Protein AF-A0A9W9YUU9-F1 (afdb_monomer)

Foldseek 3Di:
DDQDFWQLSVVVVVCVVVPPPDDPPQAKFKWWQDPPPGTAFTDARHHGPVNDPDDPPTDMDIDGDHHDDPQKAKEWEFEDDPPDDGDIDIDIDGQFDFQQRVLVVVCVVVVPDDDAKFKFFADPVRHTDDTPQPRGGGNVVVVNHHYGYMYTYGGHDAPVQKAKEWEWEFPPPPPDVCVVVVVVVVVVCVVDDDDDDDDDDDPDDPDDQRDTHTLGMDMDGQQAFLQVVLVRVCPRPSNPVPDDPGSQQKWKFWQDPSAGFAIDADRGQGNNNSVDHNPTYIYIYGHPDGDHDDPQKAWEWEWEDDFPALDTDDTDIDIQHDPVAAALVSVLVVVCVVVVAPSVQKWKWWADPVQLDTGTRDHQPQDPDDDPDDDDDDGDHCCDPPRVGHYRIYMYIYGCVRHVPCSPDNHHPVSVVVNVVVVVVVVVVVVVVVVVVVPDPDDDDDDDPDPPD

Sequence (453 aa):
MFVFQNIGELKAKALAHADCHIIPEIVCRLRVEDDYQGLSPPLYEHEIVSESWLKQGQRLVLEQGAPLLQGEIVIRYYIISTTHTRQETEQIVEKKCTVQECLKFLMENSKLEGMTWHLRKTNWIGEPTDALDNEDETLENENIKNGDTLIVEEGRLPPKGFIRLSLWQTEANKQSSEGVLTWITSGIQGLLGSSSAETSEKTDNPEDSDSLEPVGDVEISQEASLYDLKLQISLLPQLADHVIPTPGFLRLQEVVNNQLTRVLRGMKRTVRQLKLISSTQLSVCVLRQEEELSPSAILLKLKRRIPGERSYYAEQEVIFEPSEGASPVSLRQFVAKVCEIPHDQLNVAKYFRAKCDWLVIKDAPKSQGKHKGGKKKIKINLRQSPFHLQDGDIIGVKDCQFDAEDKDDFSTPADDEGKDKLQREEEEKKRRRKEKQARRPEVPLSIHVDDFR

Radius of gyration: 30.82 Å; Cα contacts (8 Å, |Δi|>4): 680; chains: 1; bounding box: 79×74×70 Å

Nearest PDB structures (foldseek):
  1v6e-assembly1_A  TM=7.449E-01  e=1.323E-03  Mus musculus
  4a3p-assembly1_A  TM=6.720E-01  e=8.753E-04  Homo sapiens
  4a3o-assembly1_A  TM=6.973E-01  e=3.404E-03  Homo sapiens
  4b6w-assembly1_A  TM=7.902E-01  e=1.109E-02  Trypanosoma brucei brucei TREU927
  4mem-assembly2_B  TM=4.883E-01  e=9.850E-04  Rattus norvegicus

Solvent-accessible surface area (backbone atoms only — not comparable to full-atom values): 27039 Å² total; per-residue (Å²): 135,88,86,56,72,25,38,45,60,48,50,54,52,51,47,69,71,66,72,66,83,76,63,103,74,73,48,54,25,43,26,43,52,39,98,85,76,43,71,48,54,72,50,49,42,84,42,36,43,87,78,42,92,71,56,93,89,66,48,73,43,84,40,86,35,73,61,55,52,97,58,44,30,41,32,33,34,30,49,50,48,101,86,50,75,87,51,80,46,80,45,81,45,54,36,74,39,27,44,47,56,51,48,53,53,54,30,63,75,67,69,60,80,84,93,40,65,44,45,27,38,43,47,100,85,68,46,85,61,60,64,61,79,60,44,83,40,28,33,48,81,71,67,56,52,71,52,38,50,38,35,43,34,67,41,74,79,64,60,94,66,38,35,44,32,41,34,25,31,42,72,60,69,87,74,46,93,49,64,75,51,53,62,57,48,58,66,51,55,78,74,54,90,73,92,80,89,80,92,74,96,68,87,85,66,96,80,84,70,79,64,68,45,81,65,48,72,49,77,44,47,36,79,38,27,44,42,54,51,38,44,58,54,67,68,35,78,83,43,64,90,53,90,66,93,49,49,42,22,52,48,44,24,36,45,56,96,86,34,67,32,54,66,72,67,53,53,80,41,24,35,51,79,70,69,63,49,52,87,40,34,33,33,43,30,72,48,97,55,74,61,85,66,56,96,70,45,31,44,34,30,38,30,42,52,40,71,86,51,61,49,61,50,78,77,42,80,45,79,50,67,48,91,89,50,54,22,51,63,56,50,47,54,49,51,21,65,75,70,71,40,59,69,92,38,52,42,45,25,41,53,38,77,96,61,43,42,70,46,68,61,64,70,80,75,80,80,89,69,96,65,98,71,76,93,72,79,81,81,64,47,36,61,36,85,94,63,53,57,52,37,53,38,40,35,40,38,39,52,40,85,65,30,68,74,63,76,78,68,77,65,31,71,68,28,53,54,46,36,53,51,52,49,52,52,50,52,49,53,51,49,56,50,49,57,63,51,72,70,53,81,89,72,82,86,78,82,79,90,75,86,86,125

Structure (mmCIF, N/CA/C/O backbone):
data_AF-A0A9W9YUU9-F1
#
_entry.id   AF-A0A9W9YUU9-F1
#
loop_
_atom_site.group_PDB
_atom_site.id
_atom_site.type_symbol
_atom_site.label_atom_id
_atom_site.label_alt_id
_atom_site.label_comp_id
_atom_site.label_asym_id
_atom_site.label_entity_id
_atom_site.label_seq_id
_atom_site.pdbx_PDB_ins_code
_atom_site.Cartn_x
_atom_site.Cartn_y
_atom_site.Cartn_z
_atom_site.occupancy
_atom_site.B_iso_or_equiv
_atom_site.auth_seq_id
_atom_site.auth_comp_id
_atom_site.auth_asym_id
_atom_site.auth_atom_id
_atom_site.pdbx_PDB_model_num
ATOM 1 N N . MET A 1 1 ? -53.130 10.104 8.153 1.00 40.12 1 MET A N 1
ATOM 2 C CA . MET A 1 1 ? -51.668 10.131 7.950 1.00 40.12 1 MET A CA 1
ATOM 3 C C . MET A 1 1 ? -51.059 10.376 9.320 1.00 40.12 1 MET A C 1
ATOM 5 O O . MET A 1 1 ? -51.341 11.412 9.903 1.00 40.12 1 MET A O 1
ATOM 9 N N . PHE A 1 2 ? -50.404 9.379 9.911 1.00 47.00 2 PHE A N 1
ATOM 10 C CA . PHE A 1 2 ? -49.853 9.514 11.260 1.00 47.00 2 PHE A CA 1
ATOM 11 C C . PHE A 1 2 ? -48.497 10.210 11.161 1.00 47.00 2 PHE A C 1
ATOM 13 O O . PHE A 1 2 ? -47.590 9.679 10.529 1.00 47.00 2 PHE A O 1
ATOM 20 N N . VAL A 1 3 ? -48.381 11.397 11.750 1.00 56.62 3 VAL A N 1
ATOM 21 C CA . VAL A 1 3 ? -47.094 12.067 11.950 1.00 56.62 3 VAL A CA 1
ATOM 22 C C . VAL A 1 3 ? -46.574 11.575 13.297 1.00 56.62 3 VAL A C 1
ATOM 24 O O . VAL A 1 3 ? -47.228 11.783 14.315 1.00 56.62 3 VAL A O 1
ATOM 27 N N . PHE A 1 4 ? -45.478 10.826 13.285 1.00 61.56 4 PHE A N 1
ATOM 28 C CA . PHE A 1 4 ? -44.780 10.387 14.493 1.00 61.56 4 PHE A CA 1
ATOM 29 C C . PHE A 1 4 ? -43.662 11.378 14.778 1.00 61.56 4 PHE A C 1
ATOM 31 O O . PHE A 1 4 ? -42.940 11.745 13.848 1.00 61.56 4 PHE A O 1
ATOM 38 N N . GLN A 1 5 ? -43.519 11.809 16.030 1.00 75.56 5 GLN A N 1
ATOM 39 C CA . GLN A 1 5 ? -42.512 12.805 16.375 1.00 75.56 5 GLN A CA 1
ATOM 40 C C . GLN A 1 5 ? -41.152 12.149 16.641 1.00 75.56 5 GLN A C 1
ATOM 42 O O . GLN A 1 5 ? -40.131 12.680 16.217 1.00 75.56 5 GLN A O 1
ATOM 47 N N . ASN A 1 6 ? -41.128 10.962 17.257 1.00 86.94 6 ASN A N 1
ATOM 48 C CA . ASN A 1 6 ? -39.905 10.195 17.518 1.00 86.94 6 ASN A CA 1
ATOM 49 C C . ASN A 1 6 ? -40.116 8.669 17.420 1.00 86.94 6 ASN A C 1
ATOM 51 O O . ASN A 1 6 ? -41.243 8.177 17.297 1.00 86.94 6 ASN A O 1
ATOM 55 N N . ILE A 1 7 ? -39.017 7.913 17.444 1.00 87.56 7 ILE A N 1
ATOM 56 C CA . ILE A 1 7 ? -39.013 6.443 17.366 1.00 87.56 7 ILE A CA 1
ATOM 57 C C . ILE A 1 7 ? -39.733 5.797 18.560 1.00 87.56 7 ILE A C 1
ATOM 59 O O . ILE A 1 7 ? -40.393 4.770 18.390 1.00 87.56 7 ILE A O 1
ATOM 63 N N . GLY A 1 8 ? -39.660 6.390 19.754 1.00 86.69 8 GLY A N 1
ATOM 64 C CA . GLY A 1 8 ? -40.363 5.898 20.944 1.00 86.69 8 GLY A CA 1
ATOM 65 C C . GLY A 1 8 ? -41.885 5.856 20.761 1.00 86.69 8 GLY A C 1
ATOM 66 O O . GLY A 1 8 ? -42.526 4.846 21.057 1.00 86.69 8 GLY A O 1
ATOM 67 N N . GLU A 1 9 ? -42.471 6.908 20.185 1.00 87.06 9 GLU A N 1
ATOM 68 C CA . GLU A 1 9 ? -43.901 6.959 19.849 1.00 87.06 9 GLU A CA 1
ATOM 69 C C . GLU A 1 9 ? -44.287 5.923 18.789 1.00 87.06 9 GLU A C 1
ATOM 71 O O . GLU A 1 9 ? -45.346 5.291 18.878 1.00 87.06 9 GLU A O 1
ATOM 76 N N . LEU A 1 10 ? -43.422 5.733 17.788 1.00 86.94 10 LEU A N 1
ATOM 77 C CA . LEU A 1 10 ? -43.605 4.713 16.758 1.00 86.94 10 LEU A CA 1
ATOM 78 C C . LEU A 1 10 ? -43.621 3.310 17.378 1.00 86.94 10 LEU A C 1
ATOM 80 O O . LEU A 1 10 ? -44.523 2.520 17.086 1.00 86.94 10 LEU A O 1
ATOM 84 N N . LYS A 1 11 ? -42.684 3.029 18.291 1.00 87.12 11 LYS A N 1
ATOM 85 C CA . LYS A 1 11 ? -42.609 1.769 19.039 1.00 87.12 11 LYS A CA 1
ATOM 86 C C . LYS A 1 11 ? -43.858 1.536 19.892 1.00 87.12 11 LYS A C 1
ATOM 88 O O . LYS A 1 11 ? -44.429 0.449 19.844 1.00 87.12 11 LYS A O 1
ATOM 93 N N . ALA A 1 12 ? -44.315 2.549 20.634 1.00 85.00 12 ALA A N 1
ATOM 94 C CA . ALA A 1 12 ? -45.502 2.450 21.485 1.00 85.00 12 ALA A CA 1
ATOM 95 C C . ALA A 1 12 ? -46.764 2.097 20.680 1.00 85.00 12 ALA A C 1
ATOM 97 O O . ALA A 1 12 ? -47.545 1.238 21.094 1.00 85.00 12 ALA A O 1
ATOM 98 N N . LYS A 1 13 ? -46.945 2.694 19.492 1.00 83.75 13 LYS A N 1
ATOM 99 C CA . LYS A 1 13 ? -48.059 2.319 18.608 1.00 83.75 13 LYS A CA 1
ATOM 100 C C . LYS A 1 13 ? -47.892 0.928 18.006 1.00 83.75 13 LYS A C 1
ATOM 102 O O . LYS A 1 13 ? -48.882 0.211 17.905 1.00 83.75 13 LYS A O 1
ATOM 107 N N . ALA A 1 14 ? -46.676 0.543 17.616 1.00 83.19 14 ALA A N 1
ATOM 108 C CA . ALA A 1 14 ? -46.414 -0.799 17.097 1.00 83.19 14 ALA A CA 1
ATOM 109 C C . ALA A 1 14 ? -46.780 -1.877 18.132 1.00 83.19 14 ALA A C 1
ATOM 111 O O . ALA A 1 14 ? -47.477 -2.831 17.798 1.00 83.19 14 ALA A O 1
ATOM 112 N N . LEU A 1 15 ? -46.409 -1.670 19.400 1.00 81.44 15 LEU A N 1
ATOM 113 C CA . LEU A 1 15 ? -46.778 -2.551 20.513 1.00 81.44 15 LEU A CA 1
ATOM 114 C C . LEU A 1 15 ? -48.294 -2.607 20.744 1.00 81.44 15 LEU A C 1
ATOM 116 O O . LEU A 1 15 ? -48.836 -3.690 20.950 1.00 81.44 15 LEU A O 1
ATOM 120 N N . ALA A 1 16 ? -48.988 -1.467 20.661 1.00 80.31 16 ALA A N 1
ATOM 121 C CA . ALA A 1 16 ? -50.444 -1.412 20.807 1.00 80.31 16 ALA A CA 1
ATOM 122 C C . ALA A 1 16 ? -51.192 -2.162 19.687 1.00 80.31 16 ALA A C 1
ATOM 124 O O . ALA A 1 16 ? -52.269 -2.696 19.925 1.00 80.31 16 ALA A O 1
ATOM 125 N N . HIS A 1 17 ? -50.628 -2.208 18.476 1.00 77.56 17 HIS A N 1
ATOM 126 C CA . HIS A 1 17 ? -51.214 -2.908 17.329 1.00 77.56 17 HIS A CA 1
ATOM 127 C C . HIS A 1 17 ? -50.871 -4.401 17.260 1.00 77.56 17 HIS A C 1
ATOM 129 O O . HIS A 1 17 ? -51.589 -5.146 16.600 1.00 77.56 17 HIS A O 1
ATOM 135 N N . ALA A 1 18 ? -49.788 -4.839 17.903 1.00 70.00 18 ALA A N 1
ATOM 136 C CA . ALA A 1 18 ? -49.301 -6.215 17.820 1.00 70.00 18 ALA A CA 1
ATOM 137 C C . ALA A 1 18 ? -50.050 -7.212 18.731 1.00 70.00 18 ALA A C 1
ATOM 139 O O . ALA A 1 18 ? -49.626 -8.360 18.829 1.00 70.00 18 ALA A O 1
ATOM 140 N N . ASP A 1 19 ? -51.125 -6.796 19.420 1.00 61.81 19 ASP A N 1
ATOM 141 C CA . ASP A 1 19 ? -51.837 -7.597 20.439 1.00 61.81 19 ASP A CA 1
ATOM 142 C C . ASP A 1 19 ? -50.891 -8.216 21.496 1.00 61.81 19 ASP A C 1
ATOM 144 O O . ASP A 1 19 ? -51.184 -9.230 22.133 1.00 61.81 19 ASP A O 1
ATOM 148 N N . CYS A 1 20 ? -49.740 -7.576 21.745 1.00 57.22 20 CYS A N 1
ATOM 149 C CA . CYS A 1 20 ? -48.791 -7.954 22.790 1.00 57.22 20 CYS A CA 1
ATOM 150 C C . CYS A 1 20 ? -49.326 -7.537 24.174 1.00 57.22 20 CYS A C 1
ATOM 152 O O . CY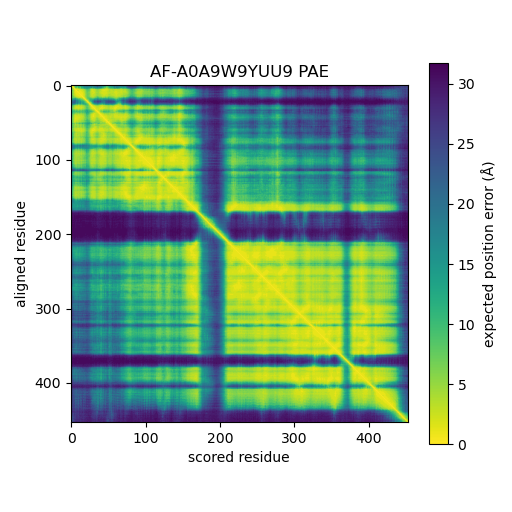S A 1 20 ? -48.739 -6.716 24.868 1.00 57.22 20 CYS A O 1
ATOM 154 N N . HIS A 1 21 ? -50.479 -8.073 24.582 1.00 50.50 21 HIS A N 1
ATOM 155 C CA . HIS A 1 21 ? -51.072 -7.895 25.918 1.00 50.50 21 HIS A CA 1
ATOM 156 C C . HIS A 1 21 ? -50.487 -8.854 26.967 1.00 50.50 21 HIS A C 1
ATOM 158 O O . HIS A 1 21 ? -51.004 -8.968 28.078 1.00 50.50 21 HIS A O 1
ATOM 164 N N . ILE A 1 22 ? -49.404 -9.556 26.633 1.00 47.62 22 ILE A N 1
ATOM 165 C CA . ILE A 1 22 ? -48.782 -10.542 27.507 1.00 47.62 22 ILE A CA 1
ATOM 166 C C . ILE A 1 22 ? -47.445 -9.970 27.986 1.00 47.62 22 ILE A C 1
ATOM 168 O O . ILE A 1 22 ? -46.456 -9.981 27.263 1.00 47.62 22 ILE A O 1
ATOM 172 N N . ILE A 1 23 ? -47.475 -9.520 29.245 1.00 46.28 23 ILE A N 1
ATOM 173 C CA . ILE A 1 23 ? -46.372 -9.108 30.130 1.00 46.28 23 ILE A CA 1
ATOM 174 C C . ILE A 1 23 ? -46.040 -7.594 30.076 1.00 46.28 23 ILE A C 1
ATOM 176 O O . ILE A 1 23 ? -45.331 -7.142 29.179 1.00 46.28 23 ILE A O 1
ATOM 180 N N . PRO A 1 24 ? -46.473 -6.809 31.090 1.00 49.47 24 PRO A N 1
ATOM 181 C CA . PRO A 1 24 ? -46.194 -5.368 31.246 1.00 49.47 24 PRO A CA 1
ATOM 182 C C . PRO A 1 24 ? -44.706 -4.984 31.381 1.00 49.47 24 PRO A C 1
ATOM 184 O O . PRO A 1 24 ? -44.390 -3.811 31.549 1.00 49.47 24 PRO A O 1
ATOM 187 N N . GLU A 1 25 ? -43.802 -5.963 31.338 1.00 51.94 25 GLU A N 1
ATOM 188 C CA . GLU A 1 25 ? -42.379 -5.838 31.667 1.00 51.94 25 GLU A CA 1
ATOM 189 C C . GLU A 1 25 ? -41.444 -6.206 30.501 1.00 51.94 25 GLU A C 1
ATOM 191 O O . GLU A 1 25 ? -40.225 -6.198 30.677 1.00 51.94 25 GLU A O 1
ATOM 196 N N . ILE A 1 26 ? -41.959 -6.526 29.302 1.00 57.47 26 ILE A N 1
ATOM 197 C CA . ILE A 1 26 ? -41.076 -6.812 28.160 1.00 57.47 26 ILE A CA 1
ATOM 198 C C . ILE A 1 26 ? -40.508 -5.499 27.643 1.00 57.47 26 ILE A C 1
ATOM 200 O O . ILE A 1 26 ? -41.093 -4.791 26.820 1.00 57.47 26 ILE A O 1
ATOM 204 N N . VAL A 1 27 ? -39.312 -5.194 28.125 1.00 75.19 27 VAL A N 1
ATOM 205 C CA . VAL A 1 27 ? -38.483 -4.165 27.536 1.00 75.19 27 VAL A CA 1
ATOM 206 C C . VAL A 1 27 ? -38.170 -4.596 26.098 1.00 75.19 27 VAL A C 1
ATOM 208 O O . VAL A 1 27 ? -37.597 -5.663 25.886 1.00 75.19 27 VAL A O 1
ATOM 211 N N . CYS A 1 28 ? -38.641 -3.820 25.118 1.00 83.00 28 CYS A N 1
ATOM 212 C CA . CYS A 1 28 ? -38.463 -4.087 23.687 1.00 83.00 28 CYS A CA 1
ATOM 213 C C . CYS A 1 28 ? -37.685 -2.958 23.013 1.00 83.00 28 CYS A C 1
ATOM 215 O O . CYS A 1 28 ? -37.889 -1.779 23.334 1.00 83.00 28 CYS A O 1
ATOM 217 N N . ARG A 1 29 ? -36.905 -3.318 21.994 1.00 87.94 29 ARG A N 1
ATOM 218 C CA . ARG A 1 29 ? -36.170 -2.415 21.106 1.00 87.94 29 ARG A CA 1
ATOM 219 C C . ARG A 1 29 ? -36.632 -2.585 19.659 1.00 87.94 29 ARG A C 1
ATOM 221 O O . ARG A 1 29 ? -37.136 -3.638 19.275 1.00 87.94 29 ARG A O 1
ATOM 228 N N . LEU A 1 30 ? -36.494 -1.523 18.870 1.00 89.25 30 LEU A N 1
ATOM 229 C CA . LEU A 1 30 ? -36.952 -1.481 17.483 1.00 89.25 30 LEU A CA 1
ATOM 230 C C . LEU A 1 30 ? -35.754 -1.576 16.537 1.00 89.25 30 LEU A C 1
ATOM 232 O O . LEU A 1 30 ? -34.771 -0.858 16.719 1.00 89.25 30 LEU A O 1
ATOM 236 N N . ARG A 1 31 ? -35.845 -2.433 15.521 1.00 90.75 31 ARG A N 1
ATOM 237 C CA . ARG A 1 31 ? -34.851 -2.564 14.445 1.00 90.75 31 ARG A CA 1
ATOM 238 C C . ARG A 1 31 ? -35.512 -2.444 13.086 1.00 90.75 31 ARG A C 1
ATOM 240 O O . ARG A 1 31 ? -36.712 -2.670 12.950 1.00 90.75 31 ARG A O 1
ATOM 247 N N . VAL A 1 32 ? -34.713 -2.132 12.079 1.00 89.00 32 VAL A N 1
ATOM 248 C CA . VAL A 1 32 ? -35.105 -2.222 10.675 1.00 89.00 32 VAL A CA 1
ATOM 249 C C . VAL A 1 32 ? -34.647 -3.568 10.138 1.00 89.00 32 VAL A C 1
ATOM 251 O O . VAL A 1 32 ? -33.509 -3.974 10.354 1.00 89.00 32 VAL A O 1
ATOM 254 N N . GLU A 1 33 ? -35.527 -4.260 9.433 1.00 86.94 33 GLU A N 1
ATOM 255 C CA . GLU A 1 33 ? -35.169 -5.435 8.646 1.00 86.94 33 GLU A CA 1
ATOM 256 C C . GLU A 1 33 ? -34.863 -4.973 7.219 1.00 86.94 33 GLU A C 1
ATOM 258 O O . GLU A 1 33 ? -35.744 -4.475 6.512 1.00 86.94 33 GLU A O 1
ATOM 263 N N . ASP A 1 34 ? -33.595 -5.073 6.825 1.00 81.75 34 ASP A N 1
ATOM 264 C CA . ASP A 1 34 ? -33.125 -4.781 5.475 1.00 81.75 34 ASP A CA 1
ATOM 265 C C . ASP A 1 34 ? -33.035 -6.075 4.657 1.00 81.75 34 ASP A C 1
ATOM 267 O O . ASP A 1 34 ? -32.445 -7.065 5.094 1.00 81.75 34 ASP A O 1
ATOM 271 N N . ASP A 1 35 ? -33.583 -6.048 3.441 1.00 71.94 35 ASP A N 1
ATOM 272 C CA . ASP A 1 35 ? -33.658 -7.216 2.554 1.00 71.94 35 ASP A CA 1
ATOM 273 C C . ASP A 1 35 ? -32.278 -7.794 2.173 1.00 71.94 35 ASP A C 1
ATOM 275 O O . ASP A 1 35 ? -32.192 -8.934 1.716 1.00 71.94 35 ASP A O 1
ATOM 279 N N . TYR A 1 36 ? -31.199 -7.016 2.319 1.00 69.38 36 TYR A N 1
ATOM 280 C CA . TYR A 1 36 ? -29.842 -7.399 1.924 1.00 69.38 36 TYR A CA 1
ATOM 281 C C . TYR A 1 36 ? -28.873 -7.507 3.101 1.00 69.38 36 TYR A C 1
ATOM 283 O O . TYR A 1 36 ? -27.943 -8.309 3.041 1.00 69.38 36 TYR A O 1
ATOM 291 N N . GLN A 1 37 ? -29.049 -6.683 4.135 1.00 67.12 37 GLN A N 1
ATOM 292 C CA . GLN A 1 37 ? -28.141 -6.601 5.287 1.00 67.12 37 GLN A CA 1
ATOM 293 C C . GLN A 1 37 ? -28.690 -7.283 6.546 1.00 67.12 37 GLN A C 1
ATOM 295 O O . GLN A 1 37 ? -27.979 -7.377 7.544 1.00 67.12 37 GLN A O 1
ATOM 300 N N . GLY A 1 38 ? -29.927 -7.783 6.503 1.00 81.38 38 GLY A N 1
ATOM 301 C CA . GLY A 1 38 ? -30.584 -8.382 7.657 1.00 81.38 38 GLY A CA 1
ATOM 302 C C . GLY A 1 38 ? -31.035 -7.329 8.668 1.00 81.38 38 GLY A C 1
ATOM 303 O O . GLY A 1 38 ? -31.461 -6.233 8.308 1.00 81.38 38 GLY A O 1
ATOM 304 N N . LEU A 1 39 ? -30.984 -7.672 9.954 1.00 85.44 39 LEU A N 1
ATOM 305 C CA . LEU A 1 39 ? -31.425 -6.788 11.032 1.00 85.44 39 LEU A CA 1
ATOM 306 C C . LEU A 1 39 ? -30.409 -5.665 11.285 1.00 85.44 39 LEU A C 1
ATOM 308 O O . LEU A 1 39 ? -29.237 -5.909 11.569 1.00 85.44 39 LEU A O 1
ATOM 312 N N . SER A 1 40 ? -30.883 -4.421 11.237 1.00 87.06 40 SER A N 1
ATOM 313 C CA . SER A 1 40 ? -30.106 -3.233 11.589 1.00 87.06 40 SER A CA 1
ATOM 314 C C . SER A 1 40 ? -29.735 -3.227 13.079 1.00 87.06 40 SER A C 1
ATOM 316 O O . SER A 1 40 ? -30.353 -3.943 13.876 1.00 87.06 40 SER A O 1
ATOM 318 N N . PRO A 1 41 ? -28.777 -2.384 13.511 1.00 88.06 41 PRO A N 1
ATOM 319 C CA . PRO A 1 41 ? -28.656 -2.068 14.930 1.00 88.06 41 PRO A CA 1
ATOM 320 C C . PRO A 1 41 ? -29.971 -1.469 15.474 1.00 88.06 41 PRO A C 1
ATOM 322 O O . PRO A 1 41 ? -30.767 -0.928 14.690 1.00 88.06 41 PRO A O 1
ATOM 325 N N . PRO A 1 42 ? -30.220 -1.561 16.794 1.00 90.81 42 PRO A N 1
ATOM 326 C CA . PRO A 1 42 ? -31.392 -0.962 17.417 1.00 90.81 42 PRO A CA 1
ATOM 327 C C . PRO A 1 42 ? -31.448 0.550 17.201 1.00 90.81 42 PRO A C 1
ATOM 329 O O . PRO A 1 42 ? -30.425 1.237 17.242 1.00 90.81 42 PRO A O 1
ATOM 332 N N . LEU A 1 43 ? -32.660 1.054 16.990 1.00 89.94 43 LEU A N 1
ATOM 333 C CA . LEU A 1 43 ? -32.948 2.474 16.831 1.00 89.94 43 LEU A CA 1
ATOM 334 C C . LEU A 1 43 ? -33.041 3.160 18.197 1.00 89.94 43 LEU A C 1
ATOM 336 O O . LEU A 1 43 ? -33.564 2.589 19.159 1.00 89.94 43 LEU A O 1
ATOM 340 N N . TYR A 1 44 ? -32.583 4.407 18.265 1.00 90.25 44 TYR A N 1
ATOM 341 C CA . TYR A 1 44 ? -32.706 5.226 19.464 1.00 90.25 44 TYR A CA 1
ATOM 342 C C . TYR A 1 44 ? -34.108 5.814 19.578 1.00 90.25 44 TYR A C 1
ATOM 344 O O . TYR A 1 44 ? -34.606 6.436 18.646 1.00 90.25 44 TYR A O 1
ATOM 352 N N . GLU A 1 45 ? -34.740 5.704 20.744 1.00 88.38 45 GLU A N 1
ATOM 353 C CA . GLU A 1 45 ? -36.125 6.173 20.913 1.00 88.38 45 GLU A CA 1
ATOM 354 C C . GLU A 1 45 ? -36.300 7.684 20.774 1.00 88.38 45 GLU A C 1
ATOM 356 O O . GLU A 1 45 ? -37.370 8.150 20.386 1.00 88.38 45 GLU A O 1
ATOM 361 N N . HIS A 1 46 ? -35.248 8.439 21.085 1.00 87.12 46 HIS A N 1
ATOM 362 C CA . HIS A 1 46 ? -35.242 9.894 21.013 1.00 87.12 46 HIS A CA 1
ATOM 363 C C . HIS A 1 46 ? -34.996 10.427 19.594 1.00 87.12 46 HIS A C 1
ATOM 365 O O . HIS A 1 46 ? -35.123 11.631 19.383 1.00 87.12 46 HIS A O 1
ATOM 371 N N . GLU A 1 47 ? -34.646 9.570 18.626 1.00 85.75 47 GLU A N 1
ATOM 372 C CA . GLU A 1 47 ? -34.481 9.999 17.237 1.00 85.75 47 GLU A CA 1
ATOM 373 C C . GLU A 1 47 ? -35.818 10.441 16.644 1.00 85.75 47 GLU A C 1
ATOM 375 O O . GLU A 1 47 ? -36.856 9.795 16.816 1.00 85.75 47 GLU A O 1
ATOM 380 N N . ILE A 1 48 ? -35.781 11.553 15.916 1.00 86.38 48 ILE A N 1
ATOM 381 C CA . ILE A 1 48 ? -36.941 12.091 15.218 1.00 86.38 48 ILE A CA 1
ATOM 382 C C . ILE A 1 48 ? -37.157 11.277 13.945 1.00 86.38 48 ILE A C 1
ATOM 384 O O . ILE A 1 48 ? -36.254 11.144 13.120 1.00 86.38 48 ILE A O 1
ATOM 388 N N . VAL A 1 49 ? -38.372 10.765 13.739 1.00 83.00 49 VAL A N 1
ATOM 389 C CA . VAL A 1 49 ? -38.677 9.881 12.597 1.00 83.00 49 VAL A CA 1
ATOM 390 C C . VAL A 1 49 ? -38.382 10.567 11.260 1.00 83.00 49 VAL A C 1
ATOM 392 O O . VAL A 1 49 ? -37.825 9.935 10.367 1.00 83.00 49 VAL A O 1
ATOM 395 N N . SER A 1 50 ? -38.697 11.858 11.122 1.00 77.88 50 SER A N 1
ATOM 396 C CA . SER A 1 50 ? -38.441 12.622 9.892 1.00 77.88 50 SER A CA 1
ATOM 397 C C . SER A 1 50 ? -36.965 12.920 9.626 1.00 77.88 50 SER A C 1
ATOM 399 O O . SER A 1 50 ? -36.605 13.186 8.482 1.00 77.88 50 SER A O 1
ATOM 401 N N . GLU A 1 51 ? -36.126 12.913 10.663 1.00 78.00 51 GLU A N 1
ATOM 402 C CA . GLU A 1 51 ? -34.677 13.146 10.560 1.00 78.00 51 GLU A CA 1
ATOM 403 C C . GLU A 1 51 ? -33.888 11.834 10.501 1.00 78.00 51 GLU A C 1
ATOM 405 O O . GLU A 1 51 ? -32.729 11.810 10.088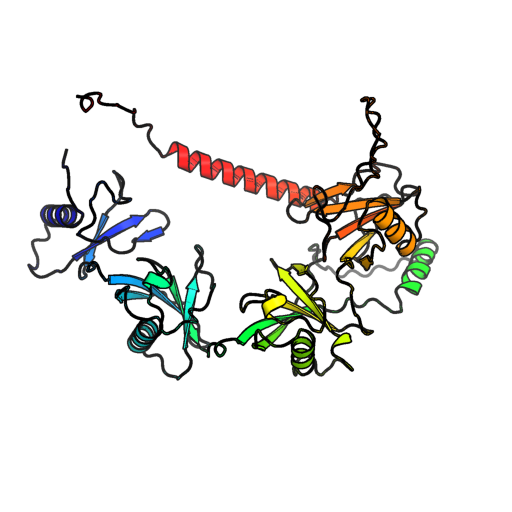 1.00 78.00 51 GLU A O 1
ATOM 410 N N . SER A 1 52 ? -34.528 10.731 10.885 1.00 74.94 52 SER A N 1
ATOM 411 C CA . SER A 1 52 ? -33.974 9.396 10.750 1.00 74.94 52 SER A CA 1
ATOM 412 C C . SER A 1 52 ? -33.845 8.994 9.278 1.00 74.94 52 SER A C 1
ATOM 414 O O . SER A 1 52 ? -34.519 9.500 8.380 1.00 74.94 52 SER A O 1
ATOM 416 N N . TRP A 1 53 ? -32.994 8.009 9.019 1.00 75.50 53 TRP A N 1
ATOM 417 C CA . TRP A 1 53 ? -32.843 7.397 7.698 1.00 75.50 53 TRP A CA 1
ATOM 418 C C . TRP A 1 53 ? -33.995 6.439 7.344 1.00 75.50 53 TRP A C 1
ATOM 420 O O . TRP A 1 53 ? -33.943 5.795 6.287 1.00 75.50 53 TRP A O 1
ATOM 430 N N . LEU A 1 54 ? -35.023 6.342 8.202 1.00 81.88 54 LEU A N 1
ATOM 431 C CA . LEU A 1 54 ? -36.195 5.510 7.970 1.00 81.88 54 LEU A CA 1
ATOM 432 C C . LEU A 1 54 ? -36.989 5.996 6.760 1.00 81.88 54 LEU A C 1
ATOM 434 O O . LEU A 1 54 ? -37.207 7.188 6.544 1.00 81.88 54 LEU A O 1
ATOM 438 N N . LYS A 1 55 ? -37.464 5.042 5.967 1.00 80.62 55 LYS A N 1
ATOM 439 C CA . LYS A 1 55 ? -38.253 5.290 4.761 1.00 80.62 55 LYS A CA 1
ATOM 440 C C . LYS A 1 55 ? -39.596 4.599 4.858 1.00 80.62 55 LYS A C 1
ATOM 442 O O . LYS A 1 55 ? -39.732 3.518 5.429 1.00 80.62 55 LYS A O 1
ATOM 447 N N . GLN A 1 56 ? -40.590 5.205 4.219 1.00 80.62 56 GLN A N 1
ATOM 448 C CA . GLN A 1 56 ? -41.892 4.578 4.056 1.00 80.62 56 GLN A CA 1
ATOM 449 C C . GLN A 1 56 ? -41.748 3.217 3.357 1.00 80.62 56 GLN A C 1
ATOM 451 O O . GLN A 1 56 ? -41.058 3.102 2.346 1.00 80.62 56 GLN A O 1
ATOM 456 N N . GLY A 1 57 ? -42.417 2.198 3.899 1.00 81.94 57 GLY A N 1
ATOM 457 C CA . GLY A 1 57 ? -42.398 0.833 3.369 1.00 81.94 57 GLY A CA 1
ATOM 458 C C . GLY A 1 57 ? -41.298 -0.069 3.937 1.00 81.94 57 GLY A C 1
ATOM 459 O O . GLY A 1 57 ? -41.279 -1.248 3.599 1.00 81.94 57 GLY A O 1
ATOM 460 N N . GLN A 1 58 ? -40.413 0.437 4.805 1.00 84.56 58 GLN A N 1
ATOM 461 C CA . G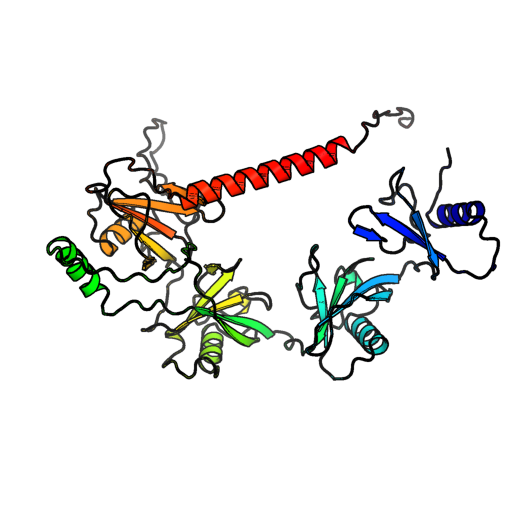LN A 1 58 ? -39.463 -0.418 5.520 1.00 84.56 58 GLN A CA 1
ATOM 462 C C . GLN A 1 58 ? -40.159 -1.300 6.559 1.00 84.56 58 GLN A C 1
ATOM 464 O O . GLN A 1 58 ? -41.130 -0.892 7.202 1.00 84.56 58 GLN A O 1
ATOM 469 N N . ARG A 1 59 ? -39.630 -2.513 6.729 1.00 87.00 59 ARG A N 1
ATOM 470 C CA . ARG A 1 59 ? -40.074 -3.462 7.748 1.00 87.00 59 ARG A CA 1
ATOM 471 C C . ARG A 1 59 ? -39.364 -3.160 9.059 1.00 87.00 59 ARG A C 1
ATOM 473 O O . ARG A 1 59 ? -38.142 -3.040 9.096 1.00 87.00 59 ARG A O 1
ATOM 480 N N . LEU A 1 60 ? -40.145 -3.026 10.123 1.00 88.12 60 LEU A N 1
ATOM 481 C CA . LEU A 1 60 ? -39.640 -2.820 11.473 1.00 88.12 60 LEU A CA 1
ATOM 482 C C . LEU A 1 60 ? -39.886 -4.078 12.293 1.00 88.12 60 LEU A C 1
ATOM 484 O O . LEU A 1 60 ? -40.962 -4.672 12.216 1.00 88.12 60 LEU A O 1
ATOM 488 N N . VAL A 1 61 ? -38.895 -4.458 13.086 1.00 88.94 61 VAL A N 1
ATOM 489 C CA . VAL A 1 61 ? -38.934 -5.635 13.948 1.00 88.94 61 VAL A CA 1
ATOM 490 C C . VAL A 1 61 ? -38.883 -5.175 15.395 1.00 88.94 61 VAL A C 1
ATOM 492 O O . VAL A 1 61 ? -37.998 -4.411 15.787 1.00 88.94 61 VAL A O 1
ATOM 495 N N . LEU A 1 62 ? -39.856 -5.638 16.177 1.00 87.88 62 LEU A N 1
ATOM 496 C CA . LEU A 1 62 ? -39.838 -5.536 17.630 1.00 87.88 62 LEU A CA 1
ATOM 497 C C . LEU A 1 62 ? -39.051 -6.724 18.173 1.00 87.88 62 LEU A C 1
ATOM 499 O O . LEU A 1 62 ? -39.444 -7.875 17.996 1.00 87.88 62 LEU A O 1
ATOM 503 N N . GLU A 1 63 ? -37.934 -6.430 18.822 1.00 87.12 63 GLU A N 1
ATOM 504 C CA . GLU A 1 63 ? -37.072 -7.420 19.454 1.00 87.12 63 GLU A CA 1
ATOM 505 C C . GLU A 1 63 ? -37.103 -7.221 20.971 1.00 87.12 63 GLU A C 1
ATOM 507 O O . GLU A 1 63 ? -37.152 -6.090 21.461 1.00 87.12 63 GLU A O 1
ATOM 512 N N . GLN A 1 64 ? -37.042 -8.313 21.729 1.00 84.44 64 GLN A N 1
ATOM 513 C CA . GLN A 1 64 ? -36.878 -8.240 23.174 1.00 84.44 64 GLN A CA 1
ATOM 514 C C . GLN A 1 64 ? -35.495 -7.663 23.523 1.00 84.44 64 GLN A C 1
ATOM 516 O O . GLN A 1 64 ? -34.472 -8.106 23.006 1.00 84.44 64 GLN A O 1
ATOM 521 N N . GLY A 1 65 ? -35.462 -6.664 24.402 1.00 83.81 65 GLY A N 1
ATOM 522 C CA . GLY A 1 65 ? -34.242 -5.997 24.848 1.00 83.81 65 GLY A CA 1
ATOM 523 C C . GLY A 1 65 ? -34.487 -4.567 25.331 1.00 83.81 65 GLY A C 1
ATOM 524 O O . GLY A 1 65 ? -35.443 -3.908 24.921 1.00 83.81 65 GLY A O 1
ATOM 525 N N . ALA A 1 66 ? -33.593 -4.075 26.191 1.00 84.44 66 ALA A N 1
ATOM 526 C CA . ALA A 1 66 ? -33.606 -2.681 26.617 1.00 84.44 66 ALA A CA 1
ATOM 527 C C . ALA A 1 66 ? -33.456 -1.719 25.425 1.00 84.44 66 ALA A C 1
ATOM 529 O O . ALA A 1 66 ? -32.710 -2.040 24.491 1.00 84.44 66 ALA A O 1
ATOM 530 N N . PRO A 1 67 ? -34.148 -0.560 25.413 1.00 84.31 67 PRO A N 1
ATOM 531 C CA . PRO A 1 67 ? -33.875 0.471 24.430 1.00 84.31 67 PRO A CA 1
ATOM 532 C C . PRO A 1 67 ? -32.478 1.022 24.683 1.00 84.31 67 PRO A C 1
ATOM 534 O O . PRO A 1 67 ? -32.040 1.097 25.830 1.00 84.31 67 PRO A O 1
ATOM 537 N N . LEU A 1 68 ? -31.808 1.445 23.616 1.00 89.31 68 LEU A N 1
ATOM 538 C CA . LEU A 1 68 ? -30.515 2.097 23.753 1.00 89.31 68 LEU A CA 1
ATOM 539 C C . LEU A 1 68 ? -30.674 3.458 24.423 1.00 89.31 68 LEU A C 1
ATOM 541 O O . LEU A 1 68 ? -31.466 4.300 23.979 1.00 89.31 68 LEU A O 1
ATOM 545 N N . LEU A 1 69 ? -29.871 3.692 25.456 1.00 90.12 69 LEU A N 1
ATOM 546 C CA . LEU A 1 69 ? -29.698 5.018 26.026 1.00 90.12 69 LEU A CA 1
ATOM 547 C C . LEU A 1 69 ? -28.938 5.918 25.040 1.00 90.12 69 LEU A C 1
ATOM 549 O O . LEU A 1 69 ? -28.188 5.455 24.186 1.00 90.12 69 LEU A O 1
ATOM 553 N N . GLN A 1 70 ? -29.082 7.238 25.176 1.00 86.81 70 GLN A N 1
ATOM 554 C CA . GLN A 1 70 ? -28.424 8.213 24.287 1.00 86.81 70 GLN A CA 1
ATOM 555 C C . GLN A 1 70 ? -26.883 8.116 24.292 1.00 86.81 70 GLN A C 1
ATOM 557 O O . GLN A 1 70 ? -26.221 8.544 23.345 1.00 86.81 70 GLN A O 1
ATOM 562 N N . GLY A 1 71 ? -26.304 7.580 25.369 1.00 91.12 71 GLY A N 1
ATOM 563 C CA . GLY A 1 71 ? -24.869 7.337 25.500 1.00 91.12 71 GLY A CA 1
ATOM 564 C C . GLY A 1 71 ? -24.413 5.953 25.040 1.00 91.12 71 GLY A C 1
ATOM 565 O O . GLY A 1 71 ? -23.215 5.704 25.057 1.00 91.12 71 GLY A O 1
ATOM 566 N N . GLU A 1 72 ? -25.316 5.060 24.647 1.00 94.50 72 GLU A N 1
ATOM 567 C CA . GLU A 1 72 ? -24.992 3.671 24.319 1.00 94.50 72 GLU A CA 1
ATOM 568 C C . GLU A 1 72 ? -24.949 3.442 22.812 1.00 94.50 72 GLU A C 1
ATOM 570 O O . GLU A 1 72 ? -25.652 4.095 22.046 1.00 94.50 72 GLU A O 1
ATOM 575 N N . ILE A 1 73 ? -24.143 2.482 22.381 1.00 95.06 73 ILE A N 1
ATOM 576 C CA . ILE A 1 73 ? -24.101 1.968 21.012 1.00 95.06 73 ILE A CA 1
ATOM 577 C C . ILE A 1 73 ? -24.126 0.439 21.065 1.00 95.06 73 ILE A C 1
ATOM 579 O O . ILE A 1 73 ? -23.637 -0.166 22.020 1.00 95.06 73 ILE A O 1
ATOM 583 N N . VAL A 1 74 ? -24.678 -0.201 20.033 1.00 94.00 74 VAL A N 1
ATOM 584 C CA . VAL A 1 74 ? -24.449 -1.631 19.797 1.00 94.00 74 VAL A CA 1
ATOM 585 C C . VAL A 1 74 ? -23.238 -1.780 18.900 1.00 94.00 74 VAL A C 1
ATOM 587 O O . VAL A 1 74 ? -23.199 -1.200 17.820 1.00 94.00 74 VAL A O 1
ATOM 590 N N . ILE A 1 75 ? -22.284 -2.600 19.314 1.00 94.88 75 ILE A N 1
ATOM 591 C CA . ILE A 1 75 ? -21.197 -3.073 18.462 1.00 94.88 75 ILE A CA 1
ATOM 592 C C . ILE A 1 75 ? -21.388 -4.560 18.182 1.00 94.88 75 ILE A C 1
ATOM 594 O O . ILE A 1 75 ? -21.880 -5.311 19.026 1.00 94.88 75 ILE A O 1
ATOM 598 N N . ARG A 1 76 ? -20.991 -4.996 16.991 1.00 93.19 76 ARG A N 1
ATOM 599 C CA . ARG A 1 76 ? -20.746 -6.410 16.703 1.00 93.19 76 ARG A CA 1
ATOM 600 C C . ARG A 1 76 ? -19.273 -6.693 16.914 1.00 93.19 76 ARG A C 1
ATOM 602 O O . ARG A 1 76 ? -18.438 -5.848 16.602 1.00 93.19 76 ARG A O 1
ATOM 609 N N . TYR A 1 77 ? -18.936 -7.874 17.401 1.00 93.75 77 TYR A N 1
ATOM 610 C CA . TYR A 1 77 ? -17.548 -8.299 17.446 1.00 93.75 77 TYR A CA 1
ATOM 611 C C . TYR A 1 77 ? -17.399 -9.790 17.199 1.00 93.75 77 TYR A C 1
ATOM 613 O O . TYR A 1 77 ? -18.311 -10.573 17.459 1.00 93.75 77 TYR A O 1
ATOM 621 N N . TYR A 1 78 ? -16.232 -10.176 16.699 1.00 91.81 78 TYR A N 1
ATOM 622 C CA . TYR A 1 78 ? -15.806 -11.566 16.643 1.00 91.81 78 TYR A CA 1
ATOM 623 C C . TYR A 1 78 ? -14.355 -11.684 17.097 1.00 91.81 78 TYR A C 1
ATOM 625 O O . TYR A 1 78 ? -13.591 -10.716 17.077 1.00 91.81 78 TYR A O 1
ATOM 633 N N . ILE A 1 79 ? -13.994 -12.886 17.529 1.00 90.69 79 ILE A N 1
ATOM 634 C CA . ILE A 1 79 ? -12.683 -13.179 18.100 1.00 90.69 79 ILE A CA 1
ATOM 635 C C . ILE A 1 79 ? -11.809 -13.806 17.017 1.00 90.69 79 ILE A C 1
ATOM 637 O O . ILE A 1 79 ? -12.235 -14.748 16.343 1.00 90.69 79 ILE A O 1
ATOM 641 N N . ILE A 1 80 ? -10.588 -13.295 16.864 1.00 84.75 80 ILE A N 1
ATOM 642 C CA . ILE A 1 80 ? -9.528 -13.941 16.089 1.00 84.75 80 ILE A CA 1
ATOM 643 C C . ILE A 1 80 ? -8.493 -14.472 17.076 1.00 84.75 80 ILE A C 1
ATOM 645 O O . ILE A 1 80 ? -7.750 -13.717 17.700 1.00 84.75 80 ILE A O 1
ATOM 649 N N . SER A 1 81 ? -8.462 -15.794 17.200 1.00 79.06 81 SER A N 1
ATOM 650 C CA . SER A 1 81 ? -7.479 -16.553 17.966 1.00 79.06 81 SER A CA 1
ATOM 651 C C . SER A 1 81 ? -7.331 -17.931 17.324 1.00 79.06 81 SER A C 1
ATOM 653 O O . SER A 1 81 ? -8.216 -18.387 16.597 1.00 79.06 81 SER A O 1
ATOM 655 N N . THR A 1 82 ? -6.224 -18.613 17.606 1.00 71.31 82 THR A N 1
ATOM 656 C CA . THR A 1 82 ? -5.927 -19.960 17.085 1.00 71.31 82 THR A CA 1
ATOM 657 C C . THR A 1 82 ? -7.004 -21.004 17.408 1.00 71.31 82 THR A C 1
ATOM 659 O O . THR A 1 82 ? -7.112 -22.013 16.714 1.00 71.31 82 THR A O 1
ATOM 662 N N . THR A 1 83 ? -7.813 -20.766 18.442 1.00 68.00 83 THR A N 1
ATOM 663 C CA . THR A 1 83 ? -8.801 -21.714 18.978 1.00 68.00 83 THR A CA 1
ATOM 664 C C . THR A 1 83 ? -10.257 -21.345 18.684 1.00 68.00 83 THR A C 1
ATOM 666 O O . THR A 1 83 ? -11.147 -22.148 18.966 1.00 68.00 83 THR A O 1
ATOM 669 N N . HIS A 1 84 ? -10.526 -20.164 18.118 1.00 72.25 84 HIS A N 1
ATOM 670 C CA . HIS A 1 84 ? -11.884 -19.629 17.989 1.00 72.25 84 HIS A CA 1
ATOM 671 C C . HIS A 1 84 ? -12.368 -19.641 16.536 1.00 72.25 84 HIS A C 1
ATOM 673 O O . HIS A 1 84 ? -11.699 -19.157 15.625 1.00 72.25 84 HIS A O 1
ATOM 679 N N . THR A 1 85 ? -13.572 -20.166 16.313 1.00 71.12 85 THR A N 1
ATOM 680 C CA . THR A 1 85 ? -14.275 -20.033 15.032 1.00 71.12 85 THR A CA 1
ATOM 681 C C . THR A 1 85 ? -14.924 -18.659 14.935 1.00 71.12 85 THR A C 1
ATOM 683 O O . THR A 1 85 ? -15.459 -18.167 15.927 1.00 71.12 85 THR A O 1
ATOM 686 N N . ARG A 1 86 ? -14.937 -18.056 13.739 1.00 80.31 86 ARG A N 1
ATOM 687 C CA . ARG A 1 86 ? -15.559 -16.743 13.513 1.00 80.31 86 ARG A CA 1
ATOM 688 C C . ARG A 1 86 ? -17.056 -16.792 13.845 1.00 80.31 86 ARG A C 1
ATOM 690 O O . ARG A 1 86 ? -17.857 -17.263 13.042 1.00 80.31 86 ARG A O 1
ATOM 697 N N . GLN A 1 87 ? -17.409 -16.271 15.016 1.00 84.25 87 GLN A N 1
ATOM 698 C CA . GLN A 1 87 ? -18.778 -16.084 15.474 1.00 84.25 87 GLN A CA 1
ATOM 699 C C . GLN A 1 87 ? -18.959 -14.624 15.881 1.00 84.25 87 GLN A C 1
ATOM 701 O O . GLN A 1 87 ? -18.275 -14.134 16.778 1.00 84.25 87 GLN A O 1
ATOM 706 N N . GLU A 1 88 ? -19.867 -13.931 15.198 1.00 88.69 88 GLU A N 1
ATOM 707 C CA . GLU A 1 88 ? -20.194 -12.541 15.507 1.00 88.69 88 GLU A CA 1
ATOM 708 C C . GLU A 1 88 ? -21.212 -12.480 16.647 1.00 88.69 88 GLU A C 1
ATOM 710 O O . GLU A 1 88 ? -22.229 -13.176 16.635 1.00 88.69 88 GLU A O 1
ATOM 715 N N . THR A 1 89 ? -20.919 -11.646 17.639 1.00 90.81 89 THR A N 1
ATOM 716 C CA . THR A 1 89 ? -21.745 -11.422 18.825 1.00 90.81 89 THR A CA 1
ATOM 717 C C . THR A 1 89 ? -22.030 -9.930 18.950 1.00 90.81 89 THR A C 1
ATOM 719 O O . THR A 1 89 ? -21.160 -9.103 18.683 1.00 90.81 89 THR A O 1
ATOM 722 N N . GLU A 1 90 ? -23.252 -9.568 19.330 1.00 92.88 90 GLU A N 1
ATOM 723 C CA . GLU A 1 90 ? -23.616 -8.176 19.593 1.00 92.88 90 GLU A CA 1
ATOM 724 C C . GLU A 1 90 ? -23.416 -7.822 21.063 1.00 92.88 90 GLU A C 1
ATOM 726 O O . GLU A 1 90 ? -23.740 -8.607 21.955 1.00 92.88 90 GLU A O 1
ATOM 731 N N . GLN A 1 91 ? -22.944 -6.603 21.307 1.00 93.44 91 GLN A N 1
ATOM 732 C CA . GLN A 1 91 ? -22.745 -6.076 22.642 1.00 93.44 91 GLN A CA 1
ATOM 733 C C . GLN A 1 91 ? -23.165 -4.608 22.721 1.00 93.44 91 GLN A C 1
ATOM 735 O O . GLN A 1 91 ? -22.805 -3.803 21.866 1.00 93.44 91 GLN A O 1
ATOM 740 N N . ILE A 1 92 ? -23.911 -4.258 23.772 1.00 94.06 92 ILE A N 1
ATOM 741 C CA . ILE A 1 92 ? -24.206 -2.862 24.120 1.00 94.06 92 ILE A CA 1
ATOM 742 C C . ILE A 1 92 ? -23.044 -2.326 24.958 1.00 94.06 92 ILE A C 1
ATOM 744 O O . ILE A 1 92 ? -22.656 -2.976 25.931 1.00 94.06 92 ILE A O 1
ATOM 748 N N . VAL A 1 93 ? -22.507 -1.169 24.571 1.00 95.75 93 VAL A N 1
ATOM 749 C CA . VAL A 1 93 ? -21.414 -0.463 25.259 1.00 95.75 93 VAL A CA 1
ATOM 750 C C . VAL A 1 93 ? -21.697 1.038 25.313 1.00 95.75 93 VAL A C 1
ATOM 752 O O . VAL A 1 93 ? -22.431 1.571 24.480 1.00 95.75 93 VAL A O 1
ATOM 755 N N . GLU A 1 94 ? -21.102 1.746 26.271 1.00 96.50 94 GLU A N 1
ATOM 756 C CA . GLU A 1 94 ? -21.161 3.208 26.311 1.00 96.50 94 GLU A CA 1
ATOM 757 C C . GLU A 1 94 ? -20.204 3.815 25.279 1.00 96.50 94 GLU A C 1
ATOM 759 O O . GLU A 1 94 ? -19.018 3.508 25.258 1.00 96.50 94 GLU A O 1
ATOM 764 N N . LYS A 1 95 ? -20.670 4.758 24.457 1.00 94.75 95 LYS A N 1
ATOM 765 C CA . LYS A 1 95 ? -19.838 5.409 23.428 1.00 94.75 95 LYS A CA 1
ATOM 766 C C . LYS A 1 95 ? -18.665 6.220 23.997 1.00 94.75 95 LYS A C 1
ATOM 768 O O . LYS A 1 95 ? -17.721 6.528 23.277 1.00 94.75 95 LYS A O 1
ATOM 773 N N . LYS A 1 96 ? -18.753 6.595 25.278 1.00 96.06 96 LYS A N 1
ATOM 774 C CA . LYS A 1 96 ? -17.732 7.357 26.008 1.00 96.06 96 LYS A CA 1
ATOM 775 C C . LYS A 1 96 ? -16.749 6.479 26.781 1.00 96.06 96 LYS A C 1
ATOM 777 O O . LYS A 1 96 ? -15.810 7.041 27.337 1.00 96.06 96 LYS A O 1
ATOM 782 N N . CYS A 1 97 ? -16.952 5.159 26.838 1.00 96.38 97 CYS A N 1
ATOM 783 C CA . CYS A 1 97 ? -15.952 4.288 27.443 1.00 96.38 97 CYS A CA 1
ATOM 784 C C . CYS A 1 97 ? -14.680 4.298 26.593 1.00 96.38 97 CYS A C 1
ATOM 786 O O . CYS A 1 97 ? -14.727 4.538 25.377 1.00 96.38 97 CYS A O 1
ATOM 788 N N . THR A 1 98 ? -13.544 4.042 27.230 1.00 96.94 98 THR A N 1
ATOM 789 C CA . THR A 1 98 ? -12.275 3.949 26.511 1.00 96.94 98 THR A CA 1
ATOM 790 C C . THR A 1 98 ? -12.191 2.656 25.701 1.00 96.94 98 THR A C 1
ATOM 792 O O . THR A 1 98 ? -12.930 1.691 25.938 1.00 96.94 98 THR A O 1
ATOM 795 N N . VAL A 1 99 ? -11.269 2.614 24.738 1.00 94.94 99 VAL A N 1
ATOM 796 C CA . VAL A 1 99 ? -10.913 1.388 24.008 1.00 94.94 99 VAL A CA 1
ATOM 797 C C . VAL A 1 99 ? -10.525 0.276 24.989 1.00 94.94 99 VAL A C 1
ATOM 799 O O . VAL A 1 99 ? -10.974 -0.861 24.828 1.00 94.94 99 VAL A O 1
ATOM 802 N N . GLN A 1 100 ? -9.757 0.599 26.035 1.00 93.00 100 GLN A N 1
ATOM 803 C CA . GLN A 1 100 ? -9.350 -0.358 27.065 1.00 93.00 100 GLN A CA 1
ATOM 804 C C . GLN A 1 100 ? -10.538 -0.917 27.861 1.00 93.00 100 GLN A C 1
ATOM 806 O O . GLN A 1 100 ? -10.627 -2.127 28.082 1.00 93.00 100 GLN A O 1
ATOM 811 N N . GLU A 1 101 ? -11.457 -0.050 28.289 1.00 95.88 101 GLU A N 1
ATOM 812 C CA . GLU A 1 101 ? -12.664 -0.445 29.023 1.00 95.88 101 GLU A CA 1
ATOM 813 C C . GLU A 1 101 ? -13.562 -1.341 28.165 1.00 95.88 101 GLU A C 1
ATOM 815 O O . GLU A 1 101 ? -14.026 -2.384 28.633 1.00 95.88 101 GLU A O 1
ATOM 820 N N . CYS A 1 102 ? -13.745 -0.978 26.890 1.00 96.00 102 CYS A N 1
ATOM 821 C CA . CYS A 1 102 ? -14.495 -1.779 25.929 1.00 96.00 102 CYS A CA 1
ATOM 822 C C . CYS A 1 102 ? -13.861 -3.161 25.741 1.00 96.00 102 CYS A C 1
ATOM 824 O O . CYS A 1 102 ? -14.547 -4.173 25.871 1.00 96.00 102 CYS A O 1
ATOM 826 N N . LEU A 1 103 ? -12.548 -3.222 25.494 1.00 94.56 103 LEU A N 1
ATOM 827 C CA . LEU A 1 103 ? -11.826 -4.483 25.326 1.00 94.56 103 LEU A CA 1
ATOM 828 C C . LEU A 1 103 ? -11.999 -5.389 26.546 1.00 94.56 103 LEU A C 1
ATOM 830 O O . LEU A 1 103 ? -12.352 -6.558 26.398 1.00 94.56 103 LEU A O 1
ATOM 834 N N . LYS A 1 104 ? -11.789 -4.842 27.747 1.00 93.44 104 LYS A N 1
ATOM 835 C CA . LYS A 1 104 ? -11.922 -5.591 28.998 1.00 93.44 104 LYS A CA 1
ATOM 836 C C . LYS A 1 104 ? -13.326 -6.177 29.148 1.00 93.44 104 LYS A C 1
ATOM 838 O O . LYS A 1 104 ? -13.465 -7.352 29.474 1.00 93.44 104 LYS A O 1
ATOM 843 N N . PHE A 1 105 ? -14.351 -5.391 28.834 1.00 94.62 105 PHE A N 1
ATOM 844 C CA . PHE A 1 105 ? -15.737 -5.846 28.865 1.00 94.62 105 PHE A CA 1
ATOM 845 C C . PHE A 1 105 ? -16.021 -6.971 27.855 1.00 94.62 105 PHE A C 1
ATOM 847 O O . PHE A 1 105 ? -16.658 -7.968 28.197 1.00 94.62 105 PHE A O 1
ATOM 854 N N . LEU A 1 106 ? -15.508 -6.862 26.623 1.00 94.25 106 LEU A N 1
ATOM 855 C CA . LEU A 1 106 ? -15.656 -7.917 25.613 1.00 94.25 106 LEU A CA 1
ATOM 856 C C . LEU A 1 106 ? -14.926 -9.205 26.009 1.00 94.25 106 LEU A C 1
ATOM 858 O O . LEU A 1 106 ? -15.457 -10.299 25.803 1.00 94.25 106 LEU A O 1
ATOM 862 N N . MET A 1 107 ? -13.741 -9.083 26.612 1.00 92.06 107 MET A N 1
ATOM 863 C CA . MET A 1 107 ? -12.983 -10.218 27.138 1.00 92.06 107 MET A CA 1
ATOM 864 C C . MET A 1 107 ? -13.725 -10.924 28.274 1.00 92.06 107 MET A C 1
ATOM 866 O O . MET A 1 107 ? -13.836 -12.150 28.249 1.00 92.06 107 MET A O 1
ATOM 870 N N . GLU A 1 108 ? -14.271 -10.170 29.234 1.00 92.19 108 GLU A N 1
ATOM 871 C CA . GLU A 1 108 ? -15.056 -10.711 30.351 1.00 92.19 108 GLU A CA 1
ATOM 872 C C . GLU A 1 108 ? -16.292 -11.474 29.848 1.00 92.19 108 GLU A C 1
ATOM 874 O O . GLU A 1 108 ? -16.529 -12.612 30.262 1.00 92.19 108 GLU A O 1
ATOM 879 N N . ASN A 1 109 ? -17.026 -10.909 28.883 1.00 90.94 109 ASN A N 1
ATOM 880 C CA . ASN A 1 109 ? -18.213 -11.552 28.305 1.00 90.94 109 ASN A CA 1
ATOM 881 C C . ASN A 1 109 ? -17.873 -12.800 27.481 1.00 90.94 109 ASN A C 1
ATOM 883 O O . ASN A 1 109 ? -18.638 -13.766 27.465 1.00 90.94 109 ASN A O 1
ATOM 887 N N . SER A 1 110 ? -16.711 -12.795 26.829 1.00 89.19 110 SER A N 1
ATOM 888 C CA . SER A 1 110 ? -16.226 -13.906 26.004 1.00 89.19 110 SER A CA 1
ATOM 889 C C . SER A 1 110 ? -15.440 -14.956 26.787 1.00 89.19 110 SER A C 1
ATOM 891 O O . SER A 1 110 ? -15.037 -15.962 26.207 1.00 89.19 110 SER A O 1
ATOM 893 N N . LYS A 1 111 ? -15.220 -14.744 28.094 1.00 89.12 111 LYS A N 1
ATOM 894 C CA . LYS A 1 111 ? -14.368 -15.587 28.951 1.00 89.12 111 LYS A CA 1
ATOM 895 C C . LYS A 1 111 ? -12.960 -15.772 28.373 1.00 89.12 111 LYS A C 1
ATOM 897 O O . LYS A 1 111 ? -12.392 -16.861 28.443 1.00 89.12 111 LYS A O 1
ATOM 902 N N . LEU A 1 112 ? -12.417 -14.713 27.775 1.00 86.88 112 LEU A N 1
ATOM 903 C CA . LEU A 1 112 ? -11.061 -14.727 27.243 1.00 86.88 112 LEU A CA 1
ATOM 904 C C . LEU A 1 112 ? -10.056 -14.587 28.383 1.00 86.88 112 LEU A C 1
ATOM 906 O O . LEU A 1 112 ? -10.150 -13.681 29.211 1.00 86.88 112 LEU A O 1
ATOM 910 N N . GLU A 1 113 ? -9.078 -15.485 28.399 1.00 80.75 113 GLU A N 1
ATOM 911 C CA . GLU A 1 113 ? -7.959 -15.472 29.337 1.00 80.75 113 GLU A CA 1
ATOM 912 C C . GLU A 1 113 ? -6.683 -14.977 28.632 1.00 80.75 113 GLU A C 1
ATOM 914 O O . GLU A 1 113 ? -6.569 -15.010 27.405 1.00 80.75 113 GLU A O 1
ATOM 919 N N . GLY A 1 114 ? -5.706 -14.495 29.402 1.00 74.75 114 GLY A N 1
ATOM 920 C CA . GLY A 1 114 ? -4.430 -13.994 28.881 1.00 74.75 114 GLY A CA 1
ATOM 921 C C . GLY A 1 114 ? -4.274 -12.474 28.959 1.00 74.75 114 GLY A C 1
ATOM 922 O O . GLY A 1 114 ? -5.207 -11.743 29.274 1.00 74.75 114 GLY A O 1
ATOM 923 N N . MET A 1 115 ? -3.046 -12.005 28.715 1.00 64.19 115 MET A N 1
ATOM 924 C CA . MET A 1 115 ? -2.627 -10.618 28.986 1.00 64.19 115 MET A CA 1
ATOM 925 C C . MET A 1 115 ? -2.437 -9.765 27.726 1.00 64.19 115 MET A C 1
ATOM 927 O O . MET A 1 115 ? -2.015 -8.617 27.828 1.00 64.19 115 MET A O 1
ATOM 931 N N . THR A 1 116 ? -2.688 -10.313 26.536 1.00 84.69 116 THR A N 1
ATOM 932 C CA . THR A 1 116 ? -2.385 -9.630 25.273 1.00 84.69 116 THR A CA 1
ATOM 933 C C . THR A 1 116 ? -3.528 -9.812 24.289 1.00 84.69 116 THR A C 1
ATOM 935 O O . THR A 1 116 ? -3.548 -10.775 23.526 1.00 84.69 116 THR A O 1
ATOM 938 N N . TRP A 1 117 ? -4.476 -8.886 24.336 1.00 90.75 117 TRP A N 1
ATOM 939 C CA . TRP A 1 117 ? -5.581 -8.765 23.395 1.00 90.75 117 TRP A CA 1
ATOM 940 C C . TRP A 1 117 ? -5.666 -7.310 22.959 1.00 90.75 117 TRP A C 1
ATOM 942 O O . TRP A 1 117 ? -5.250 -6.420 23.701 1.00 90.75 117 TRP A O 1
ATOM 952 N N . HIS A 1 118 ? -6.199 -7.059 21.771 1.00 91.69 118 HIS A N 1
ATOM 953 C CA . HIS A 1 118 ? -6.459 -5.703 21.307 1.00 91.69 118 HIS A CA 1
ATOM 954 C C . HIS A 1 118 ? -7.691 -5.653 20.407 1.00 91.69 118 HIS A C 1
ATOM 956 O O . HIS A 1 118 ? -8.165 -6.679 19.912 1.00 91.69 118 HIS A O 1
ATOM 962 N N . LEU A 1 119 ? -8.220 -4.445 20.215 1.00 93.25 119 LEU A N 1
ATOM 963 C CA . LEU A 1 119 ? -9.343 -4.202 19.319 1.00 93.25 119 LEU A CA 1
ATOM 964 C C . LEU A 1 119 ? -8.854 -3.737 17.951 1.00 93.25 119 LEU A C 1
ATOM 966 O O . LEU A 1 119 ? -7.881 -2.991 17.843 1.00 93.25 119 LEU A O 1
ATOM 970 N N . ARG A 1 120 ? -9.568 -4.131 16.898 1.00 91.62 120 ARG A N 1
ATOM 971 C CA . ARG A 1 120 ? -9.324 -3.669 15.527 1.00 91.62 120 ARG A CA 1
ATOM 972 C C . ARG A 1 120 ? -10.633 -3.338 14.818 1.00 91.62 120 ARG A C 1
ATOM 974 O O . ARG A 1 120 ? -11.644 -4.010 15.020 1.00 91.62 120 ARG A O 1
ATOM 981 N N . LYS A 1 121 ? -10.614 -2.303 13.975 1.00 92.06 121 LYS A N 1
ATOM 982 C CA . LYS A 1 121 ? -11.750 -1.915 13.124 1.00 92.06 121 LYS A CA 1
ATOM 983 C C . LYS A 1 121 ? -11.893 -2.863 11.937 1.00 92.06 121 LYS A C 1
ATOM 985 O O . LYS A 1 121 ? -10.914 -3.452 11.470 1.00 92.06 121 LYS A O 1
ATOM 990 N N . THR A 1 122 ? -13.095 -2.927 11.377 1.00 86.81 122 THR A N 1
ATOM 991 C CA . THR A 1 122 ? -13.346 -3.578 10.087 1.00 86.81 122 THR A CA 1
ATOM 992 C C . THR A 1 122 ? -13.692 -2.566 8.998 1.00 86.81 122 THR A C 1
ATOM 994 O O . THR A 1 122 ? -14.192 -1.475 9.276 1.00 86.81 122 THR A O 1
ATOM 997 N N . ASN A 1 123 ? -13.432 -2.919 7.739 1.00 82.25 123 ASN A N 1
ATOM 998 C CA . ASN A 1 123 ? -13.987 -2.191 6.600 1.00 82.25 123 ASN A CA 1
ATOM 999 C C . ASN A 1 123 ? -15.453 -2.608 6.341 1.00 82.25 123 ASN A C 1
ATOM 1001 O O . ASN A 1 123 ? -16.012 -3.481 6.999 1.00 82.25 123 ASN A O 1
ATOM 1005 N N . TRP A 1 124 ? -16.084 -2.009 5.329 1.00 74.19 124 TRP A N 1
ATOM 1006 C CA . TRP A 1 124 ? -17.485 -2.266 4.968 1.00 74.19 124 TRP A CA 1
ATOM 1007 C C . TRP A 1 124 ? -17.798 -3.706 4.510 1.00 74.19 124 TRP A C 1
ATOM 1009 O O . TRP A 1 124 ? -18.975 -4.052 4.416 1.00 74.19 124 TRP A O 1
ATOM 1019 N N . ILE A 1 125 ? -16.785 -4.529 4.208 1.00 71.31 125 ILE A N 1
ATOM 1020 C CA . ILE A 1 125 ? -16.933 -5.965 3.901 1.00 71.31 125 ILE A CA 1
ATOM 1021 C C . ILE A 1 125 ? -16.522 -6.866 5.075 1.00 71.31 125 ILE A C 1
ATOM 1023 O O . ILE A 1 125 ? -16.504 -8.087 4.933 1.00 71.31 125 ILE A O 1
ATOM 1027 N N . GLY A 1 126 ? -16.225 -6.286 6.241 1.00 72.12 126 GLY A N 1
ATOM 1028 C CA . GLY A 1 126 ? -15.871 -7.030 7.446 1.00 72.12 126 GLY A CA 1
ATOM 1029 C C . GLY A 1 126 ? -14.426 -7.531 7.471 1.00 72.12 126 GLY A C 1
ATOM 1030 O O . GLY A 1 126 ? -14.134 -8.457 8.224 1.00 72.12 126 GLY A O 1
ATOM 1031 N N . GLU A 1 127 ? -13.530 -6.975 6.649 1.00 79.00 127 GLU A N 1
ATOM 1032 C CA . GLU A 1 127 ? -12.102 -7.301 6.710 1.00 79.00 127 GLU A CA 1
ATOM 1033 C C . GLU A 1 127 ? -11.381 -6.445 7.763 1.00 79.00 127 GLU A C 1
ATOM 1035 O O . GLU A 1 127 ? -11.723 -5.266 7.920 1.00 79.00 127 GLU A O 1
ATOM 1040 N N . PRO A 1 128 ? -10.361 -6.999 8.445 1.00 82.62 128 PRO A N 1
ATOM 1041 C CA . PRO A 1 128 ? -9.536 -6.272 9.404 1.00 82.62 128 PRO A CA 1
ATOM 1042 C C . PRO A 1 128 ? -8.887 -5.018 8.800 1.00 82.62 128 PRO A C 1
ATOM 1044 O O . PRO A 1 128 ? -8.343 -5.057 7.698 1.00 82.62 128 PRO A O 1
ATOM 1047 N N . THR A 1 129 ? -8.894 -3.913 9.545 1.00 82.88 129 THR A N 1
ATOM 1048 C CA . THR A 1 129 ? -8.226 -2.655 9.166 1.00 82.88 129 THR A CA 1
ATOM 1049 C C . THR A 1 129 ? -7.273 -2.190 10.272 1.00 82.88 129 THR A C 1
ATOM 1051 O O . THR A 1 129 ? -6.351 -2.929 10.633 1.00 82.88 129 THR A O 1
ATOM 1054 N N . ASP A 1 130 ? -7.480 -0.989 10.811 1.00 82.00 130 ASP A N 1
ATOM 1055 C CA . ASP A 1 130 ? -6.608 -0.358 11.794 1.00 82.00 130 ASP A CA 1
ATOM 1056 C C . ASP A 1 130 ? -6.871 -0.911 13.197 1.00 82.00 130 ASP A C 1
ATOM 1058 O O . ASP A 1 130 ? -8.022 -1.056 13.626 1.00 82.00 130 ASP A O 1
ATOM 1062 N N . ALA A 1 131 ? -5.789 -1.234 13.907 1.00 87.38 131 ALA A N 1
ATOM 1063 C CA . ALA A 1 131 ? -5.852 -1.560 15.324 1.00 87.38 131 ALA A CA 1
ATOM 1064 C C . ALA A 1 131 ? -6.169 -0.289 16.124 1.00 87.38 131 ALA A C 1
ATOM 1066 O O . ALA A 1 131 ? -5.674 0.787 15.793 1.00 87.38 131 ALA A O 1
ATOM 1067 N N . LEU A 1 132 ? -6.988 -0.416 17.167 1.00 88.81 132 LEU A N 1
ATOM 1068 C CA . LEU A 1 132 ? -7.254 0.651 18.128 1.00 88.81 132 LEU A CA 1
ATOM 1069 C C . LEU A 1 132 ? -6.074 0.722 19.100 1.00 88.81 132 LEU A C 1
ATOM 1071 O O . LEU A 1 132 ? -6.078 0.067 20.139 1.00 88.81 132 LEU A O 1
ATOM 1075 N N . ASP A 1 133 ? -5.027 1.449 18.713 1.00 83.94 133 ASP A N 1
ATOM 1076 C CA . ASP A 1 133 ? -3.757 1.509 19.441 1.00 83.94 133 ASP A CA 1
ATOM 1077 C C . ASP A 1 133 ? -3.728 2.555 20.565 1.00 83.94 133 ASP A C 1
ATOM 1079 O O . ASP A 1 133 ? -2.891 2.476 21.467 1.00 83.94 133 ASP A O 1
ATOM 1083 N N . ASN A 1 134 ? -4.654 3.516 20.546 1.00 86.44 134 ASN A N 1
ATOM 1084 C CA . ASN A 1 134 ? -4.852 4.472 21.627 1.00 86.44 134 ASN A CA 1
ATOM 1085 C C . ASN A 1 134 ? -5.864 3.942 22.655 1.00 86.44 134 ASN A C 1
ATOM 1087 O O . ASN A 1 134 ? -7.051 4.259 22.605 1.00 86.44 134 ASN A O 1
ATOM 1091 N N . GLU A 1 135 ? -5.379 3.133 23.597 1.00 88.56 135 GLU A N 1
ATOM 1092 C CA . GLU A 1 135 ? -6.198 2.481 24.631 1.00 88.56 135 GLU A CA 1
ATOM 1093 C C . GLU A 1 135 ? -6.995 3.463 25.518 1.00 88.56 135 GLU A C 1
ATOM 1095 O O . GLU A 1 135 ? -8.066 3.104 26.013 1.00 88.56 135 GLU A O 1
ATOM 1100 N N . ASP A 1 136 ? -6.508 4.700 25.670 1.00 91.25 136 ASP A N 1
ATOM 1101 C CA . ASP A 1 136 ? -7.118 5.759 26.488 1.00 91.25 136 ASP A CA 1
ATOM 1102 C C . ASP A 1 136 ? -8.199 6.569 25.741 1.00 91.25 136 ASP A C 1
ATOM 1104 O O . ASP A 1 136 ? -8.899 7.379 26.353 1.00 91.25 136 ASP A O 1
ATOM 1108 N N . GLU A 1 137 ? -8.328 6.400 24.420 1.00 94.88 137 GLU A N 1
ATOM 1109 C CA . GLU A 1 137 ? -9.305 7.139 23.617 1.00 94.88 137 GLU A CA 1
ATOM 1110 C C . GLU A 1 137 ? -10.707 6.543 23.746 1.00 94.88 137 GLU A C 1
ATOM 1112 O O . GLU A 1 137 ? -10.879 5.343 23.960 1.00 94.88 137 GLU A O 1
ATOM 1117 N N . THR A 1 138 ? -11.732 7.382 23.609 1.00 96.69 138 THR A N 1
ATOM 1118 C CA . THR A 1 138 ? -13.128 6.924 23.654 1.00 96.69 138 THR A CA 1
ATOM 1119 C C . THR A 1 138 ? -13.570 6.299 22.332 1.00 96.69 138 THR A C 1
ATOM 1121 O O . THR A 1 138 ? -13.105 6.698 21.261 1.00 96.69 138 THR A O 1
ATOM 1124 N N . LEU A 1 139 ? -14.529 5.367 22.377 1.00 96.00 139 LEU A N 1
ATOM 1125 C CA . LEU A 1 139 ? -15.092 4.757 21.161 1.00 96.00 139 LEU A CA 1
ATOM 1126 C C . LEU A 1 139 ? -15.658 5.804 20.181 1.00 96.00 139 LEU A C 1
ATOM 1128 O O . LEU A 1 139 ? -15.468 5.688 18.971 1.00 96.00 139 LEU A O 1
ATOM 1132 N N . GLU A 1 140 ? -16.314 6.850 20.694 1.00 94.50 140 GLU A N 1
ATOM 1133 C CA . GLU A 1 140 ? -16.844 7.964 19.893 1.00 94.50 140 GLU A CA 1
ATOM 1134 C C . GLU A 1 140 ? -15.731 8.746 19.173 1.00 94.50 140 GLU A C 1
ATOM 1136 O O . GLU A 1 140 ? -15.865 9.050 17.984 1.00 94.50 140 GLU A O 1
ATOM 1141 N N . ASN A 1 141 ? -14.613 9.024 19.850 1.00 94.44 141 ASN A N 1
ATOM 1142 C CA . ASN A 1 141 ? -13.467 9.722 19.255 1.00 94.44 141 ASN A CA 1
ATOM 1143 C C . ASN A 1 141 ? -12.697 8.840 18.259 1.00 94.44 141 ASN A C 1
ATOM 1145 O O . ASN A 1 141 ? -12.202 9.342 17.250 1.00 94.44 141 ASN A O 1
ATOM 1149 N N . GLU A 1 142 ? -12.695 7.522 18.470 1.00 92.31 142 GLU A N 1
ATOM 1150 C CA . GLU A 1 142 ? -12.263 6.531 17.479 1.00 92.31 142 GLU A CA 1
ATOM 1151 C C . GLU A 1 142 ? -13.266 6.349 16.323 1.00 92.31 142 GLU A C 1
ATOM 1153 O O . GLU A 1 142 ? -13.049 5.530 15.424 1.00 92.31 142 GLU A O 1
ATOM 1158 N N . ASN A 1 143 ? -14.341 7.146 16.284 1.00 93.19 143 ASN A N 1
ATOM 1159 C CA . ASN A 1 143 ? -15.371 7.129 15.246 1.00 93.19 143 ASN A CA 1
ATOM 1160 C C . ASN A 1 143 ? -16.048 5.751 15.105 1.00 93.19 143 ASN A C 1
ATOM 1162 O O . ASN A 1 143 ? -16.438 5.366 14.002 1.00 93.19 143 ASN A O 1
ATOM 1166 N N . ILE A 1 144 ? -16.189 5.028 16.222 1.00 94.62 144 ILE A N 1
ATOM 1167 C CA . ILE A 1 144 ? -16.992 3.807 16.317 1.00 94.62 144 ILE A CA 1
ATOM 1168 C C . ILE A 1 144 ? -18.459 4.197 16.504 1.00 94.62 144 ILE A C 1
ATOM 1170 O O . ILE A 1 144 ? -18.815 4.983 17.385 1.00 94.62 144 ILE A O 1
ATOM 1174 N N . LYS A 1 145 ? -19.324 3.651 15.653 1.00 92.25 145 LYS A N 1
ATOM 1175 C CA . LYS A 1 145 ? -20.747 3.990 15.564 1.00 92.25 145 LYS A CA 1
ATOM 1176 C C . LYS A 1 145 ? -21.639 2.812 15.931 1.00 92.25 145 LYS A C 1
ATOM 1178 O O . LYS A 1 145 ? -21.222 1.658 15.965 1.00 92.25 145 LYS A O 1
ATOM 1183 N N . ASN A 1 146 ? -22.912 3.122 16.172 1.00 92.19 146 ASN A N 1
ATOM 1184 C CA . ASN A 1 146 ? -23.945 2.115 16.383 1.00 92.19 146 ASN A CA 1
ATOM 1185 C C . ASN A 1 146 ? -24.050 1.185 15.159 1.00 92.19 146 ASN A C 1
ATOM 1187 O O . ASN A 1 146 ? -24.351 1.633 14.052 1.00 92.19 146 ASN A O 1
ATOM 1191 N N . GLY A 1 147 ? -23.819 -0.106 15.377 1.00 90.19 147 GLY A N 1
ATOM 1192 C CA . GLY A 1 147 ? -23.782 -1.155 14.364 1.00 90.19 147 GLY A CA 1
ATOM 1193 C C . GLY A 1 147 ? -22.397 -1.463 13.793 1.00 90.19 147 GLY A C 1
ATOM 1194 O O . GLY A 1 147 ? -22.298 -2.357 12.951 1.00 90.19 147 GLY A O 1
ATOM 1195 N N . ASP A 1 148 ? -21.333 -0.780 14.215 1.00 92.00 148 ASP A N 1
ATOM 1196 C CA . ASP A 1 148 ? -19.988 -1.086 13.721 1.00 92.00 148 ASP A CA 1
ATOM 1197 C C . ASP A 1 148 ? -19.514 -2.466 14.189 1.00 92.00 148 ASP A C 1
ATOM 1199 O O . ASP A 1 148 ? -19.958 -2.999 15.208 1.00 92.00 148 ASP A O 1
ATOM 1203 N N . THR A 1 149 ? -18.622 -3.069 13.399 1.00 92.25 149 THR A N 1
ATOM 1204 C CA . THR A 1 149 ? -18.046 -4.386 13.692 1.00 92.25 149 THR A CA 1
ATOM 1205 C C . THR A 1 149 ? -16.577 -4.248 14.074 1.00 92.25 149 THR A C 1
ATOM 1207 O O . THR A 1 149 ? -15.776 -3.699 13.312 1.00 92.25 149 THR A O 1
ATOM 1210 N N . LEU A 1 150 ? -16.235 -4.748 15.257 1.00 94.81 150 LEU A N 1
ATOM 1211 C CA . LEU A 1 150 ? -14.886 -4.787 15.805 1.00 94.81 150 LEU A CA 1
ATOM 1212 C C . LEU A 1 150 ? -14.341 -6.216 15.815 1.00 94.81 150 LEU A C 1
ATOM 1214 O O . LEU A 1 150 ? -15.077 -7.199 15.765 1.00 94.81 150 LEU A O 1
ATOM 1218 N N . ILE A 1 151 ? -13.027 -6.327 15.903 1.00 93.19 151 ILE A N 1
ATOM 1219 C CA . ILE A 1 151 ? -12.322 -7.595 16.045 1.00 93.19 151 ILE A CA 1
ATOM 1220 C C . ILE A 1 151 ? -11.613 -7.579 17.390 1.00 93.19 151 ILE A C 1
ATOM 1222 O O . ILE A 1 151 ? -10.900 -6.621 17.684 1.00 93.19 151 ILE A O 1
ATOM 1226 N N . VAL A 1 152 ? -11.792 -8.640 18.174 1.00 93.00 152 VAL A N 1
ATOM 1227 C CA . VAL A 1 152 ? -10.973 -8.918 19.359 1.00 93.00 152 VAL A CA 1
ATOM 1228 C C . VAL A 1 152 ? -9.865 -9.868 18.919 1.00 93.00 152 VAL A C 1
ATOM 1230 O O . VAL A 1 152 ? -10.126 -11.031 18.610 1.00 93.00 152 VAL A O 1
ATOM 1233 N N . GLU A 1 153 ? -8.643 -9.358 18.814 1.00 90.31 153 GLU A N 1
ATOM 1234 C CA . GLU A 1 153 ? -7.509 -10.080 18.235 1.00 90.31 153 GLU A CA 1
ATOM 1235 C C . GLU A 1 153 ? -6.466 -10.411 19.306 1.00 90.31 153 GLU A C 1
ATOM 1237 O O . GLU A 1 153 ? -6.067 -9.557 20.105 1.00 90.31 153 GLU A O 1
ATOM 1242 N N . GLU A 1 154 ? -6.033 -11.672 19.325 1.00 88.00 154 GLU A N 1
ATOM 1243 C CA . GLU A 1 154 ? -4.985 -12.151 20.224 1.00 88.00 154 GLU A CA 1
ATOM 1244 C C . GLU A 1 154 ? -3.620 -11.559 19.833 1.00 88.00 154 GLU A C 1
ATOM 1246 O O . GLU A 1 154 ? -3.196 -11.615 18.679 1.00 88.00 154 GLU A O 1
ATOM 1251 N N . GLY A 1 155 ? -2.904 -11.003 20.809 1.00 85.50 155 GLY A N 1
ATOM 1252 C CA . GLY A 1 155 ? -1.555 -10.468 20.643 1.00 85.50 155 GLY A CA 1
ATOM 1253 C C . GLY A 1 155 ? -1.371 -9.075 21.239 1.00 85.50 155 GLY A C 1
ATOM 1254 O O . GLY A 1 155 ? -2.324 -8.387 21.603 1.00 85.50 155 GLY A O 1
ATOM 1255 N N . ARG A 1 156 ? -0.104 -8.659 21.364 1.00 85.25 156 ARG A N 1
ATOM 1256 C CA . ARG A 1 156 ? 0.258 -7.331 21.880 1.00 85.25 156 ARG A CA 1
ATOM 1257 C C . ARG A 1 156 ? 0.315 -6.295 20.764 1.00 85.25 156 ARG A C 1
ATOM 1259 O O . ARG A 1 156 ? 0.890 -6.566 19.698 1.00 85.25 156 ARG A O 1
ATOM 1266 N N . LEU A 1 157 ? -0.168 -5.095 21.067 1.00 83.50 157 LEU A N 1
ATOM 1267 C CA . LEU A 1 157 ? 0.109 -3.909 20.269 1.00 83.50 157 LEU A CA 1
ATOM 1268 C C . LEU A 1 157 ? 1.607 -3.555 20.333 1.00 83.50 157 LEU A C 1
ATOM 1270 O O . LEU A 1 157 ? 2.272 -3.812 21.348 1.00 83.50 157 LEU A O 1
ATOM 1274 N N . PRO A 1 158 ? 2.176 -2.991 19.255 1.00 85.25 158 PRO A N 1
ATOM 1275 C CA . PRO A 1 158 ? 3.492 -2.374 19.317 1.00 85.25 158 PRO A CA 1
ATOM 1276 C C . PRO A 1 158 ? 3.516 -1.258 20.377 1.00 85.25 158 PRO A C 1
ATOM 1278 O O . PRO A 1 158 ? 2.520 -0.552 20.538 1.00 85.25 158 PRO A O 1
ATOM 1281 N N . PRO A 1 159 ? 4.637 -1.050 21.091 1.00 87.00 159 PRO A N 1
ATOM 1282 C CA . PRO A 1 159 ? 4.774 0.078 22.006 1.00 87.00 159 PRO A CA 1
ATOM 1283 C C . PRO A 1 159 ? 4.549 1.416 21.292 1.00 87.00 159 PRO A C 1
ATOM 1285 O O . PRO A 1 159 ? 4.796 1.544 20.092 1.00 87.00 159 PRO A O 1
ATOM 1288 N N . LYS A 1 160 ? 4.158 2.456 22.034 1.00 85.12 160 LYS A N 1
ATOM 1289 C CA . LYS A 1 160 ? 3.968 3.800 21.469 1.00 85.12 160 LYS A CA 1
ATOM 1290 C C . LYS A 1 160 ? 5.204 4.250 20.678 1.00 85.12 160 LYS A C 1
ATOM 1292 O O . LYS A 1 160 ? 6.317 4.275 21.201 1.00 85.12 160 LYS A O 1
ATOM 1297 N N . GLY A 1 161 ? 4.996 4.634 19.419 1.00 88.50 161 GLY A N 1
ATOM 1298 C CA . GLY A 1 161 ? 6.072 5.026 18.502 1.00 88.50 161 GLY A CA 1
ATOM 1299 C C . GLY A 1 161 ? 6.757 3.861 17.780 1.00 88.50 161 GLY A C 1
ATOM 1300 O O . GLY A 1 161 ? 7.743 4.097 17.084 1.00 88.50 161 GLY A O 1
ATOM 1301 N N . PHE A 1 162 ? 6.253 2.634 17.909 1.00 93.12 162 PHE A N 1
ATOM 1302 C CA . PHE A 1 162 ? 6.647 1.469 17.117 1.00 93.12 162 PHE A CA 1
ATOM 1303 C C . PHE A 1 162 ? 5.520 1.066 16.167 1.00 93.12 162 PHE A C 1
ATOM 1305 O O . PHE A 1 162 ? 4.352 1.367 16.394 1.00 93.12 162 PHE A O 1
ATOM 1312 N N . ILE A 1 163 ? 5.886 0.384 15.088 1.00 91.69 163 ILE A N 1
ATOM 1313 C CA . ILE A 1 163 ? 4.957 -0.230 14.138 1.00 91.69 163 ILE A CA 1
ATOM 1314 C C . ILE A 1 163 ? 5.360 -1.684 13.906 1.00 91.69 163 ILE A C 1
ATOM 1316 O O . ILE A 1 163 ? 6.525 -2.038 14.102 1.00 91.69 163 ILE A O 1
ATOM 1320 N N . ARG A 1 164 ? 4.413 -2.515 13.464 1.00 91.50 164 ARG A N 1
ATOM 1321 C CA . ARG A 1 164 ? 4.670 -3.896 13.036 1.00 91.50 164 ARG A CA 1
ATOM 1322 C C . ARG A 1 164 ? 4.418 -4.008 11.539 1.00 91.50 164 ARG A C 1
ATOM 1324 O O . ARG A 1 164 ? 3.316 -3.715 11.104 1.00 91.50 164 ARG A O 1
ATOM 1331 N N . LEU A 1 165 ? 5.434 -4.381 10.771 1.00 93.44 165 LEU A N 1
ATOM 1332 C CA . LEU A 1 165 ? 5.376 -4.489 9.314 1.00 93.44 165 LEU A CA 1
ATOM 1333 C C . LEU A 1 165 ? 5.343 -5.957 8.905 1.00 93.44 165 LEU A C 1
ATOM 1335 O O . LEU A 1 165 ? 6.206 -6.716 9.348 1.00 93.44 165 LEU A O 1
ATOM 1339 N N . SER A 1 166 ? 4.412 -6.321 8.026 1.00 92.12 166 SER A N 1
ATOM 1340 C CA . SER A 1 166 ? 4.367 -7.662 7.441 1.00 92.12 166 SER A CA 1
ATOM 1341 C C . SER A 1 166 ? 5.317 -7.776 6.261 1.00 92.12 166 SER A C 1
ATOM 1343 O O . SER A 1 166 ? 5.334 -6.923 5.366 1.00 92.12 166 SER A O 1
ATOM 1345 N N . LEU A 1 167 ? 6.118 -8.834 6.284 1.00 95.12 167 LEU A N 1
ATOM 1346 C CA . LEU A 1 167 ? 7.199 -9.090 5.351 1.00 95.12 167 LEU A CA 1
ATOM 1347 C C . LEU A 1 167 ? 6.880 -10.294 4.472 1.00 95.12 167 LEU A C 1
ATOM 1349 O O . LEU A 1 167 ? 6.514 -11.373 4.942 1.00 95.12 167 LEU A O 1
ATOM 1353 N N . TRP A 1 168 ? 7.116 -10.098 3.187 1.00 93.75 168 TRP A N 1
ATOM 1354 C CA . TRP A 1 168 ? 7.023 -11.098 2.142 1.00 93.75 168 TRP A CA 1
ATOM 1355 C C . TRP A 1 168 ? 8.385 -11.239 1.485 1.00 93.75 168 TRP A C 1
ATOM 1357 O O . TRP A 1 168 ? 9.131 -10.270 1.398 1.00 93.75 168 TRP A O 1
ATOM 1367 N N . GLN A 1 169 ? 8.711 -12.417 0.992 1.00 89.50 169 GLN A N 1
ATOM 1368 C CA . GLN A 1 169 ? 9.890 -12.659 0.193 1.00 89.50 169 GLN A CA 1
ATOM 1369 C C . GLN A 1 169 ? 9.457 -12.808 -1.248 1.00 89.50 169 GLN A C 1
ATOM 1371 O O . GLN A 1 169 ? 8.561 -13.584 -1.574 1.00 89.50 169 GLN A O 1
ATOM 1376 N N . THR A 1 170 ? 10.105 -12.048 -2.116 1.00 83.62 170 THR A N 1
ATOM 1377 C CA . THR A 1 170 ? 10.098 -12.344 -3.543 1.00 83.62 170 THR A CA 1
ATOM 1378 C C . THR A 1 170 ? 11.264 -13.264 -3.817 1.00 83.62 170 THR A C 1
ATOM 1380 O O . THR A 1 170 ? 12.389 -12.941 -3.414 1.00 83.62 170 THR A O 1
ATOM 1383 N N . GLU A 1 171 ? 11.038 -14.357 -4.546 1.00 66.75 171 GLU A N 1
ATOM 1384 C CA . GLU A 1 171 ? 12.161 -15.023 -5.192 1.00 66.75 171 GLU A CA 1
ATOM 1385 C C . GLU A 1 171 ? 12.862 -13.967 -6.047 1.00 66.75 171 GLU A C 1
ATOM 1387 O O . GLU A 1 171 ? 12.278 -13.410 -6.980 1.00 66.75 171 GLU A O 1
ATOM 1392 N N . ALA A 1 172 ? 14.110 -13.642 -5.700 1.00 54.06 172 ALA A N 1
ATOM 1393 C CA . ALA A 1 172 ? 14.975 -12.945 -6.627 1.00 54.06 172 ALA A CA 1
ATOM 1394 C C . ALA A 1 172 ? 15.032 -13.868 -7.837 1.00 54.06 172 ALA A C 1
ATOM 1396 O O . ALA A 1 172 ? 15.645 -14.936 -7.753 1.00 54.06 172 ALA A O 1
ATOM 1397 N N . ASN A 1 173 ? 14.287 -13.493 -8.884 1.00 45.00 173 ASN A N 1
ATOM 1398 C CA . ASN A 1 173 ? 14.121 -14.244 -10.116 1.00 45.00 173 ASN A CA 1
ATOM 1399 C C . ASN A 1 173 ? 15.448 -14.941 -10.406 1.00 45.00 173 ASN A C 1
ATOM 1401 O O . ASN A 1 173 ? 16.493 -14.278 -10.335 1.00 45.00 173 ASN A O 1
ATOM 1405 N N . LYS A 1 174 ? 15.419 -16.263 -10.621 1.00 36.53 174 LYS A N 1
ATOM 1406 C CA . LYS A 1 174 ? 16.567 -17.108 -10.978 1.00 36.53 174 LYS A CA 1
ATOM 1407 C C . LYS A 1 174 ? 17.139 -16.625 -12.315 1.00 36.53 174 LYS A C 1
ATOM 1409 O O . LYS A 1 174 ? 17.167 -17.344 -13.300 1.00 36.53 174 LYS A O 1
ATOM 1414 N N . GLN A 1 175 ? 17.629 -15.392 -12.366 1.00 38.69 175 GLN A N 1
ATOM 1415 C CA . GLN A 1 175 ? 18.321 -14.767 -13.469 1.00 38.69 175 GLN A CA 1
ATOM 1416 C C . GLN A 1 175 ? 19.734 -15.315 -13.423 1.00 38.69 175 GLN A C 1
ATOM 1418 O O . GLN A 1 175 ? 20.682 -14.677 -12.973 1.00 38.69 175 GLN A O 1
ATOM 1423 N N . SER A 1 176 ? 19.828 -16.604 -13.717 1.00 33.31 176 SER A N 1
ATOM 1424 C CA . SER A 1 176 ? 20.834 -17.185 -14.579 1.00 33.31 176 SER A CA 1
ATOM 1425 C C . SER A 1 176 ? 22.009 -16.245 -14.881 1.00 33.31 176 SER A C 1
ATOM 1427 O O . SER A 1 176 ? 21.909 -15.344 -15.715 1.00 33.31 176 SER A O 1
ATOM 1429 N N . SER A 1 177 ? 23.173 -16.547 -14.309 1.00 32.00 177 SER A N 1
ATOM 1430 C CA . SER A 1 177 ? 24.453 -16.317 -14.999 1.00 32.00 177 SER A CA 1
ATOM 1431 C C . SER A 1 177 ? 24.475 -16.960 -16.404 1.00 32.00 177 SER A C 1
ATOM 1433 O O . SER A 1 177 ? 25.315 -16.636 -17.232 1.00 32.00 177 SER A O 1
ATOM 1435 N N . GLU A 1 178 ? 23.497 -17.817 -16.698 1.00 35.16 178 GLU A N 1
ATOM 1436 C CA . GLU A 1 178 ? 23.140 -18.392 -17.993 1.00 35.16 178 GLU A CA 1
ATOM 1437 C C . GLU A 1 178 ? 22.332 -17.472 -18.923 1.00 35.16 178 GLU A C 1
ATOM 1439 O O . GLU A 1 178 ? 22.125 -17.840 -20.074 1.00 35.16 178 GLU A O 1
ATOM 1444 N N . GLY A 1 179 ? 21.894 -16.285 -18.487 1.00 37.41 179 GLY A N 1
ATOM 1445 C CA . GLY A 1 179 ? 21.030 -15.395 -19.279 1.00 37.41 179 GLY A CA 1
ATOM 1446 C C . GLY A 1 179 ? 21.720 -14.799 -20.504 1.00 37.41 179 GLY A C 1
ATOM 1447 O O . GLY A 1 179 ? 21.048 -14.363 -21.427 1.00 37.41 179 GLY A O 1
ATOM 1448 N N . VAL A 1 180 ? 23.059 -14.830 -20.539 1.00 40.72 180 VAL A N 1
ATOM 1449 C CA . VAL A 1 180 ? 23.870 -14.480 -21.718 1.00 40.72 180 VAL A CA 1
ATOM 1450 C C . VAL A 1 180 ? 24.126 -15.705 -22.617 1.00 40.72 180 VAL A C 1
ATOM 1452 O O . VAL A 1 180 ? 24.472 -15.570 -23.781 1.00 40.72 180 VAL A O 1
ATOM 1455 N N . LEU A 1 181 ? 23.951 -16.926 -22.114 1.00 38.19 181 LEU A N 1
ATOM 1456 C CA . LEU A 1 181 ? 24.192 -18.144 -22.895 1.00 38.19 181 LEU A CA 1
ATOM 1457 C C . LEU A 1 181 ? 22.896 -18.736 -23.458 1.00 38.19 181 LEU A C 1
ATOM 1459 O O . LEU A 1 181 ? 22.924 -19.299 -24.547 1.00 38.19 181 LEU A O 1
ATOM 1463 N N . THR A 1 182 ? 21.755 -18.523 -22.798 1.00 40.06 182 THR A N 1
ATOM 1464 C CA . THR A 1 182 ? 20.438 -18.971 -23.279 1.00 40.06 182 THR A CA 1
ATOM 1465 C C . THR A 1 182 ? 19.959 -18.208 -24.515 1.00 40.06 182 THR A C 1
ATOM 1467 O O . THR A 1 182 ? 19.312 -18.812 -25.370 1.00 40.06 182 THR A O 1
ATOM 1470 N N . TRP A 1 183 ? 20.312 -16.925 -24.689 1.00 43.81 183 TRP A N 1
ATOM 1471 C CA . TRP A 1 183 ? 19.987 -16.202 -25.933 1.00 43.81 183 TRP A CA 1
ATOM 1472 C C . TRP A 1 183 ? 20.826 -16.677 -27.125 1.00 43.81 183 TRP A C 1
ATOM 1474 O O . TRP A 1 183 ? 20.326 -16.710 -28.248 1.00 43.81 183 TRP A O 1
ATOM 1484 N N . ILE A 1 184 ? 22.073 -17.098 -26.883 1.00 45.69 184 ILE A N 1
ATOM 1485 C CA . ILE A 1 184 ? 22.952 -17.649 -27.921 1.00 45.69 184 ILE A CA 1
ATOM 1486 C C . ILE A 1 184 ? 22.471 -19.047 -28.326 1.00 45.69 184 ILE A C 1
ATOM 1488 O O . ILE A 1 184 ? 22.376 -19.340 -29.517 1.00 45.69 184 ILE A O 1
ATOM 1492 N N . THR A 1 185 ? 22.127 -19.915 -27.369 1.00 37.00 185 THR A N 1
ATOM 1493 C CA . THR A 1 185 ? 21.712 -21.294 -27.677 1.00 37.00 185 THR A CA 1
ATOM 1494 C C . THR A 1 185 ? 20.317 -21.375 -28.292 1.00 37.00 185 THR A C 1
ATOM 1496 O O . THR A 1 185 ? 20.121 -22.157 -29.223 1.00 37.00 185 THR A O 1
ATOM 1499 N N . SER A 1 186 ? 19.380 -20.511 -27.887 1.00 46.31 186 SER A N 1
ATOM 1500 C CA . SER A 1 186 ? 18.023 -20.484 -28.460 1.00 46.31 186 SER A CA 1
ATOM 1501 C C . SER A 1 186 ? 18.012 -20.087 -29.943 1.00 46.31 186 SER A C 1
ATOM 1503 O O . SER A 1 186 ? 17.198 -20.594 -30.711 1.00 46.31 186 SER A O 1
ATOM 1505 N N . GLY A 1 187 ? 18.960 -19.248 -30.383 1.00 41.56 187 GLY A N 1
ATOM 1506 C CA . GLY A 1 187 ? 19.137 -18.910 -31.802 1.00 41.56 187 GLY A CA 1
ATOM 1507 C C . GLY A 1 187 ? 19.724 -20.047 -32.651 1.00 41.56 187 GLY A C 1
ATOM 1508 O O . GLY A 1 187 ? 19.508 -20.090 -33.859 1.00 41.56 187 GLY A O 1
ATOM 1509 N N . ILE A 1 188 ? 20.438 -20.993 -32.033 1.00 40.31 188 ILE A N 1
ATOM 1510 C CA . ILE A 1 188 ? 21.085 -22.121 -32.727 1.00 40.31 188 ILE A CA 1
ATOM 1511 C C . ILE A 1 188 ? 20.150 -23.336 -32.784 1.00 40.31 188 ILE A C 1
ATOM 1513 O O . ILE A 1 188 ? 20.159 -24.087 -33.760 1.00 40.31 188 ILE A O 1
ATOM 1517 N N . GLN A 1 189 ? 19.286 -23.511 -31.783 1.00 36.75 189 GLN A N 1
ATOM 1518 C CA . GLN A 1 189 ? 18.351 -24.637 -31.723 1.00 36.75 189 GLN A CA 1
ATOM 1519 C C . GLN A 1 189 ? 17.212 -24.526 -32.754 1.00 36.75 189 GLN A C 1
ATOM 1521 O O . GLN A 1 189 ? 16.686 -25.542 -33.196 1.00 36.75 189 GLN A O 1
ATOM 1526 N N . GLY A 1 190 ? 16.917 -23.313 -33.239 1.00 40.91 190 GLY A N 1
ATOM 1527 C CA . GLY A 1 190 ? 16.042 -23.087 -34.398 1.00 40.91 190 GLY A CA 1
ATOM 1528 C C . GLY A 1 190 ? 16.653 -23.478 -35.755 1.00 40.91 190 GLY A C 1
ATOM 1529 O O . GLY A 1 190 ? 15.927 -23.578 -36.741 1.00 40.91 190 GLY A O 1
ATOM 1530 N N . LEU A 1 191 ? 17.968 -23.725 -35.824 1.00 40.34 191 LEU A N 1
ATOM 1531 C CA . LEU A 1 191 ? 18.677 -24.135 -37.048 1.00 40.34 191 LEU A CA 1
ATOM 1532 C C . LEU A 1 191 ? 18.907 -25.651 -37.145 1.00 40.34 191 LEU A C 1
ATOM 1534 O O . LEU A 1 191 ? 19.177 -26.158 -38.233 1.00 40.34 191 LEU A O 1
ATOM 1538 N N . LEU A 1 192 ? 18.790 -26.387 -36.039 1.00 35.66 192 LEU A N 1
ATOM 1539 C CA . LEU A 1 192 ? 19.008 -27.831 -35.990 1.00 35.66 192 LEU A CA 1
ATOM 1540 C C . LEU A 1 192 ? 17.728 -28.514 -35.518 1.00 35.66 192 LEU A C 1
ATOM 1542 O O . LEU A 1 192 ? 17.509 -28.724 -34.329 1.00 35.66 192 LEU A O 1
ATOM 1546 N N . GLY A 1 193 ? 16.869 -28.849 -36.480 1.00 38.53 193 GLY A N 1
ATOM 1547 C CA . GLY A 1 193 ? 15.657 -29.615 -36.231 1.00 38.53 193 GLY A CA 1
ATOM 1548 C C . GLY A 1 193 ? 15.981 -30.969 -35.603 1.00 38.53 193 GLY A C 1
ATOM 1549 O O . GLY A 1 193 ? 16.439 -31.883 -36.284 1.00 38.53 193 GLY A O 1
ATOM 1550 N N . SER A 1 194 ? 15.705 -31.114 -34.310 1.00 29.27 194 SER A N 1
ATOM 1551 C CA . SER A 1 194 ? 15.659 -32.413 -33.644 1.00 29.27 194 SER A CA 1
ATOM 1552 C C . SER A 1 194 ? 14.394 -32.508 -32.802 1.00 29.27 194 SER A C 1
ATOM 1554 O O . SER A 1 194 ? 14.300 -31.956 -31.708 1.00 29.27 194 SER A O 1
ATOM 1556 N N . SER A 1 195 ? 13.412 -33.217 -33.349 1.00 34.69 195 SER A N 1
ATOM 1557 C CA . SER A 1 195 ? 12.212 -33.667 -32.659 1.00 34.69 195 SER A CA 1
ATOM 1558 C C . SER A 1 195 ? 12.559 -34.701 -31.589 1.00 34.69 195 SER A C 1
ATOM 1560 O O . SER A 1 195 ? 13.160 -35.729 -31.897 1.00 34.69 195 SER A O 1
ATOM 1562 N N . SER A 1 196 ? 12.097 -34.496 -30.363 1.00 28.42 196 SER A N 1
ATOM 1563 C CA . SER A 1 196 ? 11.673 -35.599 -29.495 1.00 28.42 196 SER A CA 1
ATOM 1564 C C . SER A 1 196 ? 10.597 -35.073 -28.554 1.00 28.42 196 SER A C 1
ATOM 1566 O O . SER A 1 196 ? 10.811 -34.141 -27.787 1.00 28.42 196 SER A O 1
ATOM 1568 N N . ALA A 1 197 ? 9.403 -35.624 -28.732 1.00 29.98 197 ALA A N 1
ATOM 1569 C CA . ALA A 1 197 ? 8.228 -35.356 -27.933 1.00 29.98 197 ALA A CA 1
ATOM 1570 C C . ALA A 1 197 ? 8.259 -36.245 -26.694 1.00 29.98 197 ALA A C 1
ATOM 1572 O O . ALA A 1 197 ? 8.390 -37.452 -26.861 1.00 29.98 197 ALA A O 1
ATOM 1573 N N . GLU A 1 198 ? 8.036 -35.676 -25.511 1.00 26.34 198 GLU A N 1
ATOM 1574 C CA . GLU A 1 198 ? 7.344 -36.369 -24.425 1.00 26.34 198 GLU A CA 1
ATOM 1575 C C . GLU A 1 198 ? 6.405 -35.390 -23.711 1.00 26.34 198 GLU A C 1
ATOM 1577 O O . GLU A 1 198 ? 6.783 -34.323 -23.231 1.00 26.34 198 GLU A O 1
ATOM 1582 N N . THR A 1 199 ? 5.137 -35.777 -23.738 1.00 29.64 199 THR A N 1
ATOM 1583 C CA . THR A 1 199 ? 3.961 -35.186 -23.109 1.00 29.64 199 THR A CA 1
ATOM 1584 C C . THR A 1 199 ? 4.075 -35.167 -21.588 1.00 29.64 199 THR A C 1
ATOM 1586 O O . THR A 1 199 ? 4.194 -36.217 -20.964 1.00 29.64 199 THR A O 1
ATOM 1589 N N . SER A 1 200 ? 3.892 -33.991 -20.990 1.00 26.81 200 SER A N 1
ATOM 1590 C CA . SER A 1 200 ? 3.317 -33.870 -19.652 1.00 26.81 200 SER A CA 1
ATOM 1591 C C . SER A 1 200 ? 2.306 -32.736 -19.682 1.00 26.81 200 SER A C 1
ATOM 1593 O O . SER A 1 200 ? 2.665 -31.576 -19.865 1.00 26.81 200 SER A O 1
ATOM 1595 N N . GLU A 1 201 ? 1.039 -33.098 -19.515 1.00 28.53 201 GLU A N 1
ATOM 1596 C CA . GLU A 1 201 ? -0.070 -32.177 -19.309 1.00 28.53 201 GLU A CA 1
ATOM 1597 C C . GLU A 1 201 ? 0.219 -31.321 -18.068 1.00 28.53 201 GLU A C 1
ATOM 1599 O O . GLU A 1 201 ? 0.222 -31.808 -16.936 1.00 28.53 201 GLU A O 1
ATOM 1604 N N . LYS A 1 202 ? 0.498 -30.036 -18.283 1.00 26.27 202 LYS A N 1
ATOM 1605 C CA . LYS A 1 202 ? 0.325 -28.992 -17.279 1.00 26.27 202 LYS A CA 1
ATOM 1606 C C . LYS A 1 202 ? -0.762 -28.072 -17.802 1.00 26.27 202 LYS A C 1
ATOM 1608 O O . LYS A 1 202 ? -0.670 -27.549 -18.902 1.00 26.27 202 LYS A O 1
ATOM 1613 N N . THR A 1 203 ? -1.817 -27.946 -17.013 1.00 25.05 203 THR A N 1
ATOM 1614 C CA . THR A 1 203 ? -2.844 -26.917 -17.133 1.00 25.05 203 THR A CA 1
ATOM 1615 C C . THR A 1 203 ? -2.184 -25.544 -17.198 1.00 25.05 203 THR A C 1
ATOM 1617 O O . THR A 1 203 ? -1.669 -25.060 -16.191 1.00 25.05 203 THR A O 1
ATOM 1620 N N . ASP A 1 204 ? -2.209 -24.945 -18.385 1.00 27.73 204 ASP A N 1
ATOM 1621 C CA . ASP A 1 204 ? -1.805 -23.568 -18.640 1.00 27.73 204 ASP A CA 1
ATOM 1622 C C . ASP A 1 204 ? -2.827 -22.611 -18.009 1.00 27.73 204 ASP A C 1
ATOM 1624 O O . ASP A 1 204 ? -3.843 -22.261 -18.609 1.00 27.73 204 ASP A O 1
ATOM 1628 N N . ASN A 1 205 ? -2.562 -22.189 -16.774 1.00 27.75 205 ASN A N 1
ATOM 1629 C CA . ASN A 1 205 ? -3.004 -20.879 -16.308 1.00 27.75 205 ASN A CA 1
ATOM 1630 C C . ASN A 1 205 ? -1.890 -19.879 -16.654 1.00 27.75 205 ASN A C 1
ATOM 1632 O O . ASN A 1 205 ? -0.722 -20.196 -16.427 1.00 27.75 205 ASN A O 1
ATOM 1636 N N . PRO A 1 206 ? -2.196 -18.676 -17.167 1.00 34.88 206 PRO A N 1
ATOM 1637 C CA . PRO A 1 206 ? -1.173 -17.668 -17.396 1.00 34.88 206 PRO A CA 1
ATOM 1638 C C . PRO A 1 206 ? -0.729 -17.095 -16.040 1.00 34.88 206 PRO A C 1
ATOM 1640 O O . PRO A 1 206 ? -1.355 -16.189 -15.490 1.00 34.88 206 PRO A O 1
ATOM 1643 N N . GLU A 1 207 ? 0.331 -17.672 -15.477 1.00 40.06 207 GLU A N 1
ATOM 1644 C CA . GLU A 1 207 ? 1.045 -17.171 -14.304 1.00 40.06 207 GLU A CA 1
ATOM 1645 C C . GLU A 1 207 ? 2.018 -16.054 -14.704 1.00 40.06 207 GLU A C 1
ATOM 1647 O O . GLU A 1 207 ? 2.846 -16.232 -15.593 1.00 40.06 207 GLU A O 1
ATOM 1652 N N . ASP A 1 208 ? 1.937 -14.915 -14.013 1.00 42.69 208 ASP A N 1
ATOM 1653 C CA . ASP A 1 208 ? 3.068 -13.992 -13.814 1.00 42.69 208 ASP A CA 1
ATOM 1654 C C . ASP A 1 208 ? 2.800 -13.132 -12.558 1.00 42.69 208 ASP A C 1
ATOM 1656 O O . ASP A 1 208 ? 2.926 -11.905 -12.545 1.00 42.69 208 ASP A O 1
ATOM 1660 N N . SER A 1 209 ? 2.298 -13.765 -11.491 1.00 46.56 209 SER A N 1
ATOM 1661 C CA . SER A 1 209 ? 2.287 -13.145 -10.166 1.00 46.56 209 SER A CA 1
ATOM 1662 C C . SER A 1 209 ? 3.636 -13.418 -9.523 1.00 46.56 209 SER A C 1
ATOM 1664 O O . SER A 1 209 ? 3.963 -14.587 -9.329 1.00 46.56 209 SER A O 1
ATOM 1666 N N . ASP A 1 210 ? 4.386 -12.366 -9.177 1.00 56.72 210 ASP A N 1
ATOM 1667 C CA . ASP A 1 210 ? 5.539 -12.471 -8.277 1.00 56.72 210 ASP A CA 1
ATOM 1668 C C . ASP A 1 210 ? 5.091 -13.335 -7.075 1.00 56.72 210 ASP A C 1
ATOM 1670 O O . ASP A 1 210 ? 4.206 -12.925 -6.319 1.00 56.72 210 ASP A O 1
ATOM 1674 N N . SER A 1 211 ? 5.591 -14.570 -6.952 1.00 68.75 211 SER A N 1
ATOM 1675 C CA . SER A 1 211 ? 5.179 -15.481 -5.882 1.00 68.75 211 SER A CA 1
ATOM 1676 C C . SER A 1 211 ? 5.721 -14.931 -4.567 1.00 68.75 211 SER A C 1
ATOM 1678 O O . SER A 1 211 ? 6.928 -14.953 -4.327 1.00 68.75 211 SER A O 1
ATOM 1680 N N . LEU A 1 212 ? 4.830 -14.353 -3.761 1.00 81.69 212 LEU A N 1
ATOM 1681 C CA . LEU A 1 212 ? 5.162 -13.756 -2.473 1.00 81.69 212 LEU A CA 1
ATOM 1682 C C . LEU A 1 212 ? 5.025 -14.809 -1.380 1.00 81.69 212 LEU A C 1
ATOM 1684 O O . LEU A 1 212 ? 3.915 -15.222 -1.045 1.00 81.69 212 LEU A O 1
ATOM 1688 N N . GLU A 1 213 ? 6.152 -15.217 -0.807 1.00 85.56 213 GLU A N 1
ATOM 1689 C CA . GLU A 1 213 ? 6.169 -16.128 0.335 1.00 85.56 213 GLU A CA 1
ATOM 1690 C C . GLU A 1 213 ? 6.206 -15.332 1.645 1.00 85.56 213 GLU A C 1
ATOM 1692 O O . GLU A 1 213 ? 6.958 -14.363 1.751 1.00 85.56 213 GLU A O 1
ATOM 1697 N N . PRO A 1 214 ? 5.398 -15.671 2.660 1.00 87.75 214 PRO A N 1
ATOM 1698 C CA . PRO A 1 214 ? 5.416 -14.944 3.924 1.00 87.75 214 PRO A CA 1
ATOM 1699 C C . PRO A 1 214 ? 6.727 -15.201 4.684 1.00 87.75 214 PRO A C 1
ATOM 1701 O O . PRO A 1 214 ? 7.076 -16.343 4.969 1.00 87.75 214 PRO A O 1
ATOM 1704 N N . VAL A 1 215 ? 7.427 -14.129 5.067 1.00 88.50 215 VAL A N 1
ATOM 1705 C CA . VAL A 1 215 ? 8.653 -14.188 5.895 1.00 88.50 215 VAL A CA 1
ATOM 1706 C C . VAL A 1 215 ? 8.305 -14.069 7.376 1.00 88.50 215 VAL A C 1
ATOM 1708 O O . VAL A 1 215 ? 8.941 -14.686 8.228 1.00 88.50 215 VAL A O 1
ATOM 1711 N N . GLY A 1 216 ? 7.283 -13.272 7.688 1.00 87.75 216 GLY A N 1
ATOM 1712 C CA . GLY A 1 216 ? 6.849 -12.971 9.047 1.00 87.75 216 GLY A CA 1
ATOM 1713 C C . GLY A 1 216 ? 6.671 -11.473 9.251 1.00 87.75 216 GLY A C 1
ATOM 1714 O O . GLY A 1 216 ? 6.507 -10.725 8.292 1.00 87.75 216 GLY A O 1
ATOM 1715 N N . ASP A 1 217 ? 6.734 -11.030 10.501 1.00 90.88 217 ASP A N 1
ATOM 1716 C CA . ASP A 1 217 ? 6.570 -9.624 10.858 1.00 90.88 217 ASP A CA 1
ATOM 1717 C C . ASP A 1 217 ? 7.835 -9.060 11.512 1.00 90.88 217 ASP A C 1
ATOM 1719 O O . ASP A 1 217 ? 8.567 -9.763 12.213 1.00 90.88 217 ASP A O 1
ATOM 1723 N N . VAL A 1 218 ? 8.054 -7.755 11.350 1.00 94.25 218 VAL A N 1
ATOM 1724 C CA . VAL A 1 218 ? 9.096 -7.012 12.068 1.00 94.25 218 VAL A CA 1
ATOM 1725 C C . VAL A 1 218 ? 8.488 -5.847 12.839 1.00 94.25 218 VAL A C 1
ATOM 1727 O O . VAL A 1 218 ? 7.762 -5.024 12.286 1.00 94.25 218 VAL A O 1
ATOM 1730 N N . GLU A 1 219 ? 8.780 -5.772 14.136 1.00 94.88 219 GLU A N 1
ATOM 1731 C CA . GLU A 1 219 ? 8.413 -4.632 14.977 1.00 94.88 219 GLU A CA 1
ATOM 1732 C C . GLU A 1 219 ? 9.585 -3.655 15.060 1.00 94.88 219 GLU A C 1
ATOM 1734 O O . GLU A 1 219 ? 10.688 -4.042 15.450 1.00 94.88 219 GLU A O 1
ATOM 1739 N N . ILE A 1 220 ? 9.356 -2.394 14.695 1.00 96.81 220 ILE A N 1
ATOM 1740 C CA . ILE A 1 220 ? 10.408 -1.380 14.615 1.00 96.81 220 ILE A CA 1
ATOM 1741 C C . ILE A 1 220 ? 9.914 -0.002 15.055 1.00 96.81 220 ILE A C 1
ATOM 1743 O O . ILE A 1 220 ? 8.750 0.352 14.863 1.00 96.81 220 ILE A O 1
ATOM 1747 N N . SER A 1 221 ? 10.809 0.803 15.632 1.00 96.88 221 SER A N 1
ATOM 1748 C CA . SER A 1 221 ? 10.508 2.193 15.974 1.00 96.88 221 SER A CA 1
ATOM 1749 C C . SER A 1 221 ? 10.281 3.039 14.719 1.00 96.88 221 SER A C 1
ATOM 1751 O O . SER A 1 221 ? 11.026 2.948 13.744 1.00 96.88 221 SER A O 1
ATOM 1753 N N . GLN A 1 222 ? 9.311 3.948 14.775 1.00 95.62 222 GLN A N 1
ATOM 1754 C CA . GLN A 1 222 ? 9.077 4.961 13.747 1.00 95.62 222 GLN A CA 1
ATOM 1755 C C . GLN A 1 222 ? 10.276 5.908 13.554 1.00 95.62 222 GLN A C 1
ATOM 1757 O O . GLN A 1 222 ? 10.425 6.488 12.477 1.00 95.62 222 GLN A O 1
ATOM 1762 N N . GLU A 1 223 ? 11.139 6.051 14.565 1.00 97.81 223 GLU A N 1
ATOM 1763 C CA . GLU A 1 223 ? 12.358 6.867 14.490 1.00 97.81 223 GLU A CA 1
ATOM 1764 C C . GLU A 1 223 ? 13.589 6.090 14.011 1.00 97.81 223 GLU A C 1
ATOM 1766 O O . GLU A 1 223 ? 14.618 6.701 13.721 1.00 97.81 223 GLU A O 1
ATOM 1771 N N . ALA A 1 224 ? 13.496 4.763 13.883 1.00 98.31 224 ALA A N 1
ATOM 1772 C CA . ALA A 1 224 ? 14.582 3.958 13.336 1.00 98.31 224 ALA A CA 1
ATOM 1773 C C . ALA A 1 224 ? 14.792 4.280 11.852 1.00 98.31 224 ALA A C 1
ATOM 1775 O O . ALA A 1 224 ? 13.850 4.629 11.133 1.00 98.31 224 ALA A O 1
ATOM 1776 N N . SER A 1 225 ? 16.032 4.170 11.386 1.00 98.38 225 SER A N 1
ATOM 1777 C CA . SER A 1 225 ? 16.380 4.416 9.989 1.00 98.38 225 SER A CA 1
ATOM 1778 C C . SER A 1 225 ? 16.043 3.219 9.091 1.00 98.38 225 SER A C 1
ATOM 1780 O O . SER A 1 225 ? 15.853 2.096 9.555 1.00 98.38 225 SER A O 1
ATOM 1782 N N . LEU A 1 226 ? 15.998 3.435 7.773 1.00 97.81 226 LEU A N 1
ATOM 1783 C CA . LEU A 1 226 ? 15.875 2.347 6.799 1.00 97.81 226 LEU A CA 1
ATOM 1784 C C . LEU A 1 226 ? 17.033 1.345 6.908 1.00 97.81 226 LEU A C 1
ATOM 1786 O O . LEU A 1 226 ? 16.836 0.159 6.656 1.00 97.81 226 LEU A O 1
ATOM 1790 N N . TYR A 1 227 ? 18.224 1.814 7.283 1.00 97.69 227 TYR A N 1
ATOM 1791 C CA . TYR A 1 227 ? 19.356 0.946 7.583 1.00 97.69 227 TYR A CA 1
ATOM 1792 C C . TYR A 1 227 ? 19.040 0.008 8.751 1.00 97.69 227 TYR A C 1
ATOM 1794 O O . TYR A 1 227 ? 19.221 -1.198 8.613 1.00 97.69 227 TYR A O 1
ATOM 1802 N N . ASP A 1 228 ? 18.510 0.542 9.856 1.00 98.25 228 ASP A N 1
ATOM 1803 C CA . ASP A 1 228 ? 18.147 -0.249 11.040 1.00 98.25 228 ASP A CA 1
ATOM 1804 C C . ASP A 1 228 ? 17.048 -1.266 10.713 1.00 98.25 228 ASP A C 1
ATOM 1806 O O . ASP A 1 228 ? 17.136 -2.420 11.125 1.00 98.25 228 ASP A O 1
ATOM 1810 N N . LEU A 1 229 ? 16.058 -0.870 9.901 1.00 98.25 229 LEU A N 1
ATOM 1811 C CA . LEU A 1 229 ? 15.016 -1.775 9.408 1.00 98.25 229 LEU A CA 1
ATOM 1812 C C . LEU A 1 229 ? 15.605 -2.942 8.620 1.00 98.25 229 LEU A C 1
ATOM 1814 O O . LEU A 1 229 ? 15.324 -4.099 8.920 1.00 98.25 229 LEU A O 1
ATOM 1818 N N . LYS A 1 230 ? 16.437 -2.650 7.618 1.00 97.62 230 LYS A N 1
ATOM 1819 C CA . LYS A 1 230 ? 17.078 -3.688 6.807 1.00 97.62 230 LYS A CA 1
ATOM 1820 C C . LYS A 1 230 ? 18.013 -4.562 7.644 1.00 97.62 230 LYS A C 1
ATOM 1822 O O . LYS A 1 230 ? 18.046 -5.768 7.436 1.00 97.62 230 LYS A O 1
ATOM 1827 N N . LEU A 1 231 ? 18.730 -3.980 8.604 1.00 97.06 231 LEU A N 1
ATOM 1828 C CA . LEU A 1 231 ? 19.566 -4.729 9.536 1.00 97.06 231 LEU A CA 1
ATOM 1829 C C . LEU A 1 231 ? 18.720 -5.703 10.364 1.00 97.06 231 LEU A C 1
ATOM 1831 O O . LEU A 1 231 ? 19.033 -6.886 10.405 1.00 97.06 231 LEU A O 1
ATOM 1835 N N . GLN A 1 232 ? 17.618 -5.248 10.958 1.00 96.81 232 GLN A N 1
ATOM 1836 C CA . GLN A 1 232 ? 16.734 -6.117 11.734 1.00 96.81 232 GLN A CA 1
ATOM 1837 C C . GLN A 1 232 ? 16.122 -7.234 10.875 1.00 96.81 232 GLN A C 1
ATOM 1839 O O . GLN A 1 232 ? 16.078 -8.378 11.317 1.00 96.81 232 GLN A O 1
ATOM 1844 N N . ILE A 1 233 ? 15.722 -6.929 9.635 1.00 96.44 233 ILE A N 1
ATOM 1845 C CA . ILE A 1 233 ? 15.222 -7.926 8.676 1.00 96.44 233 ILE A CA 1
ATOM 1846 C C . IL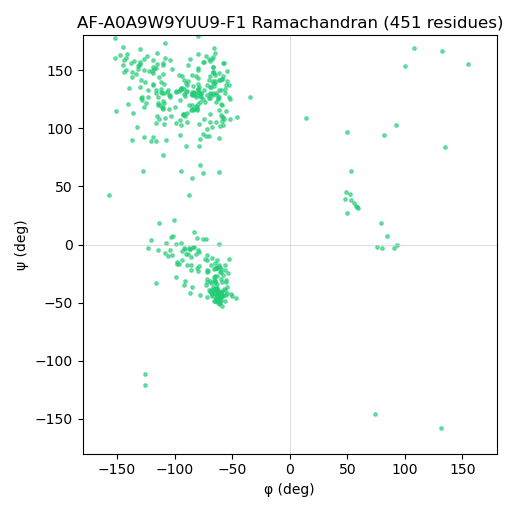E A 1 233 ? 16.307 -8.953 8.339 1.00 96.44 233 ILE A C 1
ATOM 1848 O O . ILE A 1 233 ? 16.031 -10.145 8.360 1.00 96.44 233 ILE A O 1
ATOM 1852 N N . SER A 1 234 ? 17.549 -8.524 8.090 1.00 94.44 234 SER A N 1
ATOM 1853 C CA . SER A 1 234 ? 18.660 -9.435 7.761 1.00 94.44 234 SER A CA 1
ATOM 1854 C C . SER A 1 234 ? 18.996 -10.447 8.861 1.00 94.44 234 SER A C 1
ATOM 1856 O O . SER A 1 234 ? 19.649 -11.447 8.587 1.00 94.44 234 SER A O 1
ATOM 1858 N N . LEU A 1 235 ? 18.545 -10.198 10.092 1.00 93.06 235 LEU A N 1
ATOM 1859 C CA . LEU A 1 235 ? 18.746 -11.073 11.246 1.00 93.06 235 LEU A CA 1
ATOM 1860 C C . LEU A 1 235 ? 17.569 -12.035 11.483 1.00 93.06 235 LEU A C 1
ATOM 1862 O O . LEU A 1 235 ? 17.589 -12.790 12.457 1.00 93.06 235 LEU A O 1
ATOM 1866 N N . LEU A 1 236 ? 16.535 -12.005 10.636 1.00 92.69 236 LEU A N 1
ATOM 1867 C CA . LEU A 1 236 ? 15.396 -12.911 10.753 1.00 92.69 236 LEU A CA 1
ATOM 1868 C C . LEU A 1 236 ? 15.814 -14.357 10.437 1.00 92.69 236 LEU A C 1
ATOM 1870 O O . LEU A 1 236 ? 16.484 -14.583 9.427 1.00 92.69 236 LEU A O 1
ATOM 1874 N N . PRO A 1 237 ? 15.384 -15.353 11.237 1.00 90.44 237 PRO A N 1
ATOM 1875 C CA . PRO A 1 237 ? 15.720 -16.760 11.007 1.00 90.44 237 PRO A CA 1
ATOM 1876 C C . PRO A 1 237 ? 15.333 -17.272 9.617 1.00 90.44 237 PRO A C 1
ATOM 1878 O O . PRO A 1 237 ? 16.033 -18.104 9.053 1.00 90.44 237 PRO A O 1
ATOM 1881 N N . GLN A 1 238 ? 14.245 -16.750 9.049 1.00 89.00 238 GLN A N 1
ATOM 1882 C CA . GLN A 1 238 ? 13.753 -17.112 7.718 1.00 89.00 238 GLN A CA 1
ATOM 1883 C C . GLN A 1 238 ? 14.714 -16.699 6.598 1.00 89.00 238 GLN A C 1
ATOM 1885 O O . GLN A 1 238 ? 14.661 -17.263 5.513 1.00 89.00 238 GLN A O 1
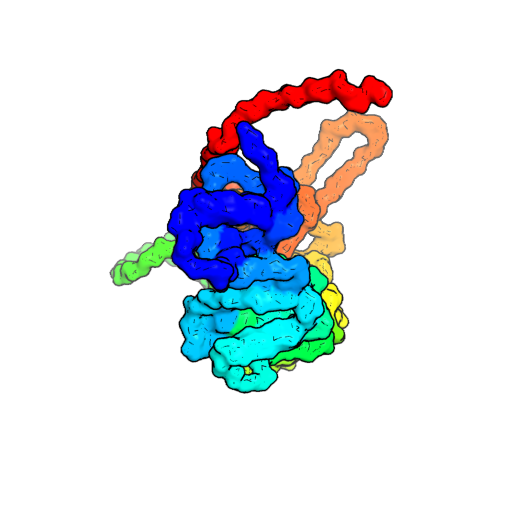ATOM 1890 N N . LEU A 1 239 ? 15.607 -15.739 6.858 1.00 88.44 239 LEU A N 1
ATOM 1891 C CA . LEU A 1 239 ? 16.623 -15.298 5.907 1.00 88.44 239 LEU A CA 1
ATOM 1892 C C . LEU A 1 239 ? 18.013 -15.878 6.204 1.00 88.44 239 LEU A C 1
ATOM 1894 O O . LEU A 1 239 ? 18.977 -15.491 5.549 1.00 88.44 239 LEU A O 1
ATOM 1898 N N . ALA A 1 240 ? 18.133 -16.811 7.156 1.00 85.38 240 ALA A N 1
ATOM 1899 C CA . ALA A 1 240 ? 19.420 -17.368 7.575 1.00 85.38 240 ALA A CA 1
ATOM 1900 C C . ALA A 1 240 ? 20.154 -18.139 6.461 1.00 85.38 240 ALA A C 1
ATOM 1902 O O . ALA A 1 240 ? 21.384 -18.187 6.467 1.00 85.38 240 ALA A O 1
ATOM 1903 N N . ASP A 1 241 ? 19.421 -18.695 5.492 1.00 86.06 241 ASP A N 1
ATOM 1904 C CA . ASP A 1 241 ? 19.997 -19.390 4.331 1.00 86.06 241 ASP A CA 1
ATOM 1905 C C . ASP A 1 241 ? 20.620 -18.422 3.308 1.00 86.06 241 ASP A C 1
ATOM 1907 O O . ASP A 1 241 ? 21.361 -18.832 2.408 1.00 86.06 241 ASP A O 1
ATOM 1911 N N . HIS A 1 242 ? 20.356 -17.120 3.443 1.00 85.88 242 HIS A N 1
ATOM 1912 C CA . HIS A 1 242 ? 20.920 -16.094 2.583 1.00 85.88 242 HIS A CA 1
ATOM 1913 C C . HIS A 1 242 ? 22.190 -15.492 3.181 1.00 85.88 242 HIS A C 1
ATOM 1915 O O . HIS A 1 242 ? 22.242 -15.059 4.330 1.00 85.88 242 HIS A O 1
ATOM 1921 N N . VAL A 1 243 ? 23.221 -15.359 2.347 1.00 86.19 243 VAL A N 1
ATOM 1922 C CA . VAL A 1 243 ? 24.407 -14.578 2.701 1.00 86.19 243 VAL A CA 1
ATOM 1923 C C . VAL A 1 243 ? 24.077 -13.098 2.507 1.00 86.19 243 VAL A C 1
ATOM 1925 O O . VAL A 1 243 ? 24.041 -12.618 1.375 1.00 86.19 243 VAL A O 1
ATOM 1928 N N . ILE A 1 244 ? 23.841 -12.380 3.609 1.00 92.62 244 ILE A N 1
ATOM 1929 C CA . ILE A 1 244 ? 23.558 -10.934 3.626 1.00 92.62 244 ILE A CA 1
ATOM 1930 C C . ILE A 1 244 ? 24.698 -10.223 4.379 1.00 92.62 244 ILE A C 1
ATOM 1932 O O . ILE A 1 244 ? 24.625 -10.063 5.597 1.00 92.62 244 ILE A O 1
ATOM 1936 N N . PRO A 1 245 ? 25.783 -9.811 3.692 1.00 91.94 245 PRO A N 1
ATOM 1937 C CA . PRO A 1 245 ? 26.942 -9.204 4.351 1.00 91.94 245 PRO A CA 1
ATOM 1938 C C . PRO A 1 245 ? 26.632 -7.855 5.001 1.00 91.94 245 PRO A C 1
ATOM 1940 O O . PRO A 1 245 ? 27.156 -7.534 6.066 1.00 91.94 245 PRO A O 1
ATOM 1943 N N . THR A 1 246 ? 25.796 -7.052 4.342 1.00 94.50 246 THR A N 1
ATOM 1944 C CA . THR A 1 246 ? 25.382 -5.732 4.815 1.00 94.50 246 THR A CA 1
ATOM 1945 C C . THR A 1 246 ? 23.907 -5.494 4.485 1.00 94.50 246 THR A C 1
ATOM 1947 O O . THR A 1 246 ? 23.372 -6.103 3.550 1.00 94.50 246 THR A O 1
ATOM 1950 N N . PRO A 1 247 ? 23.241 -4.544 5.166 1.00 95.19 247 PRO A N 1
ATOM 1951 C CA . PRO A 1 247 ? 21.891 -4.116 4.798 1.00 95.19 247 PRO A CA 1
ATOM 1952 C C . PRO A 1 247 ? 21.759 -3.613 3.347 1.00 95.19 247 PRO A C 1
ATOM 1954 O O . PRO A 1 247 ? 20.650 -3.554 2.819 1.00 95.19 247 PRO A O 1
ATOM 1957 N N . GLY A 1 248 ? 22.864 -3.267 2.672 1.00 94.69 248 GLY A N 1
ATOM 1958 C CA . GLY A 1 248 ? 22.873 -2.868 1.261 1.00 94.69 248 GLY A CA 1
ATOM 1959 C C . GLY A 1 248 ? 22.448 -3.979 0.296 1.00 94.69 248 GLY A C 1
ATOM 1960 O O . GLY A 1 248 ? 22.009 -3.678 -0.810 1.00 94.69 248 GLY A O 1
ATOM 1961 N N . PHE A 1 249 ? 22.511 -5.246 0.717 1.00 95.31 249 PHE A N 1
ATOM 1962 C CA . PHE A 1 249 ? 22.077 -6.404 -0.074 1.00 95.31 249 PHE A CA 1
ATOM 1963 C C . PHE A 1 249 ? 20.570 -6.669 -0.002 1.00 95.31 249 PHE A C 1
ATOM 1965 O O . PHE A 1 249 ? 20.085 -7.589 -0.648 1.00 95.31 249 PHE A O 1
ATOM 1972 N N . LEU A 1 250 ? 19.805 -5.896 0.769 1.00 95.62 250 LEU A N 1
ATOM 1973 C CA . LEU A 1 250 ? 18.352 -6.035 0.819 1.00 95.62 250 LEU A CA 1
ATOM 1974 C C . LEU A 1 250 ? 17.686 -4.916 0.032 1.00 95.62 250 LEU A C 1
ATOM 1976 O O . LEU A 1 250 ? 17.905 -3.741 0.329 1.00 95.62 250 LEU A O 1
ATOM 1980 N N . ARG A 1 251 ? 16.796 -5.246 -0.904 1.00 95.56 251 ARG A N 1
ATOM 1981 C CA . ARG A 1 251 ? 15.828 -4.287 -1.450 1.00 95.56 251 ARG A CA 1
ATOM 1982 C C . ARG A 1 251 ? 14.485 -4.486 -0.763 1.00 95.56 251 ARG A C 1
ATOM 1984 O O . ARG A 1 251 ? 14.008 -5.609 -0.656 1.00 95.56 251 ARG A O 1
ATOM 1991 N N . LEU A 1 252 ? 13.888 -3.382 -0.313 1.00 97.00 252 LEU A N 1
ATOM 1992 C CA . LEU A 1 252 ? 12.545 -3.374 0.261 1.00 97.00 252 LEU A CA 1
ATOM 1993 C C . LEU A 1 252 ? 11.585 -2.640 -0.675 1.00 97.00 252 LEU A C 1
ATOM 1995 O O . LEU A 1 252 ? 11.882 -1.516 -1.097 1.00 97.00 252 LEU A O 1
ATOM 1999 N N . GLN A 1 253 ? 10.440 -3.251 -0.971 1.00 96.12 253 GLN A N 1
ATOM 2000 C CA . GLN A 1 253 ? 9.385 -2.682 -1.817 1.00 96.12 253 GLN A CA 1
ATOM 2001 C C . GLN A 1 253 ? 8.029 -2.752 -1.129 1.00 96.12 253 GLN A C 1
ATOM 2003 O O . GLN A 1 253 ? 7.721 -3.748 -0.491 1.00 96.12 253 GLN A O 1
ATOM 2008 N N . GLU A 1 254 ? 7.193 -1.728 -1.282 1.00 95.94 254 GLU A N 1
ATOM 2009 C CA . GLU A 1 254 ? 5.799 -1.817 -0.840 1.00 95.94 254 GLU A CA 1
ATOM 2010 C C . GLU A 1 254 ? 5.006 -2.781 -1.722 1.00 95.94 254 GLU A C 1
ATOM 2012 O O . GLU A 1 254 ? 5.071 -2.708 -2.956 1.00 95.94 254 GLU A O 1
ATOM 2017 N N . VAL A 1 255 ? 4.212 -3.632 -1.077 1.00 93.31 255 VAL A N 1
ATOM 2018 C CA . VAL A 1 255 ? 3.250 -4.519 -1.729 1.00 93.31 255 VAL A CA 1
ATOM 2019 C C . VAL A 1 255 ? 1.866 -3.886 -1.631 1.00 93.31 255 VAL A C 1
ATOM 2021 O O . VAL A 1 255 ? 1.344 -3.671 -0.538 1.00 93.31 255 VAL A O 1
ATOM 2024 N N . VAL A 1 256 ? 1.257 -3.582 -2.777 1.00 89.44 256 VAL A N 1
ATOM 2025 C CA . VAL A 1 256 ? -0.106 -3.034 -2.858 1.00 89.44 256 VAL A CA 1
ATOM 2026 C C . VAL A 1 256 ? -0.907 -3.888 -3.828 1.00 89.44 256 VAL A C 1
ATOM 2028 O O . VAL A 1 256 ? -0.500 -4.050 -4.973 1.00 89.44 256 VAL A O 1
ATOM 2031 N N . ASN A 1 257 ? -2.046 -4.433 -3.389 1.00 83.88 257 ASN A N 1
ATOM 2032 C CA . ASN A 1 257 ? -2.877 -5.352 -4.184 1.00 83.88 257 ASN A CA 1
ATOM 2033 C C . ASN A 1 257 ? -2.076 -6.535 -4.765 1.00 83.88 257 ASN A C 1
ATOM 2035 O O . ASN A 1 257 ? -2.232 -6.867 -5.938 1.00 83.88 257 ASN A O 1
ATOM 2039 N N . ASN A 1 258 ? -1.195 -7.136 -3.956 1.00 84.25 258 ASN A N 1
ATOM 2040 C CA . ASN A 1 258 ? -0.305 -8.227 -4.371 1.00 84.25 258 ASN A CA 1
ATOM 2041 C C . ASN A 1 258 ? 0.647 -7.849 -5.525 1.00 84.25 258 ASN A C 1
ATOM 2043 O O . ASN A 1 258 ? 0.957 -8.667 -6.388 1.00 84.25 258 ASN A O 1
ATOM 2047 N N . GLN A 1 259 ? 1.055 -6.579 -5.597 1.00 86.31 259 GLN A N 1
ATOM 2048 C CA . GLN A 1 259 ? 1.972 -6.065 -6.612 1.00 86.31 259 GLN A CA 1
ATOM 2049 C C . GLN A 1 259 ? 3.098 -5.276 -5.954 1.00 86.31 259 GLN A C 1
ATOM 2051 O O . GLN A 1 259 ? 2.854 -4.432 -5.088 1.00 86.31 259 GLN A O 1
ATOM 2056 N N . LEU A 1 260 ? 4.324 -5.510 -6.416 1.00 91.56 260 LEU A N 1
ATOM 2057 C CA . LEU A 1 260 ? 5.492 -4.732 -6.021 1.00 91.56 260 LEU A CA 1
ATOM 2058 C C . LEU A 1 260 ? 5.407 -3.326 -6.616 1.00 91.56 260 LEU A C 1
ATOM 2060 O O . LEU A 1 260 ? 5.251 -3.160 -7.828 1.00 91.56 260 LEU A O 1
ATOM 2064 N N . THR A 1 261 ? 5.514 -2.316 -5.760 1.00 92.44 261 THR A N 1
ATOM 2065 C CA . THR A 1 261 ? 5.398 -0.908 -6.149 1.00 92.44 261 THR A CA 1
ATOM 2066 C C . THR A 1 261 ? 6.627 -0.121 -5.690 1.00 92.44 261 THR A C 1
ATOM 2068 O O . THR A 1 261 ? 7.728 -0.331 -6.199 1.00 92.44 261 THR A O 1
ATOM 2071 N N . ARG A 1 262 ? 6.469 0.789 -4.724 1.00 95.12 262 ARG A N 1
ATOM 2072 C CA . ARG A 1 262 ? 7.483 1.751 -4.288 1.00 95.12 262 ARG A CA 1
ATOM 2073 C C . ARG A 1 262 ? 8.699 1.059 -3.675 1.00 95.12 262 ARG A C 1
ATOM 2075 O O . ARG A 1 262 ? 8.571 0.408 -2.643 1.00 95.12 262 ARG A O 1
ATOM 2082 N N . VAL A 1 263 ? 9.890 1.306 -4.223 1.00 96.56 263 VAL A N 1
ATOM 2083 C CA . VAL A 1 263 ? 11.157 0.895 -3.592 1.00 96.56 263 VAL A CA 1
ATOM 2084 C C . VAL A 1 263 ? 11.517 1.869 -2.466 1.00 96.56 263 VAL A C 1
ATOM 2086 O O . VAL A 1 263 ? 11.518 3.094 -2.654 1.00 96.56 263 VAL A O 1
ATOM 2089 N N . LEU A 1 264 ? 11.860 1.348 -1.289 1.00 96.81 264 LEU A N 1
ATOM 2090 C CA . LEU A 1 264 ? 12.305 2.161 -0.159 1.00 96.81 264 LEU A CA 1
ATOM 2091 C C . LEU A 1 264 ? 13.760 2.609 -0.358 1.00 96.81 264 LEU A C 1
ATOM 2093 O O . LEU A 1 264 ? 14.653 1.795 -0.586 1.00 96.81 264 LEU A O 1
ATOM 2097 N N . ARG A 1 265 ? 14.002 3.922 -0.263 1.00 95.06 265 ARG A N 1
ATOM 2098 C CA . ARG A 1 265 ? 15.301 4.554 -0.556 1.00 95.06 265 ARG A CA 1
ATOM 2099 C C . ARG A 1 265 ? 15.764 5.482 0.554 1.00 95.06 265 ARG A C 1
ATOM 2101 O O . ARG A 1 265 ? 14.946 6.100 1.235 1.00 95.06 265 ARG A O 1
ATOM 2108 N N . GLY A 1 266 ? 17.082 5.670 0.619 1.00 94.88 266 GLY A N 1
ATOM 2109 C CA . GLY A 1 266 ? 17.760 6.557 1.561 1.00 94.88 266 GLY A CA 1
ATOM 2110 C C . GLY A 1 266 ? 17.948 5.891 2.919 1.00 94.88 266 GLY A C 1
ATOM 2111 O O . GLY A 1 266 ? 17.069 5.975 3.769 1.00 94.88 266 GLY A O 1
ATOM 2112 N N . MET A 1 267 ? 19.116 5.276 3.136 1.00 94.56 267 MET A N 1
ATOM 2113 C CA . MET A 1 267 ? 19.423 4.474 4.333 1.00 94.56 267 MET A CA 1
ATOM 2114 C C . MET A 1 267 ? 19.213 5.224 5.656 1.00 94.56 267 MET A C 1
ATOM 2116 O O . MET A 1 267 ? 18.843 4.622 6.654 1.00 94.56 267 MET A O 1
ATOM 2120 N N . LYS A 1 268 ? 19.396 6.549 5.653 1.00 96.19 268 LYS A N 1
ATOM 2121 C CA . LYS A 1 268 ? 19.262 7.409 6.840 1.00 96.19 268 LYS A CA 1
ATOM 2122 C C . LYS A 1 268 ? 17.844 7.927 7.087 1.00 96.19 268 LYS A C 1
ATOM 2124 O O . LYS A 1 268 ? 17.616 8.582 8.098 1.00 96.19 268 LYS A O 1
ATOM 2129 N N . ARG A 1 269 ? 16.904 7.711 6.159 1.00 97.00 269 ARG A N 1
ATOM 2130 C CA . ARG A 1 269 ? 15.518 8.158 6.349 1.00 97.00 269 ARG A CA 1
ATOM 2131 C C . ARG A 1 269 ? 14.853 7.294 7.400 1.00 97.00 269 ARG A C 1
ATOM 2133 O O . ARG A 1 269 ? 15.006 6.076 7.363 1.00 97.00 269 ARG A O 1
ATOM 2140 N N . THR A 1 270 ? 14.103 7.921 8.297 1.00 98.38 270 THR A N 1
ATOM 2141 C CA . THR A 1 270 ? 13.377 7.177 9.325 1.00 98.38 270 THR A CA 1
ATOM 2142 C C . THR A 1 270 ? 12.158 6.467 8.746 1.00 98.38 270 THR A C 1
ATOM 2144 O O . THR A 1 270 ? 11.607 6.883 7.719 1.00 98.38 270 THR A O 1
ATOM 2147 N N . VAL A 1 271 ? 11.699 5.420 9.425 1.00 97.88 271 VAL A N 1
ATOM 2148 C CA . VAL A 1 271 ? 10.449 4.707 9.126 1.00 97.88 271 VAL A CA 1
ATOM 2149 C C . VAL A 1 271 ? 9.271 5.691 9.002 1.00 97.88 271 VAL A C 1
ATOM 2151 O O . VAL A 1 271 ? 8.518 5.639 8.024 1.00 97.88 271 VAL A O 1
ATOM 2154 N N . ARG A 1 272 ? 9.182 6.687 9.898 1.00 96.25 272 ARG A N 1
ATOM 2155 C CA . ARG A 1 272 ? 8.201 7.788 9.833 1.00 96.25 272 ARG A CA 1
ATOM 2156 C C . ARG A 1 272 ? 8.336 8.616 8.554 1.00 96.25 272 ARG A C 1
ATOM 2158 O O . ARG A 1 272 ? 7.345 8.888 7.878 1.00 96.25 272 ARG A O 1
ATOM 2165 N N . GLN A 1 273 ? 9.555 9.019 8.187 1.00 97.25 273 GLN A N 1
ATOM 2166 C CA . GLN A 1 273 ? 9.802 9.789 6.960 1.00 97.25 273 GLN A CA 1
ATOM 2167 C C . GLN A 1 273 ? 9.482 8.991 5.693 1.00 97.25 273 GLN A C 1
ATOM 2169 O O . GLN A 1 273 ? 9.173 9.590 4.659 1.00 97.25 273 GLN A O 1
ATOM 2174 N N . LEU A 1 274 ? 9.580 7.662 5.754 1.00 96.62 274 LEU A N 1
ATOM 2175 C CA . LEU A 1 274 ? 9.183 6.744 4.689 1.00 96.62 274 LEU A CA 1
ATOM 2176 C C . LEU A 1 274 ? 7.674 6.491 4.639 1.00 96.62 274 LEU A C 1
ATOM 2178 O O . LEU A 1 274 ? 7.236 5.856 3.685 1.00 96.62 274 LEU A O 1
ATOM 2182 N N . LYS A 1 275 ? 6.896 7.035 5.587 1.00 95.81 275 LYS A N 1
ATOM 2183 C CA . LYS A 1 275 ? 5.435 6.890 5.692 1.00 95.81 275 LYS A CA 1
ATOM 2184 C C . LYS A 1 275 ? 4.976 5.433 5.806 1.00 95.81 275 LYS A C 1
ATOM 2186 O O . LYS A 1 275 ? 3.915 5.091 5.294 1.00 95.81 275 LYS A O 1
ATOM 2191 N N . LEU A 1 276 ? 5.786 4.589 6.442 1.00 94.94 276 LEU A N 1
ATOM 2192 C CA . LEU A 1 276 ? 5.388 3.216 6.738 1.00 94.94 276 LEU A CA 1
ATOM 2193 C C . LEU A 1 276 ? 4.484 3.217 7.975 1.00 94.94 276 LEU A C 1
ATOM 2195 O O . LEU A 1 276 ? 4.750 3.934 8.943 1.00 94.94 276 LEU A O 1
ATOM 2199 N N . ILE A 1 277 ? 3.429 2.415 7.926 1.00 90.00 277 ILE A N 1
ATOM 2200 C CA . ILE A 1 277 ? 2.463 2.199 9.009 1.00 90.00 277 ILE A CA 1
ATOM 2201 C C . ILE A 1 277 ? 2.285 0.693 9.220 1.00 90.00 277 ILE A C 1
ATOM 2203 O O . ILE A 1 277 ? 2.724 -0.090 8.385 1.00 90.00 277 ILE A O 1
ATOM 2207 N N . SER A 1 278 ? 1.641 0.263 10.307 1.00 86.81 278 SER A N 1
ATOM 2208 C CA . SER A 1 278 ? 1.517 -1.175 10.606 1.00 86.81 278 SER A CA 1
ATOM 2209 C C . SER A 1 278 ? 0.713 -1.973 9.564 1.00 86.81 278 SER A C 1
ATOM 2211 O O . SER A 1 278 ? 0.838 -3.187 9.483 1.00 86.81 278 SER A O 1
ATOM 2213 N N . SER A 1 279 ? -0.103 -1.311 8.738 1.00 83.38 279 SER A N 1
ATOM 2214 C CA . SER A 1 279 ? -0.798 -1.941 7.604 1.00 83.38 279 SER A CA 1
ATOM 2215 C C . SER A 1 279 ? 0.036 -1.985 6.316 1.00 83.38 279 SER A C 1
ATOM 2217 O O . SER A 1 279 ? -0.405 -2.544 5.311 1.00 83.38 279 SER A O 1
ATOM 2219 N N . THR A 1 280 ? 1.242 -1.405 6.310 1.00 91.00 280 THR A N 1
ATOM 2220 C CA . THR A 1 280 ? 2.153 -1.472 5.167 1.00 91.00 280 THR A CA 1
ATOM 2221 C C . THR A 1 280 ? 2.759 -2.866 5.055 1.00 91.00 280 THR A C 1
ATOM 2223 O O . THR A 1 280 ? 3.444 -3.335 5.961 1.00 91.00 280 THR A O 1
ATOM 2226 N N . GLN A 1 281 ? 2.559 -3.494 3.900 1.00 93.75 281 GLN A N 1
ATOM 2227 C CA . GLN A 1 281 ? 3.204 -4.752 3.544 1.00 93.75 281 GLN A CA 1
ATOM 2228 C C . GLN A 1 281 ? 4.474 -4.477 2.744 1.00 93.75 281 GLN A C 1
ATOM 2230 O O . GLN A 1 281 ? 4.465 -3.660 1.815 1.00 93.75 281 GLN A O 1
ATOM 2235 N N . LEU A 1 282 ? 5.561 -5.161 3.090 1.00 96.81 282 LEU A N 1
ATOM 2236 C CA . LEU A 1 282 ? 6.843 -5.034 2.408 1.00 96.81 282 LEU A CA 1
ATOM 2237 C C . LEU A 1 282 ? 7.272 -6.362 1.802 1.00 96.81 282 LEU A C 1
ATOM 2239 O O . LEU A 1 282 ? 7.204 -7.399 2.447 1.00 96.81 282 LEU A O 1
ATOM 2243 N N . SER A 1 283 ? 7.778 -6.303 0.580 1.00 95.94 283 SER A N 1
ATOM 2244 C CA . SER A 1 283 ? 8.571 -7.365 -0.012 1.00 95.94 283 SER A CA 1
ATOM 2245 C C . SER A 1 283 ? 10.049 -7.146 0.304 1.00 95.94 283 SER A C 1
ATOM 2247 O O . SER A 1 283 ? 10.547 -6.015 0.251 1.00 95.94 283 SER A O 1
ATOM 2249 N N . VAL A 1 284 ? 10.731 -8.243 0.615 1.00 95.25 284 VAL A N 1
ATOM 2250 C CA . VAL A 1 284 ? 12.159 -8.372 0.857 1.00 95.25 284 VAL A CA 1
ATOM 2251 C C . VAL A 1 284 ? 12.761 -9.145 -0.311 1.00 95.25 284 VAL A C 1
ATOM 2253 O O . VAL A 1 284 ? 12.445 -10.312 -0.541 1.00 95.25 284 VAL A O 1
ATOM 2256 N N . CYS A 1 285 ? 13.671 -8.496 -1.030 1.00 93.19 285 CYS A N 1
ATOM 2257 C CA . CYS A 1 285 ? 14.475 -9.125 -2.068 1.00 93.19 285 CYS A CA 1
ATOM 2258 C C . CYS A 1 285 ? 15.942 -9.121 -1.636 1.00 93.19 285 CYS A C 1
ATOM 2260 O O . CYS A 1 285 ? 16.533 -8.054 -1.436 1.00 93.19 285 CYS A O 1
ATOM 2262 N N . VAL A 1 286 ? 16.539 -10.308 -1.523 1.00 92.56 286 VAL A N 1
ATOM 2263 C CA . VAL A 1 286 ? 17.983 -10.457 -1.310 1.00 92.56 286 VAL A CA 1
ATOM 2264 C C . VAL A 1 286 ? 18.696 -10.302 -2.652 1.00 92.56 286 VAL A C 1
ATOM 2266 O O . VAL A 1 286 ? 18.486 -11.075 -3.585 1.00 92.56 286 VAL A O 1
ATOM 2269 N N . LEU A 1 287 ? 19.524 -9.272 -2.761 1.00 92.06 287 LEU A N 1
ATOM 2270 C CA . LEU A 1 287 ? 20.281 -8.920 -3.954 1.00 92.06 287 LEU A CA 1
ATOM 2271 C C . LEU A 1 287 ? 21.618 -9.665 -4.000 1.00 92.06 287 LEU A C 1
ATOM 2273 O O . LEU A 1 287 ? 22.159 -10.092 -2.985 1.00 92.06 287 LEU A O 1
ATOM 2277 N N . ARG A 1 288 ? 22.199 -9.764 -5.199 1.00 89.56 288 ARG A N 1
ATOM 2278 C CA . ARG A 1 288 ? 23.542 -10.346 -5.402 1.00 89.56 288 ARG A CA 1
ATOM 2279 C C . ARG A 1 288 ? 24.685 -9.384 -5.093 1.00 89.56 288 ARG A C 1
ATOM 2281 O O . ARG A 1 288 ? 25.819 -9.816 -4.917 1.00 89.56 288 ARG A O 1
ATOM 2288 N N . GLN A 1 289 ? 24.394 -8.091 -5.090 1.00 91.12 289 GLN A N 1
ATOM 2289 C CA . GLN A 1 289 ? 25.342 -7.013 -4.845 1.00 91.12 289 GLN A CA 1
ATOM 2290 C C . GLN A 1 289 ? 24.644 -5.906 -4.063 1.00 91.12 289 GLN A C 1
ATOM 2292 O O . GLN A 1 289 ? 23.415 -5.806 -4.105 1.00 91.12 289 GLN A O 1
ATOM 2297 N N . GLU A 1 290 ? 25.424 -5.071 -3.382 1.00 93.62 290 GLU A N 1
ATOM 2298 C CA . GLU A 1 290 ? 24.871 -3.904 -2.703 1.00 93.62 290 GLU A CA 1
ATOM 2299 C C . GLU A 1 290 ? 24.196 -2.957 -3.690 1.00 93.62 290 GLU A C 1
ATOM 2301 O O . GLU A 1 290 ? 24.685 -2.711 -4.797 1.00 93.62 290 GLU A O 1
ATOM 2306 N N . GLU A 1 291 ? 23.076 -2.395 -3.255 1.00 92.31 291 GLU A N 1
ATOM 2307 C CA . GLU A 1 291 ? 22.333 -1.407 -4.012 1.00 92.31 291 GLU A CA 1
ATOM 2308 C C . GLU A 1 291 ? 22.042 -0.172 -3.160 1.00 92.31 291 GLU A C 1
ATOM 2310 O O . GLU A 1 291 ? 21.404 -0.236 -2.105 1.00 92.31 291 GLU A O 1
ATOM 2315 N N . GLU A 1 292 ? 22.428 0.988 -3.688 1.00 90.88 292 GLU A N 1
ATOM 2316 C CA . GLU A 1 292 ? 22.020 2.287 -3.171 1.00 90.88 292 GLU A CA 1
ATOM 2317 C C . GLU A 1 292 ? 21.417 3.129 -4.300 1.00 90.88 292 GLU A C 1
ATOM 2319 O O . GLU A 1 292 ? 22.106 3.829 -5.038 1.00 90.88 292 GLU A O 1
ATOM 2324 N N . LEU A 1 293 ? 20.094 3.043 -4.450 1.00 92.06 293 LEU A N 1
ATOM 2325 C CA . LEU A 1 293 ? 19.369 3.806 -5.463 1.00 92.06 293 LEU A CA 1
ATOM 2326 C C . LEU A 1 293 ? 19.255 5.282 -5.075 1.00 92.06 293 LEU A C 1
ATOM 2328 O O . LEU A 1 293 ? 18.796 5.618 -3.975 1.00 92.06 293 LEU A O 1
ATOM 2332 N N . SER A 1 294 ? 19.551 6.173 -6.022 1.00 91.50 294 SER A N 1
ATOM 2333 C CA . SER A 1 294 ? 19.277 7.597 -5.842 1.00 91.50 294 SER A CA 1
ATOM 2334 C C . SER A 1 294 ? 17.767 7.885 -5.790 1.00 91.50 294 SER A C 1
ATOM 2336 O O . SER A 1 294 ? 16.948 7.098 -6.282 1.00 91.50 294 SER A O 1
ATOM 2338 N N . PRO A 1 295 ? 17.353 9.053 -5.264 1.00 88.94 295 PRO A N 1
ATOM 2339 C CA . PRO A 1 295 ? 15.950 9.467 -5.289 1.00 88.94 295 PRO A CA 1
ATOM 2340 C C . PRO A 1 295 ? 15.347 9.587 -6.700 1.00 88.94 295 PRO A C 1
ATOM 2342 O O . PRO A 1 295 ? 14.124 9.567 -6.837 1.00 88.94 295 PRO A O 1
ATOM 2345 N N . SER A 1 296 ? 16.173 9.745 -7.744 1.00 90.81 296 SER A N 1
ATOM 2346 C CA . SER A 1 296 ? 15.721 9.865 -9.135 1.00 90.81 296 SER A CA 1
ATOM 2347 C C . SER A 1 296 ? 15.692 8.541 -9.896 1.00 90.81 296 SER A C 1
ATOM 2349 O O . SER A 1 296 ? 15.058 8.508 -10.955 1.00 90.81 296 SER A O 1
ATOM 2351 N N . ALA A 1 297 ? 16.304 7.476 -9.375 1.00 94.19 297 ALA A N 1
ATOM 2352 C CA . ALA A 1 297 ? 16.251 6.141 -9.962 1.00 94.19 297 ALA A CA 1
ATOM 2353 C C . ALA A 1 297 ? 14.824 5.564 -9.942 1.00 94.19 297 ALA A C 1
ATOM 2355 O O . ALA A 1 297 ? 14.050 5.818 -9.014 1.00 94.19 297 ALA A O 1
ATOM 2356 N N . ILE A 1 298 ? 14.475 4.784 -10.963 1.00 96.06 298 ILE A N 1
ATOM 2357 C CA . ILE A 1 298 ? 13.190 4.089 -11.106 1.00 96.06 298 ILE A CA 1
ATOM 2358 C C . ILE A 1 298 ? 13.473 2.619 -11.395 1.00 96.06 298 ILE A C 1
ATOM 2360 O O . ILE A 1 298 ? 14.204 2.317 -12.337 1.00 96.06 298 ILE A O 1
ATOM 2364 N N . LEU A 1 299 ? 12.885 1.721 -10.608 1.00 96.06 299 LEU A N 1
ATOM 2365 C CA . LEU A 1 299 ? 12.942 0.286 -10.874 1.00 96.06 299 LEU A CA 1
ATOM 2366 C C . LEU A 1 299 ? 11.840 -0.085 -11.872 1.00 96.06 299 LEU A C 1
ATOM 2368 O O . LEU A 1 299 ? 10.660 0.079 -11.568 1.00 96.06 299 LEU A O 1
ATOM 2372 N N . LEU A 1 300 ? 12.212 -0.547 -13.063 1.00 96.75 300 LEU A N 1
ATOM 2373 C CA . LEU A 1 300 ? 11.285 -0.881 -14.146 1.00 96.75 300 LEU A CA 1
ATOM 2374 C C . LEU A 1 300 ? 11.354 -2.372 -14.476 1.00 96.75 300 LEU A C 1
ATOM 2376 O O . LEU A 1 300 ? 12.406 -2.996 -14.345 1.00 96.75 300 LEU A O 1
ATOM 2380 N N . LYS A 1 301 ? 10.243 -2.915 -14.972 1.00 95.31 301 LYS A N 1
ATOM 2381 C CA . LYS A 1 301 ? 10.167 -4.261 -15.551 1.00 95.31 301 LYS A CA 1
ATOM 2382 C C . LYS A 1 301 ? 10.080 -4.132 -17.074 1.00 95.31 301 LYS A C 1
ATOM 2384 O O . LYS A 1 301 ? 9.129 -3.546 -17.587 1.00 95.31 301 LYS A O 1
ATOM 2389 N N . LEU A 1 302 ? 11.067 -4.623 -17.815 1.00 96.81 302 LEU A N 1
ATOM 2390 C CA . LEU A 1 302 ? 11.037 -4.641 -19.278 1.00 96.81 302 LEU A CA 1
ATOM 2391 C C . LEU A 1 302 ? 10.402 -5.940 -19.775 1.00 96.81 302 LEU A C 1
ATOM 2393 O O . LEU A 1 302 ? 10.810 -7.025 -19.366 1.00 96.81 302 LEU A O 1
ATOM 2397 N N . LYS A 1 303 ? 9.447 -5.823 -20.701 1.00 95.69 303 LYS A N 1
ATOM 2398 C CA . LYS A 1 303 ? 8.902 -6.938 -21.485 1.00 95.69 303 LYS A CA 1
ATOM 2399 C C . LYS A 1 303 ? 9.257 -6.726 -22.951 1.00 95.69 303 LYS A C 1
ATOM 2401 O O . LYS A 1 303 ? 8.742 -5.809 -23.593 1.00 95.69 303 LYS A O 1
ATOM 2406 N N . ARG A 1 304 ? 10.143 -7.562 -23.497 1.00 93.81 304 ARG A N 1
ATOM 2407 C CA . ARG A 1 304 ? 10.509 -7.515 -24.921 1.00 93.81 304 ARG A CA 1
ATOM 2408 C C . ARG A 1 304 ? 9.511 -8.324 -25.739 1.00 93.81 304 ARG A C 1
ATOM 2410 O O . ARG A 1 304 ? 9.211 -9.462 -25.391 1.00 93.81 304 ARG A O 1
ATOM 2417 N N . ARG A 1 305 ? 8.983 -7.722 -26.801 1.00 92.25 305 ARG A N 1
ATOM 2418 C CA . ARG A 1 305 ? 8.025 -8.357 -27.706 1.00 92.25 305 ARG A CA 1
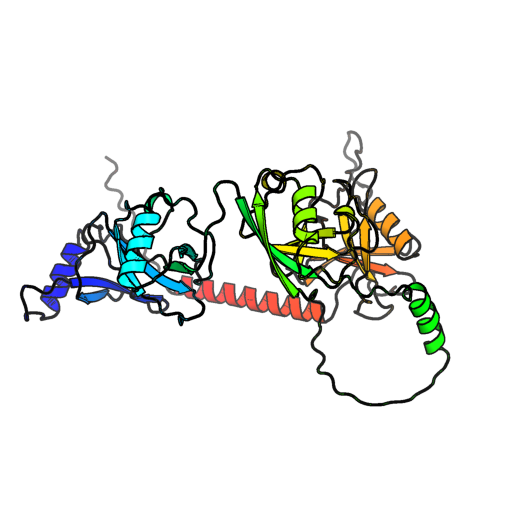ATOM 2419 C C . ARG A 1 305 ? 8.691 -9.499 -28.472 1.00 92.25 305 ARG A C 1
ATOM 2421 O O . ARG A 1 305 ? 9.826 -9.337 -28.930 1.00 92.25 305 ARG A O 1
ATOM 2428 N N . ILE A 1 306 ? 7.980 -10.613 -28.628 1.00 90.88 306 ILE A N 1
ATOM 2429 C CA . ILE A 1 306 ? 8.382 -11.687 -29.539 1.00 90.88 306 ILE A CA 1
ATOM 2430 C C . ILE A 1 306 ? 8.023 -11.245 -30.969 1.00 90.88 306 ILE A C 1
ATOM 2432 O O . ILE A 1 306 ? 6.863 -10.903 -31.215 1.00 90.88 306 ILE A O 1
ATOM 2436 N N . PRO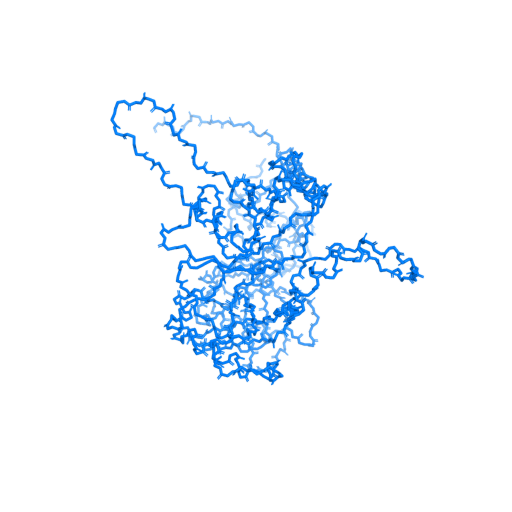 A 1 307 ? 8.985 -11.176 -31.909 1.00 87.44 307 PRO A N 1
ATOM 2437 C CA . PRO A 1 307 ? 8.712 -10.706 -33.266 1.00 87.44 307 PRO A CA 1
ATOM 2438 C C . PRO A 1 307 ? 7.598 -11.499 -33.957 1.00 87.44 307 PRO A C 1
ATOM 2440 O O . PRO A 1 307 ? 7.632 -12.726 -33.976 1.00 87.44 307 PRO A O 1
ATOM 2443 N N . GLY A 1 308 ? 6.627 -10.793 -34.542 1.00 83.81 308 GLY A N 1
ATOM 2444 C CA . GLY A 1 308 ? 5.494 -11.401 -35.247 1.00 83.81 308 GLY A CA 1
ATOM 2445 C C . GLY A 1 308 ? 4.401 -11.993 -34.348 1.00 83.81 308 GLY A C 1
ATOM 2446 O O . GLY A 1 308 ? 3.388 -12.458 -34.864 1.00 83.81 308 GLY A O 1
ATOM 2447 N N . GLU A 1 309 ? 4.555 -11.955 -33.023 1.00 89.19 309 GLU A N 1
ATOM 2448 C CA . GLU A 1 309 ? 3.571 -12.492 -32.081 1.00 89.19 309 GLU A CA 1
ATOM 2449 C C . GLU A 1 309 ? 2.945 -11.401 -31.207 1.00 89.19 309 GLU A C 1
ATOM 2451 O O . GLU A 1 309 ? 3.549 -10.361 -30.934 1.00 89.19 309 GLU A O 1
ATOM 2456 N N . ARG A 1 310 ? 1.728 -11.657 -30.698 1.00 90.38 310 ARG A N 1
ATOM 2457 C CA . ARG A 1 310 ? 1.075 -10.823 -29.674 1.00 90.38 310 ARG A CA 1
ATOM 2458 C C . ARG A 1 310 ? 1.442 -11.225 -28.240 1.00 90.38 310 ARG A C 1
ATOM 2460 O O . ARG A 1 310 ? 0.582 -11.276 -27.367 1.00 90.38 310 ARG A O 1
ATOM 2467 N N . SER A 1 311 ? 2.724 -11.508 -28.011 1.00 92.19 311 SER A N 1
ATOM 2468 C CA . SER A 1 311 ? 3.283 -12.083 -26.777 1.00 92.19 311 SER A CA 1
ATOM 2469 C C . SER A 1 311 ? 4.648 -11.460 -26.427 1.00 92.19 311 SER A C 1
ATOM 2471 O O . SER A 1 311 ? 5.279 -10.783 -27.243 1.00 92.19 311 SER A O 1
ATOM 2473 N N . TYR A 1 312 ? 5.107 -11.648 -25.189 1.00 94.12 312 TYR A N 1
ATOM 2474 C CA . TYR A 1 312 ? 6.361 -11.084 -24.682 1.00 94.12 312 TYR A CA 1
ATOM 2475 C C . TYR A 1 312 ? 7.249 -12.175 -24.085 1.00 94.12 312 TYR A C 1
ATOM 2477 O O . TYR A 1 312 ? 6.748 -13.147 -23.527 1.00 94.12 312 TYR A O 1
ATOM 2485 N N . TYR A 1 313 ? 8.566 -11.974 -24.150 1.00 92.69 313 TYR A N 1
ATOM 2486 C CA . TYR A 1 313 ? 9.523 -12.738 -23.349 1.00 92.69 313 TYR A CA 1
ATOM 2487 C C . TYR A 1 313 ? 9.357 -12.440 -21.848 1.00 92.69 313 TYR A C 1
ATOM 2489 O O . TYR A 1 313 ? 8.690 -11.475 -21.459 1.00 92.69 313 TYR A O 1
ATOM 2497 N N . ALA A 1 314 ? 10.017 -13.250 -21.016 1.00 90.12 314 ALA A N 1
ATOM 2498 C CA . ALA A 1 314 ? 10.042 -13.086 -19.565 1.00 90.12 314 ALA A CA 1
ATOM 2499 C C . ALA A 1 314 ? 10.505 -11.681 -19.127 1.00 90.12 314 ALA A C 1
ATOM 2501 O O . ALA A 1 314 ? 11.316 -11.032 -19.795 1.00 90.12 314 ALA A O 1
ATOM 2502 N N . GLU A 1 315 ? 9.987 -11.226 -17.984 1.00 91.00 315 GLU A N 1
ATOM 2503 C CA . GLU A 1 315 ? 10.293 -9.909 -17.420 1.00 91.00 315 GLU A CA 1
ATOM 2504 C C . GLU A 1 315 ? 11.772 -9.77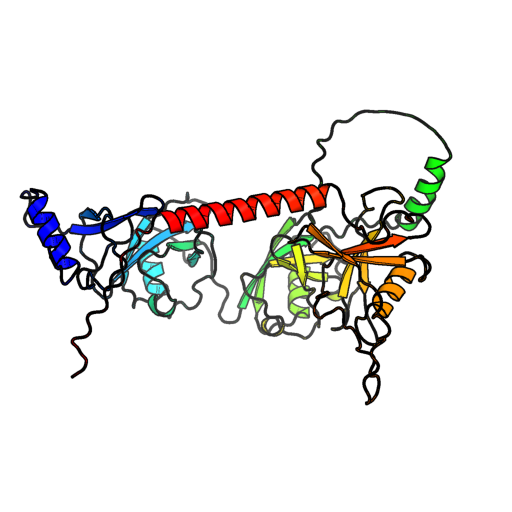0 -17.040 1.00 91.00 315 GLU A C 1
ATOM 2506 O O . GLU A 1 315 ? 12.328 -10.586 -16.300 1.00 91.00 315 GLU A O 1
ATOM 2511 N N . GLN A 1 316 ? 12.392 -8.675 -17.482 1.00 92.38 316 GLN A N 1
ATOM 2512 C CA . GLN A 1 316 ? 13.720 -8.266 -17.034 1.00 92.38 316 GLN A CA 1
ATOM 2513 C C . GLN A 1 316 ? 13.619 -7.026 -16.146 1.00 92.38 316 GLN A C 1
ATOM 2515 O O . GLN A 1 316 ? 13.144 -5.976 -16.574 1.00 92.38 316 GLN A O 1
ATOM 2520 N N . GLU A 1 317 ? 14.107 -7.122 -14.915 1.00 92.44 317 GLU A N 1
ATOM 2521 C CA . GLU A 1 317 ? 14.180 -5.978 -14.010 1.00 92.44 317 GLU A CA 1
ATOM 2522 C C . GLU A 1 317 ? 15.393 -5.095 -14.329 1.00 92.44 317 GLU A C 1
ATOM 2524 O O . GLU A 1 317 ? 16.504 -5.588 -14.532 1.00 92.44 317 GLU A O 1
ATOM 2529 N N . VAL A 1 318 ? 15.181 -3.778 -14.382 1.00 95.19 318 VAL A N 1
ATOM 2530 C CA . VAL A 1 318 ? 16.217 -2.800 -14.728 1.00 95.19 318 VAL A CA 1
ATOM 2531 C C . VAL A 1 318 ? 16.082 -1.524 -13.899 1.00 95.19 318 VAL A C 1
ATOM 2533 O O . VAL A 1 318 ? 14.982 -1.107 -13.534 1.00 95.19 318 VAL A O 1
ATOM 2536 N N . ILE A 1 319 ? 17.204 -0.849 -13.648 1.00 95.69 319 ILE A N 1
ATOM 2537 C CA . ILE A 1 319 ? 17.236 0.430 -12.927 1.00 95.69 319 ILE A CA 1
ATOM 2538 C C . ILE A 1 319 ? 17.428 1.562 -13.932 1.00 95.69 319 ILE A C 1
ATOM 2540 O O . ILE A 1 319 ? 18.501 1.724 -14.515 1.00 95.69 319 ILE A O 1
ATOM 2544 N N . PHE A 1 320 ? 16.387 2.368 -14.124 1.00 96.12 320 PHE A N 1
ATOM 2545 C CA . PHE A 1 320 ? 16.435 3.566 -14.950 1.00 96.12 320 PHE A CA 1
ATOM 2546 C C . PHE A 1 320 ? 16.786 4.791 -14.105 1.00 96.12 320 PHE A C 1
ATOM 2548 O O . PHE A 1 320 ? 15.985 5.257 -13.293 1.00 96.12 320 PHE A O 1
ATOM 2555 N N . GLU A 1 321 ? 17.970 5.354 -14.334 1.00 94.00 321 GLU A N 1
ATOM 2556 C CA . GLU A 1 321 ? 18.466 6.518 -13.602 1.00 94.00 321 GLU A CA 1
ATOM 2557 C C . GLU A 1 321 ? 18.720 7.714 -14.536 1.00 94.00 321 GLU A C 1
ATOM 2559 O O . GLU A 1 321 ? 19.788 7.844 -15.138 1.00 94.00 321 GLU A O 1
ATOM 2564 N N . PRO A 1 322 ? 17.731 8.609 -14.707 1.00 88.06 322 PRO A N 1
ATOM 2565 C CA . PRO A 1 322 ? 17.869 9.731 -15.622 1.00 88.06 322 PRO A CA 1
ATOM 2566 C C . PRO A 1 322 ? 18.655 10.893 -15.002 1.00 88.06 322 PRO A C 1
ATOM 2568 O O . PRO A 1 322 ? 18.182 11.536 -14.064 1.00 88.06 322 PRO A O 1
ATOM 2571 N N . SER A 1 323 ? 19.792 11.249 -15.604 1.00 82.69 323 SER A N 1
ATOM 2572 C CA . SER A 1 323 ? 20.656 12.356 -15.156 1.00 82.69 323 SER A CA 1
ATOM 2573 C C . SER A 1 323 ? 19.981 13.735 -15.258 1.00 82.69 323 SER A C 1
ATOM 2575 O O . SER A 1 323 ? 20.144 14.577 -14.383 1.00 82.69 323 SER A O 1
ATOM 2577 N N . GLU A 1 324 ? 19.184 13.968 -16.310 1.00 79.88 324 GLU A N 1
ATOM 2578 C CA . GLU A 1 324 ? 18.527 15.262 -16.596 1.00 79.88 324 GLU A CA 1
ATOM 2579 C C . GLU A 1 324 ? 16.988 15.218 -16.481 1.00 79.88 324 GLU A C 1
ATOM 2581 O O . GLU A 1 324 ? 16.271 16.091 -17.000 1.00 79.88 324 GLU A O 1
ATOM 2586 N N . GLY A 1 325 ? 16.467 14.195 -15.797 1.00 85.06 325 GLY A N 1
ATOM 2587 C CA . GLY A 1 325 ? 15.037 13.940 -15.616 1.00 85.06 325 GLY A CA 1
ATOM 2588 C C . GLY A 1 325 ? 14.467 12.866 -16.551 1.00 85.06 325 GLY A C 1
ATOM 2589 O O . GLY A 1 325 ? 14.977 12.603 -17.644 1.00 85.06 325 GLY A O 1
ATOM 2590 N N . ALA A 1 326 ? 13.395 12.215 -16.095 1.00 92.75 326 ALA A N 1
ATOM 2591 C CA . ALA A 1 326 ? 12.734 11.129 -16.815 1.00 92.75 326 ALA A CA 1
ATOM 2592 C C . ALA A 1 326 ? 11.976 11.691 -18.026 1.00 92.75 326 ALA A C 1
ATOM 2594 O O . ALA A 1 326 ? 10.883 12.225 -17.877 1.00 92.75 326 ALA A O 1
ATOM 2595 N N . SER A 1 327 ? 12.551 11.607 -19.220 1.00 93.69 327 SER A N 1
ATOM 2596 C CA . SER A 1 327 ? 11.952 12.084 -20.471 1.00 93.69 327 SER A CA 1
ATOM 2597 C C . SER A 1 327 ? 11.773 10.913 -21.441 1.00 93.69 327 SER A C 1
ATOM 2599 O O . SER A 1 327 ? 12.488 9.919 -21.299 1.00 93.69 327 SER A O 1
ATOM 2601 N N . PRO A 1 328 ? 10.882 11.012 -22.448 1.00 94.12 328 PRO A N 1
ATOM 2602 C CA . PRO A 1 328 ? 10.767 9.995 -23.498 1.00 94.12 328 PRO A CA 1
ATOM 2603 C C . PRO A 1 328 ? 12.117 9.629 -24.127 1.00 94.12 328 PRO A C 1
ATOM 2605 O O . PRO A 1 328 ? 12.441 8.455 -24.275 1.00 94.12 328 PRO A O 1
ATOM 2608 N N . VAL A 1 329 ? 12.938 10.640 -24.424 1.00 92.62 329 VAL A N 1
ATOM 2609 C CA . VAL A 1 329 ? 14.252 10.460 -25.051 1.00 92.62 329 VAL A CA 1
ATOM 2610 C C . VAL A 1 329 ? 15.203 9.709 -24.123 1.00 92.62 329 VAL A C 1
ATOM 2612 O O . VAL A 1 329 ? 15.803 8.728 -24.550 1.00 92.62 329 VAL A O 1
ATOM 2615 N N . SER A 1 330 ? 15.313 10.125 -22.856 1.00 94.19 330 SER A N 1
ATOM 2616 C CA . SER A 1 330 ? 16.223 9.473 -21.905 1.00 94.19 330 SER A CA 1
ATOM 2617 C C . SER A 1 330 ? 15.804 8.038 -21.583 1.00 94.19 330 SER A C 1
ATOM 2619 O O . SER A 1 330 ? 16.671 7.172 -21.492 1.00 94.19 330 SER A O 1
ATOM 2621 N N . LEU A 1 331 ? 14.498 7.754 -21.495 1.00 95.81 331 LEU A N 1
ATOM 2622 C CA . LEU A 1 331 ? 14.004 6.383 -21.333 1.00 95.81 331 LEU A CA 1
ATOM 2623 C C . LEU A 1 331 ? 14.321 5.528 -22.566 1.00 95.81 331 LEU A C 1
ATOM 2625 O O . LEU A 1 331 ? 14.868 4.442 -22.422 1.00 95.81 331 LEU A O 1
ATOM 2629 N N . ARG A 1 332 ? 14.031 6.012 -23.781 1.00 94.62 332 ARG A N 1
ATOM 2630 C CA . ARG A 1 332 ? 14.317 5.254 -25.011 1.00 94.62 332 ARG A CA 1
ATOM 2631 C C . ARG A 1 332 ? 15.810 5.029 -25.220 1.00 94.62 332 ARG A C 1
ATOM 2633 O O . ARG A 1 332 ? 16.192 3.956 -25.655 1.00 94.62 332 ARG A O 1
ATOM 2640 N N . GLN A 1 333 ? 16.666 5.997 -24.900 1.00 94.00 333 GLN A N 1
ATOM 2641 C CA . GLN A 1 333 ? 18.121 5.805 -24.947 1.00 94.00 333 GLN A CA 1
ATOM 2642 C C . GLN A 1 333 ? 18.589 4.735 -23.956 1.00 94.00 333 GLN A C 1
ATOM 2644 O O . GLN A 1 333 ? 19.416 3.896 -24.305 1.00 94.00 333 GLN A O 1
ATOM 2649 N N . PHE A 1 334 ? 18.043 4.748 -22.739 1.00 96.12 334 PHE A N 1
ATOM 2650 C CA . PHE A 1 334 ? 18.319 3.725 -21.738 1.00 96.12 334 PHE A CA 1
ATOM 2651 C C . PHE A 1 334 ? 17.869 2.334 -22.210 1.00 96.12 334 PHE A C 1
ATOM 2653 O O . PHE A 1 334 ? 18.680 1.413 -22.232 1.00 96.12 334 PHE A O 1
ATOM 2660 N N . VAL A 1 335 ? 16.621 2.195 -22.666 1.00 96.44 335 VAL A N 1
ATOM 2661 C CA . VAL A 1 335 ? 16.073 0.918 -23.154 1.00 96.44 335 VAL A CA 1
ATOM 2662 C C . VAL A 1 335 ? 16.816 0.424 -24.398 1.00 96.44 335 VAL A C 1
ATOM 2664 O O . VAL A 1 335 ? 17.152 -0.751 -24.461 1.00 96.44 335 VAL A O 1
ATOM 2667 N N . ALA A 1 336 ? 17.147 1.305 -25.348 1.00 95.50 336 ALA A N 1
ATOM 2668 C CA . ALA A 1 336 ? 17.944 0.965 -26.533 1.00 95.50 336 ALA A CA 1
ATOM 2669 C C . ALA A 1 336 ? 19.280 0.324 -26.146 1.00 95.50 336 ALA A C 1
ATOM 2671 O O . ALA A 1 336 ? 19.679 -0.683 -26.721 1.00 95.50 336 ALA A O 1
ATOM 2672 N N . LYS A 1 337 ? 19.952 0.888 -25.134 1.00 95.31 337 LYS A N 1
ATOM 2673 C CA . LYS A 1 337 ? 21.215 0.355 -24.620 1.00 95.31 337 LYS A CA 1
ATOM 2674 C C . LYS A 1 337 ? 21.032 -0.998 -23.931 1.00 95.31 337 LYS A C 1
ATOM 2676 O O . LYS A 1 337 ? 21.853 -1.877 -24.140 1.00 95.31 337 LYS A O 1
ATOM 2681 N N . VAL A 1 338 ? 19.999 -1.151 -23.102 1.00 95.25 338 VAL A N 1
ATOM 2682 C CA . VAL A 1 338 ? 19.755 -2.394 -22.349 1.00 95.25 338 VAL A CA 1
ATOM 2683 C C . VAL A 1 338 ? 19.334 -3.541 -23.267 1.00 95.25 338 VAL A C 1
ATOM 2685 O O . VAL A 1 338 ? 19.783 -4.665 -23.081 1.00 95.25 338 VAL A O 1
ATOM 2688 N N . CYS A 1 339 ? 18.482 -3.262 -24.252 1.00 93.56 339 CYS A N 1
ATOM 2689 C CA . CYS A 1 339 ? 17.953 -4.268 -25.170 1.00 93.56 339 CYS A CA 1
ATOM 2690 C C . CYS A 1 339 ? 18.790 -4.439 -26.445 1.00 93.56 339 CYS A C 1
ATOM 2692 O O . CYS A 1 339 ? 18.434 -5.272 -27.272 1.00 93.56 339 CYS A O 1
ATOM 2694 N N . GLU A 1 340 ? 19.852 -3.644 -26.613 1.00 94.69 340 GLU A N 1
ATOM 2695 C CA . GLU A 1 340 ? 20.713 -3.613 -27.804 1.00 94.69 340 GLU A CA 1
ATOM 2696 C C . GLU A 1 340 ? 19.946 -3.352 -29.117 1.00 94.69 340 GLU A C 1
ATOM 2698 O O . GLU A 1 340 ? 20.293 -3.866 -30.178 1.00 94.69 340 GLU A O 1
ATOM 2703 N N . ILE A 1 341 ? 18.902 -2.516 -29.056 1.00 92.56 341 ILE A N 1
ATOM 2704 C CA . ILE A 1 341 ? 18.071 -2.139 -30.211 1.00 92.56 341 ILE A CA 1
ATOM 2705 C C . ILE A 1 341 ? 18.453 -0.722 -30.662 1.00 92.56 341 ILE A C 1
ATOM 2707 O O . ILE A 1 341 ? 18.449 0.198 -29.833 1.00 92.56 341 ILE A O 1
ATOM 2711 N N . PRO A 1 342 ? 18.744 -0.492 -31.958 1.00 93.12 342 PRO A N 1
ATOM 2712 C CA . PRO A 1 342 ? 18.975 0.844 -32.492 1.00 93.12 342 PRO A CA 1
ATOM 2713 C C . PRO A 1 342 ? 17.837 1.817 -32.160 1.00 93.12 342 PRO A C 1
ATOM 2715 O O . PRO A 1 342 ? 16.651 1.502 -32.247 1.00 93.12 342 PRO A O 1
ATOM 2718 N N . HIS A 1 343 ? 18.197 3.039 -31.771 1.00 89.25 343 HIS A N 1
ATOM 2719 C CA . HIS A 1 343 ? 17.240 4.024 -31.256 1.00 89.25 343 HIS A CA 1
ATOM 2720 C C . HIS A 1 343 ? 16.116 4.392 -32.245 1.00 89.25 343 HIS A C 1
ATOM 2722 O O . HIS A 1 343 ? 15.019 4.763 -31.830 1.00 89.25 343 HIS A O 1
ATOM 2728 N N . ASP A 1 344 ? 16.391 4.320 -33.544 1.00 89.12 344 ASP A N 1
ATOM 2729 C CA . ASP A 1 344 ? 15.458 4.572 -34.646 1.00 89.12 344 ASP A CA 1
ATOM 2730 C C . ASP A 1 344 ? 14.504 3.400 -34.929 1.00 89.12 344 ASP A C 1
ATOM 2732 O O . ASP A 1 344 ? 13.455 3.601 -35.540 1.00 89.12 344 ASP A O 1
ATOM 2736 N N . GLN A 1 345 ? 14.840 2.203 -34.447 1.00 90.62 345 GLN A N 1
ATOM 2737 C CA . GLN A 1 345 ? 14.027 0.988 -34.550 1.00 90.62 345 GLN A CA 1
ATOM 2738 C C . GLN A 1 345 ? 13.226 0.719 -33.268 1.00 90.62 345 GLN A C 1
ATOM 2740 O O . GLN A 1 345 ? 12.277 -0.062 -33.269 1.00 90.62 345 GLN A O 1
ATOM 2745 N N . LEU A 1 346 ? 13.583 1.384 -32.171 1.00 92.50 346 LEU A N 1
ATOM 2746 C CA . LEU A 1 346 ? 12.988 1.169 -30.862 1.00 92.50 346 LEU A CA 1
ATOM 2747 C C . LEU A 1 346 ? 11.638 1.883 -30.696 1.00 92.50 346 LEU A C 1
ATOM 2749 O O . LEU A 1 346 ? 11.573 3.118 -30.648 1.00 92.50 346 LEU A O 1
ATOM 2753 N N . ASN A 1 347 ? 10.599 1.094 -30.422 1.00 93.56 347 ASN A N 1
ATOM 2754 C CA . ASN A 1 347 ? 9.337 1.575 -29.867 1.00 93.56 347 ASN A CA 1
ATOM 2755 C C . ASN A 1 347 ? 9.150 1.070 -28.434 1.00 93.56 347 ASN A C 1
ATOM 2757 O O . ASN A 1 347 ? 9.444 -0.084 -28.120 1.00 93.56 347 ASN A O 1
ATOM 2761 N N . VAL A 1 348 ? 8.634 1.938 -27.560 1.00 95.69 348 VAL A N 1
ATOM 2762 C CA . VAL A 1 348 ? 8.346 1.588 -26.163 1.00 95.69 348 VAL A CA 1
ATOM 2763 C C . VAL A 1 348 ? 6.966 2.071 -25.736 1.00 95.69 348 VAL A C 1
ATOM 2765 O O . VAL A 1 348 ? 6.513 3.143 -26.147 1.00 95.69 348 VAL A O 1
ATOM 2768 N N . ALA A 1 349 ? 6.320 1.306 -24.863 1.00 97.00 349 ALA A N 1
ATOM 2769 C CA . ALA A 1 349 ? 5.038 1.654 -24.264 1.00 97.00 349 ALA A CA 1
ATOM 2770 C C . ALA A 1 349 ? 5.029 1.333 -22.771 1.00 97.00 349 ALA A C 1
ATOM 2772 O O . ALA A 1 349 ? 5.671 0.383 -22.331 1.00 97.00 349 ALA A O 1
ATOM 2773 N N . LYS A 1 350 ? 4.283 2.112 -21.987 1.00 97.44 350 LYS A N 1
ATOM 2774 C CA . LYS A 1 350 ? 4.002 1.793 -20.583 1.00 97.44 350 LYS A CA 1
ATOM 2775 C C . LYS A 1 350 ? 2.707 0.994 -20.489 1.00 97.44 350 LYS A C 1
ATOM 2777 O O . LYS A 1 350 ? 1.698 1.411 -21.057 1.00 97.44 350 LYS A O 1
ATOM 2782 N N . TYR A 1 351 ? 2.721 -0.086 -19.716 1.00 96.81 351 TYR A N 1
ATOM 2783 C CA . TYR A 1 351 ? 1.513 -0.834 -19.387 1.00 96.81 351 TYR A CA 1
ATOM 2784 C C . TYR A 1 351 ? 0.765 -0.224 -18.197 1.00 96.81 351 TYR A C 1
ATOM 2786 O O . TYR A 1 351 ? 1.356 0.105 -17.165 1.00 96.81 351 TYR A O 1
ATOM 2794 N N . PHE A 1 352 ? -0.555 -0.129 -18.305 1.00 94.69 352 PHE A N 1
ATOM 2795 C CA . PHE A 1 352 ? -1.469 0.236 -17.230 1.00 94.69 352 PHE A CA 1
ATOM 2796 C C . PHE A 1 352 ? -2.246 -1.000 -16.787 1.00 94.69 352 PHE A C 1
ATOM 2798 O O . PHE A 1 352 ? -3.352 -1.244 -17.267 1.00 94.69 352 PHE A O 1
ATOM 2805 N N . ARG A 1 353 ? -1.693 -1.734 -15.811 1.00 90.38 353 ARG A N 1
ATOM 2806 C CA . ARG A 1 353 ? -2.273 -2.979 -15.264 1.00 90.38 353 ARG A CA 1
ATOM 2807 C C . ARG A 1 353 ? -3.767 -2.860 -14.942 1.00 90.38 353 ARG A C 1
ATOM 2809 O O . ARG A 1 353 ? -4.555 -3.687 -15.367 1.00 90.38 353 ARG A O 1
ATOM 2816 N N . ALA A 1 354 ? -4.177 -1.779 -14.273 1.00 89.75 354 ALA A N 1
ATOM 2817 C CA . ALA A 1 354 ? -5.574 -1.562 -13.878 1.00 89.75 354 ALA A CA 1
ATOM 2818 C C . ALA A 1 354 ? -6.556 -1.380 -15.054 1.00 89.75 354 ALA A C 1
ATOM 2820 O O . ALA A 1 354 ? -7.766 -1.425 -14.851 1.00 89.75 354 ALA A O 1
ATOM 2821 N N . LYS A 1 355 ? -6.048 -1.111 -16.261 1.00 92.06 355 LYS A N 1
ATOM 2822 C CA . LYS A 1 355 ? -6.838 -0.918 -17.484 1.00 92.06 355 LYS A CA 1
ATOM 2823 C C . LYS A 1 355 ? -6.588 -2.009 -18.528 1.00 92.06 355 LYS A C 1
ATOM 2825 O O . LYS A 1 355 ? -7.216 -1.957 -19.580 1.00 92.06 355 LYS A O 1
ATOM 2830 N N . CYS A 1 356 ? -5.651 -2.922 -18.262 1.00 93.44 356 CYS A N 1
ATOM 2831 C CA . CYS A 1 356 ? -5.107 -3.859 -19.243 1.00 93.44 356 CYS A CA 1
ATOM 2832 C C . CYS A 1 356 ? -4.698 -3.155 -20.549 1.00 93.44 356 CYS A C 1
ATOM 2834 O O . CYS A 1 356 ? -4.979 -3.641 -21.635 1.00 93.44 356 CYS A O 1
ATOM 2836 N N . ASP A 1 357 ? -4.110 -1.957 -20.459 1.00 94.50 357 ASP A N 1
ATOM 2837 C CA . ASP A 1 357 ? -3.916 -1.082 -21.621 1.00 94.50 357 ASP A CA 1
ATOM 2838 C C . ASP A 1 357 ? -2.490 -0.552 -21.741 1.00 94.50 357 ASP A C 1
ATOM 2840 O O . ASP A 1 357 ? -1.779 -0.408 -20.746 1.00 94.50 357 ASP A O 1
ATOM 2844 N N . TRP A 1 358 ? -2.083 -0.223 -22.963 1.00 96.06 358 TRP A N 1
ATOM 2845 C CA . TRP A 1 358 ? -0.726 0.207 -23.278 1.00 96.06 358 TRP A CA 1
ATOM 2846 C C . TRP A 1 358 ? -0.705 1.645 -23.787 1.00 96.06 358 TRP A C 1
ATOM 2848 O O . TRP A 1 358 ? -1.463 2.027 -24.673 1.00 96.06 358 TRP A O 1
ATOM 2858 N N . LEU A 1 359 ? 0.213 2.451 -23.254 1.00 95.69 359 LEU A N 1
ATOM 2859 C CA . LEU A 1 359 ? 0.434 3.824 -23.699 1.00 95.69 359 LEU A CA 1
ATOM 2860 C C . LEU A 1 359 ? 1.806 3.955 -24.344 1.00 95.69 359 LEU A C 1
ATOM 2862 O O . LEU A 1 359 ? 2.831 3.961 -23.655 1.00 95.69 359 LEU A O 1
ATOM 2866 N N . VAL A 1 360 ? 1.816 4.114 -25.665 1.00 94.94 360 VAL A N 1
ATOM 2867 C CA . VAL A 1 360 ? 3.040 4.330 -26.441 1.00 94.94 360 VAL A CA 1
ATOM 2868 C C . VAL A 1 360 ? 3.712 5.638 -26.022 1.00 94.94 360 VAL A C 1
ATOM 2870 O O . VAL A 1 360 ? 3.097 6.708 -26.000 1.00 94.94 360 VAL A O 1
ATOM 2873 N N . ILE A 1 361 ? 5.006 5.564 -25.714 1.00 93.69 361 ILE A N 1
ATOM 2874 C CA . ILE A 1 361 ? 5.811 6.714 -25.306 1.00 93.69 361 ILE A CA 1
ATOM 2875 C C . ILE A 1 361 ? 6.523 7.258 -26.543 1.00 93.69 361 ILE A C 1
ATOM 2877 O O . ILE A 1 361 ? 7.608 6.817 -26.921 1.00 93.69 361 ILE A O 1
ATOM 2881 N N . LYS A 1 362 ? 5.895 8.249 -27.175 1.00 87.25 362 LYS A N 1
ATOM 2882 C CA . LYS A 1 362 ? 6.456 8.962 -28.327 1.00 87.25 362 LYS A CA 1
ATOM 2883 C C . LYS A 1 362 ? 7.299 10.150 -27.870 1.00 87.25 362 LYS A C 1
ATOM 2885 O O . LYS A 1 362 ? 7.071 10.733 -26.806 1.00 87.25 362 LYS A O 1
ATOM 2890 N N . ASP A 1 363 ? 8.254 10.550 -28.703 1.00 80.56 363 ASP A N 1
ATOM 2891 C CA . ASP A 1 363 ? 8.930 11.829 -28.513 1.00 80.56 363 ASP A CA 1
ATOM 2892 C C . ASP A 1 363 ? 7.931 12.983 -28.604 1.00 80.56 363 ASP A C 1
ATOM 2894 O O . ASP A 1 363 ? 6.962 12.937 -29.365 1.00 80.56 363 ASP A O 1
ATOM 2898 N N . ALA A 1 364 ? 8.191 14.049 -27.843 1.00 67.88 364 ALA A N 1
ATOM 2899 C CA . ALA A 1 364 ? 7.376 15.252 -27.906 1.00 67.88 364 ALA A CA 1
ATOM 2900 C C . ALA A 1 364 ? 7.275 15.736 -29.366 1.00 67.88 364 ALA A C 1
ATOM 2902 O O . ALA A 1 364 ? 8.317 15.958 -30.000 1.00 67.88 364 ALA A O 1
ATOM 2903 N N . PRO A 1 365 ? 6.065 15.957 -29.913 1.00 56.03 365 PRO A N 1
ATOM 2904 C CA . PRO A 1 365 ? 5.946 16.531 -31.239 1.00 56.03 365 PRO A CA 1
ATOM 2905 C C . PRO A 1 365 ? 6.617 17.908 -31.240 1.00 56.03 365 PRO A C 1
ATOM 2907 O O . PRO A 1 365 ? 6.405 18.732 -30.345 1.00 56.03 365 PRO A O 1
ATOM 2910 N N . LYS A 1 366 ? 7.445 18.181 -32.255 1.00 50.22 366 LYS A N 1
ATOM 2911 C CA . LYS A 1 366 ? 7.949 19.537 -32.509 1.00 50.22 366 LYS A CA 1
ATOM 2912 C C . LYS A 1 366 ? 6.719 20.419 -32.722 1.00 50.22 366 LYS A C 1
ATOM 2914 O O . LYS A 1 366 ? 6.043 20.260 -33.732 1.00 50.22 366 LYS A O 1
ATOM 2919 N N . SER A 1 367 ? 6.402 21.313 -31.785 1.00 46.59 367 SER A N 1
ATOM 2920 C CA . SER A 1 367 ? 5.207 22.151 -31.895 1.00 46.59 367 SER A CA 1
ATOM 2921 C C . SER A 1 367 ? 5.233 22.956 -33.203 1.00 46.59 367 SER A C 1
ATOM 2923 O O . SER A 1 367 ? 5.996 23.910 -33.382 1.00 46.59 367 SER A O 1
ATOM 2925 N N . GLN A 1 368 ? 4.375 22.569 -34.147 1.00 37.84 368 GLN A N 1
ATOM 2926 C CA . GLN A 1 368 ? 4.017 23.369 -35.313 1.00 37.84 368 GLN A CA 1
ATOM 2927 C C . GLN A 1 368 ? 2.886 24.333 -34.922 1.00 37.84 368 GLN A C 1
ATOM 2929 O O . GLN A 1 368 ? 1.808 24.328 -35.494 1.00 37.84 368 GLN A O 1
ATOM 2934 N N . GLY A 1 369 ? 3.125 25.162 -33.904 1.00 41.28 369 GLY A N 1
ATOM 2935 C CA . GLY A 1 369 ? 2.226 26.248 -33.516 1.00 41.28 369 GLY A CA 1
ATOM 2936 C C . GLY A 1 369 ? 2.926 27.585 -33.717 1.00 41.28 369 GLY A C 1
ATOM 2937 O O . GLY A 1 369 ? 3.812 27.946 -32.944 1.00 41.28 369 GLY A O 1
ATOM 2938 N N . LYS A 1 370 ? 2.574 28.322 -34.778 1.00 42.22 370 LYS A N 1
ATOM 2939 C CA . LYS A 1 370 ? 2.981 29.723 -34.963 1.00 42.22 370 LYS A CA 1
ATOM 2940 C C . LYS A 1 370 ? 2.100 30.614 -34.082 1.00 42.22 370 LYS A C 1
ATOM 2942 O O . LYS A 1 370 ? 1.086 31.109 -34.557 1.00 42.22 370 LYS A O 1
ATOM 2947 N N . HIS A 1 371 ? 2.512 30.893 -32.849 1.00 41.69 371 HIS A N 1
ATOM 2948 C CA . HIS A 1 371 ? 2.067 32.099 -32.144 1.00 41.69 371 HIS A CA 1
ATOM 2949 C C . HIS A 1 371 ? 3.276 32.939 -31.725 1.00 41.69 371 HIS A C 1
ATOM 2951 O O . HIS A 1 371 ? 4.306 32.421 -31.294 1.00 41.69 371 HIS A O 1
ATOM 2957 N N . LYS A 1 372 ? 3.173 34.245 -31.999 1.00 44.00 372 LYS A N 1
ATOM 2958 C CA . LYS A 1 372 ? 4.201 35.267 -31.779 1.00 44.00 372 LYS A CA 1
ATOM 2959 C C . LYS A 1 372 ? 4.557 35.312 -30.289 1.00 44.00 372 LYS A C 1
ATOM 2961 O O . LYS A 1 372 ? 3.745 35.748 -29.487 1.00 44.00 372 LYS A O 1
ATOM 2966 N N . GLY A 1 373 ? 5.774 34.885 -29.957 1.00 41.66 373 GLY A N 1
ATOM 2967 C CA . GLY A 1 373 ? 6.338 34.951 -28.607 1.00 41.66 373 GLY A CA 1
ATOM 2968 C C . GLY A 1 373 ? 7.026 33.647 -28.207 1.00 41.66 373 GLY A C 1
ATOM 2969 O O . GLY A 1 373 ? 6.412 32.808 -27.571 1.00 41.66 373 GLY A O 1
ATOM 2970 N N . GLY A 1 374 ? 8.293 33.477 -28.609 1.00 41.50 374 GLY A N 1
ATOM 2971 C CA . GLY A 1 374 ? 9.237 32.481 -28.075 1.00 41.50 374 GLY A CA 1
ATOM 2972 C C . GLY A 1 374 ? 8.751 31.026 -27.986 1.00 41.50 374 GLY A C 1
ATOM 2973 O O . GLY A 1 374 ? 8.176 30.613 -26.985 1.00 41.50 374 GLY A O 1
ATOM 2974 N N . LYS A 1 375 ? 9.087 30.196 -28.983 1.00 47.50 375 LYS A N 1
ATOM 2975 C CA . LYS A 1 375 ? 8.872 28.737 -28.943 1.00 47.50 375 LYS A CA 1
ATOM 2976 C C . LYS A 1 375 ? 9.653 28.091 -27.783 1.00 47.50 375 LYS A C 1
ATOM 2978 O O . LYS A 1 375 ? 10.801 27.691 -27.966 1.00 47.50 375 LYS A O 1
ATOM 2983 N N . LYS A 1 376 ? 9.048 27.937 -26.602 1.00 49.81 376 LYS A N 1
ATOM 2984 C CA . LYS A 1 376 ? 9.574 27.040 -25.560 1.00 49.81 376 LYS A CA 1
ATOM 2985 C C . LYS A 1 376 ? 9.149 25.608 -25.892 1.00 49.81 376 LYS A C 1
ATOM 2987 O O . LYS A 1 376 ? 7.959 25.316 -25.963 1.00 49.81 376 LYS A O 1
ATOM 2992 N N . LYS A 1 377 ? 10.120 24.716 -26.121 1.00 57.94 377 LYS A N 1
ATOM 2993 C CA . LYS A 1 377 ? 9.868 23.266 -26.170 1.00 57.94 377 LYS A CA 1
ATOM 2994 C C . LYS A 1 377 ? 9.297 22.852 -24.809 1.00 57.94 377 LYS A C 1
ATOM 2996 O O . LYS A 1 377 ? 9.954 23.074 -23.795 1.00 57.94 377 LYS A O 1
ATOM 3001 N N . ILE A 1 378 ? 8.097 22.277 -24.775 1.00 65.44 378 ILE A N 1
ATOM 3002 C CA . ILE A 1 378 ? 7.545 21.697 -23.545 1.00 65.44 378 ILE A CA 1
ATOM 3003 C C . ILE A 1 378 ? 8.384 20.455 -23.231 1.00 65.44 378 ILE A C 1
ATOM 3005 O O . ILE A 1 378 ? 8.384 19.493 -23.999 1.00 65.44 378 ILE A O 1
ATOM 3009 N N . LYS A 1 379 ? 9.159 20.499 -22.142 1.00 76.25 379 LYS A N 1
ATOM 3010 C CA . LYS A 1 379 ? 9.944 19.354 -21.668 1.00 76.25 379 LYS A CA 1
ATOM 3011 C C . LYS A 1 379 ? 8.972 18.358 -21.031 1.00 76.25 379 LYS A C 1
ATOM 3013 O O . LYS A 1 379 ? 8.434 18.635 -19.965 1.00 76.25 379 LYS A O 1
ATOM 3018 N N . ILE A 1 380 ? 8.722 17.233 -21.700 1.00 88.88 380 ILE A N 1
ATOM 3019 C CA . ILE A 1 380 ? 7.871 16.158 -21.170 1.00 88.88 380 ILE A CA 1
ATOM 3020 C C . ILE A 1 380 ? 8.622 15.444 -20.043 1.00 88.88 380 ILE A C 1
ATOM 3022 O O . ILE A 1 380 ? 9.761 15.014 -20.237 1.00 88.88 380 ILE A O 1
ATOM 3026 N N . ASN A 1 381 ? 7.971 15.303 -18.888 1.00 91.94 381 ASN A N 1
ATOM 3027 C CA . ASN A 1 381 ? 8.449 14.504 -17.765 1.00 91.94 381 ASN A CA 1
ATOM 3028 C C . ASN A 1 381 ? 7.558 13.266 -17.607 1.00 91.94 381 ASN A C 1
ATOM 3030 O O . ASN A 1 381 ? 6.372 13.386 -17.310 1.00 91.94 381 ASN A O 1
ATOM 3034 N N . LEU A 1 382 ? 8.134 12.080 -17.781 1.00 95.12 382 LEU A N 1
ATOM 3035 C CA . LEU A 1 382 ? 7.435 10.801 -17.700 1.00 95.12 382 LEU A CA 1
ATOM 3036 C C . LEU A 1 382 ? 6.892 10.505 -16.300 1.00 95.12 382 LEU A C 1
ATOM 3038 O O . LEU A 1 382 ? 5.956 9.730 -16.183 1.00 95.12 382 LEU A O 1
ATOM 3042 N N . ARG A 1 383 ? 7.403 11.134 -15.234 1.00 93.75 383 ARG A N 1
ATOM 3043 C CA . ARG A 1 383 ? 6.838 10.987 -13.877 1.00 93.75 383 ARG A CA 1
ATOM 3044 C C . ARG A 1 383 ? 5.488 11.698 -13.709 1.00 93.75 383 ARG A C 1
ATOM 3046 O O . ARG A 1 383 ? 4.834 11.544 -12.683 1.00 93.75 383 ARG A O 1
ATOM 3053 N N . GLN A 1 384 ? 5.077 12.502 -14.688 1.00 92.88 384 GLN A N 1
ATOM 3054 C CA . GLN A 1 384 ? 3.827 13.257 -14.676 1.00 92.88 384 GLN A CA 1
ATOM 3055 C C . GLN A 1 384 ? 2.815 12.669 -15.665 1.00 92.88 384 GLN A C 1
ATOM 3057 O O . GLN A 1 384 ? 3.126 11.761 -16.440 1.00 92.88 384 GLN A O 1
ATOM 3062 N N . SER A 1 385 ? 1.592 13.198 -15.627 1.00 90.12 385 SER A N 1
ATOM 3063 C CA . SER A 1 385 ? 0.544 12.856 -16.589 1.00 90.12 385 SER A CA 1
ATOM 3064 C C . SER A 1 385 ? 1.029 13.067 -18.033 1.00 90.12 385 SER A C 1
ATOM 3066 O O . SER A 1 385 ? 1.737 14.045 -18.297 1.00 90.12 385 SER A O 1
ATOM 3068 N N . PRO A 1 386 ? 0.672 12.178 -18.977 1.00 92.62 386 PRO A N 1
ATOM 3069 C CA . PRO A 1 386 ? -0.217 11.017 -18.818 1.00 92.62 386 PRO A CA 1
ATOM 3070 C C . PRO A 1 386 ? 0.479 9.731 -18.343 1.00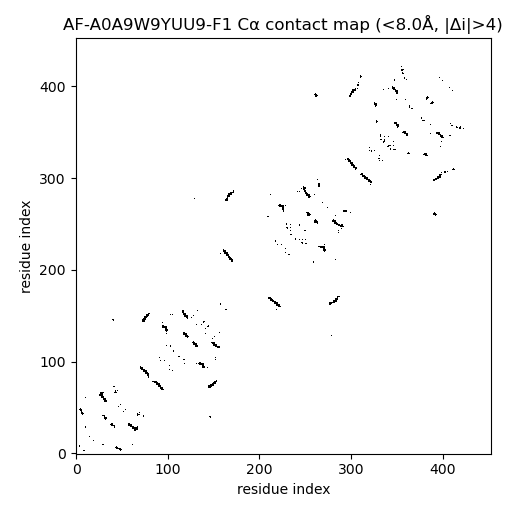 92.62 386 PRO A C 1
ATOM 3072 O O . PRO A 1 386 ? -0.189 8.725 -18.129 1.00 92.62 386 PRO A O 1
ATOM 3075 N N . PHE A 1 387 ? 1.805 9.734 -18.193 1.00 94.31 387 PHE A N 1
ATOM 3076 C CA . PHE A 1 387 ? 2.587 8.507 -18.024 1.00 94.31 387 PHE A CA 1
ATOM 3077 C C . PHE A 1 387 ? 2.688 8.053 -16.567 1.00 94.31 387 PHE A C 1
ATOM 3079 O O . PHE A 1 387 ? 2.559 6.863 -16.302 1.00 94.31 387 PHE A O 1
ATOM 3086 N N . HIS A 1 388 ? 2.896 8.974 -15.620 1.00 94.62 388 HIS A N 1
ATOM 3087 C CA . HIS A 1 388 ? 3.058 8.663 -14.191 1.00 94.62 388 HIS A CA 1
ATOM 3088 C C . HIS A 1 388 ? 4.072 7.534 -13.927 1.00 94.62 388 HIS A C 1
ATOM 3090 O O . HIS A 1 388 ? 3.784 6.593 -13.194 1.00 94.62 388 HIS A O 1
ATOM 3096 N N . LEU A 1 389 ? 5.225 7.588 -14.595 1.00 95.94 389 LEU A N 1
ATOM 3097 C CA . LEU A 1 389 ? 6.278 6.581 -14.512 1.00 95.94 389 LEU A CA 1
ATOM 3098 C C . LEU A 1 389 ? 6.845 6.490 -13.086 1.00 95.94 389 LEU A C 1
ATOM 3100 O O . LEU A 1 389 ? 7.302 7.497 -12.530 1.00 95.94 389 LEU A O 1
ATOM 3104 N N . GLN A 1 390 ? 6.836 5.287 -12.524 1.00 95.50 390 GLN A N 1
ATOM 3105 C CA . GLN A 1 390 ? 7.210 4.980 -11.146 1.00 95.50 390 GLN A CA 1
ATOM 3106 C C . GLN A 1 390 ? 7.754 3.549 -11.011 1.00 95.50 390 GLN A C 1
ATOM 3108 O O . GLN A 1 390 ? 7.824 2.804 -11.985 1.00 95.50 390 GLN A O 1
ATOM 3113 N N . ASP A 1 391 ? 8.169 3.185 -9.797 1.00 96.25 391 ASP A N 1
ATOM 3114 C CA . ASP A 1 391 ? 8.700 1.851 -9.511 1.00 96.25 391 ASP A CA 1
ATOM 3115 C C . ASP A 1 391 ? 7.669 0.750 -9.762 1.00 96.25 391 ASP A C 1
ATOM 3117 O O . ASP A 1 391 ? 6.489 0.910 -9.442 1.00 96.25 391 ASP A O 1
ATOM 3121 N N . GLY A 1 392 ? 8.138 -0.372 -10.304 1.00 93.50 392 GLY A N 1
ATOM 3122 C CA . GLY A 1 392 ? 7.318 -1.543 -10.610 1.00 93.50 392 GLY A CA 1
ATOM 3123 C C . GLY A 1 392 ? 6.525 -1.431 -11.916 1.00 93.50 392 GLY A C 1
ATOM 3124 O O . GLY A 1 392 ? 5.873 -2.403 -12.304 1.00 93.50 392 GLY A O 1
ATOM 3125 N N . ASP A 1 393 ? 6.588 -0.288 -12.612 1.00 95.69 393 ASP A N 1
ATOM 3126 C CA . ASP A 1 393 ? 5.948 -0.120 -13.917 1.00 95.69 393 ASP A CA 1
ATOM 3127 C C . ASP A 1 393 ? 6.572 -1.047 -14.971 1.00 95.69 393 ASP A C 1
ATOM 3129 O O . ASP A 1 393 ? 7.795 -1.209 -15.050 1.00 95.69 393 ASP A O 1
ATOM 3133 N N . ILE A 1 394 ? 5.712 -1.606 -15.828 1.00 96.56 394 ILE A N 1
ATOM 3134 C CA . ILE A 1 394 ? 6.119 -2.440 -16.961 1.00 96.56 394 ILE A CA 1
ATOM 3135 C C . ILE A 1 394 ? 6.287 -1.568 -18.207 1.00 96.56 394 ILE A C 1
ATOM 3137 O O . ILE A 1 394 ? 5.377 -0.818 -18.582 1.00 96.56 394 ILE A O 1
ATOM 3141 N N . ILE A 1 395 ? 7.430 -1.716 -18.875 1.00 97.88 395 ILE A N 1
ATOM 3142 C CA . ILE A 1 395 ? 7.728 -1.118 -20.174 1.00 97.88 395 ILE A CA 1
ATOM 3143 C C . ILE A 1 395 ? 7.806 -2.217 -21.231 1.00 97.88 395 ILE A C 1
ATOM 3145 O O . ILE A 1 395 ? 8.667 -3.094 -21.182 1.00 97.88 395 ILE A O 1
ATOM 3149 N N . GLY A 1 396 ? 6.908 -2.142 -22.204 1.00 96.81 396 GLY A N 1
ATOM 3150 C CA . GLY A 1 396 ? 6.910 -2.978 -23.395 1.00 96.81 396 GLY A CA 1
ATOM 3151 C C . GLY A 1 396 ? 7.938 -2.444 -24.381 1.00 96.81 396 GLY A C 1
ATOM 3152 O O . GLY A 1 396 ? 8.016 -1.232 -24.598 1.00 96.81 396 GLY A O 1
ATOM 3153 N N . VAL A 1 397 ? 8.722 -3.340 -24.970 1.00 95.75 397 VAL A N 1
ATOM 3154 C CA . VAL A 1 397 ? 9.828 -3.012 -25.872 1.00 95.75 397 VAL A CA 1
ATOM 3155 C C . VAL A 1 397 ? 9.634 -3.737 -27.195 1.00 95.75 397 VAL A C 1
ATOM 3157 O O . VAL A 1 397 ? 9.576 -4.966 -27.224 1.00 95.75 397 VAL A O 1
ATOM 3160 N N . LYS A 1 398 ? 9.567 -2.975 -28.288 1.00 92.94 398 LYS A N 1
ATOM 3161 C CA . LYS A 1 398 ? 9.459 -3.484 -29.656 1.00 92.94 398 LYS A CA 1
ATOM 3162 C C . LYS A 1 398 ? 10.656 -3.060 -30.494 1.00 92.94 398 LYS A C 1
ATOM 3164 O O . LYS A 1 398 ? 11.070 -1.899 -30.452 1.00 92.94 398 LYS A O 1
ATOM 3169 N N . ASP A 1 399 ? 11.140 -4.001 -31.293 1.00 91.31 399 ASP A N 1
ATOM 3170 C CA . ASP A 1 399 ? 12.072 -3.744 -32.382 1.00 91.31 399 ASP A CA 1
ATOM 3171 C C . ASP A 1 399 ? 11.290 -3.679 -33.700 1.00 91.31 399 ASP A C 1
ATOM 3173 O O . ASP A 1 399 ? 10.856 -4.696 -34.243 1.00 91.31 399 ASP A O 1
ATOM 3177 N N . CYS A 1 400 ? 11.101 -2.465 -34.216 1.00 87.00 400 CYS A N 1
ATOM 3178 C CA . CYS A 1 400 ? 10.309 -2.215 -35.417 1.00 87.00 400 CYS A CA 1
ATOM 3179 C C . CYS A 1 400 ? 10.939 -2.786 -36.695 1.00 87.00 400 CYS A C 1
ATOM 3181 O O . CYS A 1 400 ? 10.272 -2.777 -37.731 1.00 87.00 400 CYS A O 1
ATOM 3183 N N . GLN A 1 401 ? 12.204 -3.226 -36.669 1.00 86.44 401 GLN A N 1
ATOM 3184 C CA . GLN A 1 401 ? 12.801 -3.910 -37.816 1.00 86.44 401 GLN A CA 1
ATOM 3185 C C . GLN A 1 401 ? 12.149 -5.281 -38.038 1.00 86.44 401 GLN A C 1
ATOM 3187 O O . GLN A 1 401 ? 11.923 -5.670 -39.183 1.00 86.44 401 GLN A O 1
ATOM 3192 N N . PHE A 1 402 ? 11.839 -5.989 -36.951 1.00 81.00 402 PHE A N 1
ATOM 3193 C CA . PHE A 1 402 ? 11.273 -7.341 -36.980 1.00 81.00 402 PHE A CA 1
ATOM 3194 C C . PHE A 1 402 ? 9.778 -7.376 -36.633 1.00 81.00 402 PHE A C 1
ATOM 3196 O O . PHE A 1 402 ? 9.133 -8.400 -36.828 1.00 81.00 402 PHE A O 1
ATOM 3203 N N . ASP A 1 403 ? 9.228 -6.258 -36.156 1.00 75.81 403 ASP A N 1
ATOM 3204 C CA . ASP A 1 403 ? 7.817 -6.076 -35.804 1.00 75.81 403 ASP A CA 1
ATOM 3205 C C . ASP A 1 403 ? 7.255 -4.835 -36.524 1.00 75.81 403 ASP A C 1
ATOM 3207 O O . ASP A 1 403 ? 6.972 -3.791 -35.930 1.00 75.81 403 ASP A O 1
ATOM 3211 N N . ALA A 1 404 ? 7.235 -4.903 -37.859 1.00 68.69 404 ALA A N 1
ATOM 3212 C CA . ALA A 1 404 ? 6.876 -3.772 -38.717 1.00 68.69 404 ALA A CA 1
ATOM 3213 C C . ALA A 1 404 ? 5.357 -3.554 -38.837 1.00 68.69 404 ALA A C 1
ATOM 3215 O O . ALA A 1 404 ? 4.927 -2.438 -39.155 1.00 68.69 404 ALA A O 1
ATOM 3216 N N . GLU A 1 405 ? 4.564 -4.600 -38.593 1.00 63.47 405 GLU A N 1
ATOM 3217 C CA . GLU A 1 405 ? 3.104 -4.543 -38.583 1.00 63.47 405 GLU A CA 1
ATOM 3218 C C . GLU A 1 405 ? 2.620 -4.044 -37.213 1.00 63.47 405 GLU A C 1
ATOM 3220 O O . GLU A 1 405 ? 3.062 -4.503 -36.169 1.00 63.47 405 GLU A O 1
ATOM 3225 N N . ASP A 1 406 ? 1.753 -3.033 -37.225 1.00 65.94 406 ASP A N 1
ATOM 3226 C CA . ASP A 1 406 ? 1.175 -2.399 -36.033 1.00 65.94 406 ASP A CA 1
ATOM 3227 C C . ASP A 1 406 ? 2.183 -1.906 -34.963 1.00 65.94 406 ASP A C 1
ATOM 3229 O O . ASP A 1 406 ? 2.226 -2.326 -33.801 1.00 65.94 406 ASP A O 1
ATOM 3233 N N . LYS A 1 407 ? 3.011 -0.933 -35.374 1.00 68.44 407 LYS A N 1
ATOM 3234 C CA . LYS A 1 407 ? 4.064 -0.301 -34.552 1.00 68.44 407 LYS A CA 1
ATOM 3235 C C . LYS A 1 407 ? 3.591 0.258 -33.206 1.00 68.44 407 LYS A C 1
ATOM 3237 O O . LYS A 1 407 ? 4.421 0.433 -32.310 1.00 68.44 407 LYS A O 1
ATOM 3242 N N . ASP A 1 408 ? 2.309 0.595 -33.090 1.00 78.12 408 ASP A N 1
ATOM 3243 C CA . ASP A 1 408 ? 1.720 1.196 -31.893 1.00 78.12 408 ASP A CA 1
ATOM 3244 C C . ASP A 1 408 ? 0.911 0.181 -31.052 1.00 78.12 408 ASP A C 1
ATOM 3246 O O . ASP A 1 408 ? 0.551 0.513 -29.921 1.00 78.12 408 ASP A O 1
ATOM 3250 N N . ASP A 1 409 ? 0.667 -1.046 -31.536 1.00 88.25 409 ASP A N 1
ATOM 3251 C CA . ASP A 1 409 ? -0.071 -2.068 -30.784 1.00 88.25 409 ASP A CA 1
ATOM 3252 C C . ASP A 1 409 ? 0.837 -2.929 -29.898 1.00 88.25 409 ASP A C 1
ATOM 3254 O O . ASP A 1 409 ? 1.533 -3.833 -30.351 1.00 88.25 409 ASP A O 1
ATOM 3258 N N . PHE A 1 410 ? 0.788 -2.691 -28.592 1.00 93.75 410 PHE A N 1
ATOM 3259 C CA . PHE A 1 410 ? 1.510 -3.472 -27.584 1.00 93.75 410 PHE A CA 1
ATOM 3260 C C . PHE A 1 410 ? 0.633 -4.527 -26.895 1.00 93.75 410 PHE A C 1
ATOM 3262 O O . PHE A 1 410 ? 1.122 -5.247 -26.023 1.00 93.75 410 PHE A O 1
ATOM 3269 N N . SER A 1 411 ? -0.641 -4.642 -27.268 1.00 93.50 411 SER A N 1
ATOM 3270 C CA . SER A 1 411 ? -1.587 -5.528 -26.592 1.00 93.50 411 SER A CA 1
ATOM 3271 C C . SER A 1 411 ? -1.305 -7.014 -26.833 1.00 93.50 411 SER A C 1
ATOM 3273 O O . SER A 1 411 ? -0.602 -7.410 -27.773 1.00 93.50 411 SER A O 1
ATOM 3275 N N . THR A 1 412 ? -1.839 -7.832 -25.935 1.00 93.56 412 THR A N 1
ATOM 3276 C CA . THR A 1 412 ? -1.812 -9.297 -25.958 1.00 93.56 412 THR A CA 1
ATOM 3277 C C . THR A 1 412 ? -3.244 -9.845 -25.899 1.00 93.56 412 THR A C 1
ATOM 3279 O O . THR A 1 412 ? -4.142 -9.122 -25.466 1.00 93.56 412 THR A O 1
ATOM 3282 N N . PRO A 1 413 ? -3.495 -11.117 -26.261 1.00 93.69 413 PRO A N 1
ATOM 3283 C CA . PRO A 1 413 ? -4.816 -11.729 -26.081 1.00 93.69 413 PRO A CA 1
ATOM 3284 C C . PRO A 1 413 ? -5.333 -11.651 -24.633 1.00 93.69 413 PRO A C 1
ATOM 3286 O O . PRO A 1 413 ? -6.508 -11.382 -24.409 1.00 93.69 413 PRO A O 1
ATOM 3289 N N . ALA A 1 414 ? -4.442 -11.787 -23.644 1.00 93.06 414 ALA A N 1
ATOM 3290 C CA . ALA A 1 414 ? -4.791 -11.638 -22.231 1.00 93.06 414 ALA A CA 1
ATOM 3291 C C . ALA A 1 414 ? -5.235 -10.204 -21.878 1.00 93.06 414 ALA A C 1
ATOM 3293 O O . ALA A 1 414 ? -6.103 -10.011 -21.026 1.00 93.06 414 ALA A O 1
ATOM 3294 N N . ASP A 1 415 ? -4.673 -9.190 -22.546 1.00 95.00 415 ASP A N 1
ATOM 3295 C CA . ASP A 1 415 ? -5.118 -7.802 -22.391 1.00 95.00 415 ASP A CA 1
ATOM 3296 C C . ASP A 1 415 ? -6.531 -7.603 -22.947 1.00 95.00 415 ASP A C 1
ATOM 3298 O O . ASP A 1 415 ? -7.333 -6.905 -22.325 1.00 95.00 415 ASP A O 1
ATOM 3302 N N . ASP A 1 416 ? -6.847 -8.229 -24.085 1.00 94.56 416 ASP A N 1
ATOM 3303 C CA . ASP A 1 416 ? -8.178 -8.182 -24.700 1.00 94.56 416 ASP A CA 1
ATOM 3304 C C . ASP A 1 416 ? -9.224 -8.812 -23.758 1.00 94.56 416 ASP A C 1
ATOM 3306 O O . ASP A 1 416 ? -10.228 -8.181 -23.419 1.00 94.56 416 ASP A O 1
ATOM 3310 N N . GLU A 1 417 ? -8.936 -10.003 -23.223 1.00 94.38 417 GLU A N 1
ATOM 3311 C CA . GLU A 1 417 ? -9.782 -10.673 -22.224 1.00 94.38 417 GLU A CA 1
ATOM 3312 C C . GLU A 1 417 ? -9.955 -9.841 -20.943 1.00 94.38 417 GLU A C 1
ATOM 3314 O O . GLU A 1 417 ? -11.059 -9.740 -20.387 1.00 94.38 417 GLU A O 1
ATOM 3319 N N . GLY A 1 418 ? -8.870 -9.218 -20.473 1.00 93.38 418 GLY A N 1
ATOM 3320 C CA . GLY A 1 418 ? -8.874 -8.326 -19.318 1.00 93.38 418 GLY A CA 1
ATOM 3321 C C . GLY A 1 418 ? -9.749 -7.092 -19.542 1.00 93.38 418 GLY A C 1
ATOM 3322 O O . GLY A 1 418 ? -10.571 -6.751 -18.684 1.00 93.38 418 GLY A O 1
ATOM 3323 N N . LYS A 1 419 ? -9.645 -6.456 -20.715 1.00 93.12 419 LYS A N 1
ATOM 3324 C CA . LYS A 1 419 ? -10.499 -5.327 -21.116 1.00 93.12 419 LYS A CA 1
ATOM 3325 C C . LYS A 1 419 ? -11.968 -5.736 -21.177 1.00 93.12 419 LYS A C 1
ATOM 3327 O O . LYS A 1 419 ? -12.808 -5.023 -20.625 1.00 93.12 419 LYS A O 1
ATOM 3332 N N . ASP A 1 420 ? -12.279 -6.890 -21.759 1.00 93.44 420 ASP A N 1
ATOM 3333 C CA . ASP A 1 420 ? -13.649 -7.406 -21.834 1.00 93.44 420 ASP A CA 1
ATOM 3334 C C . ASP A 1 420 ? -14.234 -7.686 -20.446 1.00 93.44 420 ASP A C 1
ATOM 3336 O O . ASP A 1 420 ? -15.416 -7.432 -20.191 1.00 93.44 420 ASP A O 1
ATOM 3340 N N . LYS A 1 421 ? -13.418 -8.202 -19.519 1.00 93.00 421 LYS A N 1
ATOM 3341 C CA . LYS A 1 421 ? -13.827 -8.406 -18.125 1.00 93.00 421 LYS A CA 1
ATOM 3342 C C . LYS A 1 421 ? -14.124 -7.074 -17.435 1.00 93.00 421 LYS A C 1
ATOM 3344 O O . LYS A 1 421 ? -15.180 -6.938 -16.817 1.00 93.00 421 LYS A O 1
ATOM 3349 N N . LEU A 1 422 ? -13.246 -6.081 -17.586 1.00 91.44 422 LEU A N 1
ATOM 3350 C CA . LEU A 1 422 ? -13.441 -4.743 -17.018 1.00 91.44 422 LEU A CA 1
ATOM 3351 C C . LEU A 1 422 ? -14.704 -4.065 -17.568 1.00 91.44 422 LEU A C 1
ATOM 3353 O O . LEU A 1 422 ? -15.457 -3.463 -16.800 1.00 91.44 422 LEU A O 1
ATOM 3357 N N . GLN A 1 423 ? -14.972 -4.198 -18.871 1.00 91.88 423 GLN A N 1
ATOM 3358 C CA . GLN A 1 423 ? -16.193 -3.676 -19.492 1.00 91.88 423 GLN A CA 1
ATOM 3359 C C . GLN A 1 423 ? -17.445 -4.336 -18.909 1.00 91.88 423 GLN A C 1
ATOM 3361 O O . GLN A 1 423 ? -18.359 -3.630 -18.479 1.00 91.88 423 GLN A O 1
ATOM 3366 N N . ARG A 1 424 ? -17.465 -5.672 -18.801 1.00 92.06 424 ARG A N 1
ATOM 3367 C CA . ARG A 1 424 ? -18.578 -6.417 -18.183 1.00 92.06 424 ARG A CA 1
ATOM 3368 C C . ARG A 1 424 ? -18.837 -5.981 -16.740 1.00 92.06 424 ARG A C 1
ATOM 3370 O O . ARG A 1 424 ? -19.987 -5.753 -16.365 1.00 92.06 424 ARG A O 1
ATOM 3377 N N . GLU A 1 425 ? -17.787 -5.810 -15.938 1.00 89.81 425 GLU A N 1
ATOM 3378 C CA . GLU A 1 425 ? -17.910 -5.325 -14.557 1.00 89.81 425 GLU A CA 1
ATOM 3379 C C . GLU A 1 425 ? -18.435 -3.882 -14.484 1.00 89.81 425 GLU A C 1
ATOM 3381 O O . GLU A 1 425 ? -19.236 -3.546 -13.605 1.00 89.81 425 GLU A O 1
ATOM 3386 N N . GLU A 1 426 ? -18.001 -2.999 -15.389 1.00 90.19 426 GLU A N 1
ATOM 3387 C CA . GLU A 1 426 ? -18.486 -1.619 -15.443 1.00 90.19 426 GLU A CA 1
ATOM 3388 C C . GLU A 1 426 ? -19.960 -1.554 -15.867 1.00 90.19 426 GLU A C 1
ATOM 3390 O O . GLU A 1 426 ? -20.749 -0.813 -15.269 1.00 90.19 426 GLU A O 1
ATOM 3395 N N . GLU A 1 427 ? -20.357 -2.347 -16.860 1.00 90.75 427 GLU A N 1
ATOM 3396 C CA . GLU A 1 427 ? -21.746 -2.485 -17.297 1.00 90.75 427 GLU A CA 1
ATOM 3397 C C . GLU A 1 427 ? -22.636 -3.051 -16.194 1.00 90.75 427 GLU A C 1
ATOM 3399 O O . GLU A 1 427 ? -23.722 -2.520 -15.947 1.00 90.75 427 GLU A O 1
ATOM 3404 N N . GLU A 1 428 ? -22.165 -4.058 -15.458 1.00 88.81 428 GLU A N 1
ATOM 3405 C CA . GLU A 1 428 ? -22.885 -4.592 -14.308 1.00 88.81 428 GLU A CA 1
ATOM 3406 C C . GLU A 1 428 ? -23.028 -3.537 -13.203 1.00 88.81 428 GLU A C 1
ATOM 3408 O O . GLU A 1 428 ? -24.125 -3.338 -12.672 1.00 88.81 428 GLU A O 1
ATOM 3413 N N . LYS A 1 429 ? -21.964 -2.784 -12.892 1.00 86.12 429 LYS A N 1
ATOM 3414 C CA . LYS A 1 429 ? -22.030 -1.658 -11.943 1.00 86.12 429 LYS A CA 1
ATOM 3415 C C . LYS A 1 429 ? -23.027 -0.595 -12.412 1.00 86.12 429 LYS A C 1
ATOM 3417 O O . LYS A 1 429 ? -23.794 -0.083 -11.592 1.00 86.12 429 LYS A O 1
ATOM 3422 N N . LYS A 1 430 ? -23.068 -0.274 -13.710 1.00 86.50 430 LYS A N 1
ATOM 3423 C CA . LYS A 1 430 ? -24.054 0.650 -14.303 1.00 86.50 430 LYS A CA 1
ATOM 3424 C C . LYS A 1 430 ? -25.476 0.095 -14.195 1.00 86.50 430 LYS A C 1
ATOM 3426 O O . LYS A 1 430 ? -26.375 0.846 -13.818 1.00 86.50 430 LYS A O 1
ATOM 3431 N N . ARG A 1 431 ? -25.687 -1.200 -14.452 1.00 85.50 431 ARG A N 1
ATOM 3432 C CA . ARG A 1 431 ? -26.990 -1.871 -14.315 1.00 85.50 431 ARG A CA 1
ATOM 3433 C C . ARG A 1 431 ? -27.478 -1.857 -12.867 1.00 85.50 431 ARG A C 1
ATOM 3435 O O . ARG A 1 431 ? -28.568 -1.356 -12.612 1.00 85.50 431 ARG A O 1
ATOM 3442 N N . ARG A 1 432 ? -26.628 -2.247 -11.909 1.00 82.44 432 ARG A N 1
ATOM 3443 C CA . ARG A 1 432 ? -26.919 -2.179 -10.462 1.00 82.44 432 ARG A CA 1
ATOM 3444 C C . ARG A 1 432 ? -27.265 -0.753 -10.010 1.00 82.44 432 ARG A C 1
ATOM 3446 O O . ARG A 1 432 ? -28.148 -0.565 -9.178 1.00 82.44 432 ARG A O 1
ATOM 3453 N N . ARG A 1 433 ? -26.599 0.276 -10.555 1.00 79.25 433 ARG A N 1
ATOM 3454 C CA . ARG A 1 433 ? -26.932 1.690 -10.278 1.00 79.25 433 ARG A CA 1
ATOM 3455 C C . ARG A 1 433 ? -28.298 2.089 -10.844 1.00 79.25 433 ARG A C 1
ATOM 3457 O O . ARG A 1 433 ? -29.054 2.751 -10.137 1.00 79.25 433 ARG A O 1
ATOM 3464 N N . LYS A 1 434 ? -28.629 1.666 -12.069 1.00 78.12 434 LYS A N 1
ATOM 3465 C CA . LYS A 1 434 ? -29.939 1.922 -12.695 1.00 78.12 434 LYS A CA 1
ATOM 3466 C C . LYS A 1 434 ? -31.076 1.215 -11.957 1.00 78.12 434 LYS A C 1
ATOM 3468 O O . LYS A 1 434 ? -32.094 1.842 -11.703 1.00 78.12 434 LYS A O 1
ATOM 3473 N N . GLU A 1 435 ? -30.886 -0.032 -11.534 1.00 74.69 435 GLU A N 1
ATOM 3474 C CA . GLU A 1 435 ? -31.864 -0.766 -10.714 1.00 74.69 435 GLU A CA 1
ATOM 3475 C C . GLU A 1 435 ? -32.091 -0.090 -9.354 1.00 74.69 435 GLU A C 1
ATOM 3477 O O . GLU A 1 435 ? -33.230 0.047 -8.910 1.00 74.69 435 GLU A O 1
ATOM 3482 N N . LYS A 1 436 ? -31.027 0.417 -8.715 1.00 67.62 436 LYS A N 1
ATOM 3483 C CA . LYS A 1 436 ? -31.139 1.215 -7.482 1.00 67.62 436 LYS A CA 1
ATOM 3484 C C . LYS A 1 436 ? -31.847 2.563 -7.693 1.00 67.62 436 LYS A C 1
ATOM 3486 O O . LYS A 1 436 ? -32.492 3.041 -6.764 1.00 67.62 436 LYS A O 1
ATOM 3491 N N . GLN A 1 437 ? -31.740 3.176 -8.876 1.00 58.62 437 GLN A N 1
ATOM 3492 C CA . GLN A 1 437 ? -32.453 4.417 -9.222 1.00 58.62 437 GLN A CA 1
ATOM 3493 C C . GLN A 1 437 ? -33.922 4.173 -9.582 1.00 58.62 437 GLN A C 1
ATOM 3495 O O . GLN A 1 437 ? -34.778 4.892 -9.082 1.00 58.62 437 GLN A O 1
ATOM 3500 N N . ALA A 1 438 ? -34.226 3.136 -10.367 1.00 55.53 438 ALA A N 1
ATOM 3501 C CA . ALA A 1 438 ? -35.590 2.786 -10.770 1.00 55.53 438 ALA A CA 1
ATOM 3502 C C . ALA A 1 438 ? -36.496 2.403 -9.583 1.00 55.53 438 ALA A C 1
ATOM 3504 O O . ALA A 1 438 ? -37.716 2.463 -9.688 1.00 55.53 438 ALA A O 1
ATOM 3505 N N . ARG A 1 439 ? -35.906 2.033 -8.438 1.00 54.72 439 ARG A N 1
ATOM 3506 C CA . ARG A 1 439 ? -36.623 1.741 -7.186 1.00 54.72 439 ARG A CA 1
ATOM 3507 C C . ARG A 1 439 ? -36.953 2.974 -6.333 1.00 54.72 439 ARG A C 1
ATOM 3509 O O . ARG A 1 439 ? -37.567 2.809 -5.283 1.00 54.72 439 ARG A O 1
ATOM 3516 N N . ARG A 1 440 ? -36.558 4.193 -6.726 1.00 48.03 440 ARG A N 1
ATOM 3517 C CA . ARG A 1 440 ? -37.026 5.425 -6.065 1.00 48.03 440 ARG A CA 1
ATOM 3518 C C . ARG A 1 440 ? -38.267 5.941 -6.807 1.00 48.03 440 ARG A C 1
ATOM 3520 O O . ARG A 1 440 ? -38.111 6.369 -7.946 1.00 48.03 440 ARG A O 1
ATOM 3527 N N . PRO A 1 441 ? -39.472 5.917 -6.206 1.00 51.66 441 PRO A N 1
ATOM 3528 C CA . PRO A 1 441 ? -40.628 6.562 -6.813 1.00 51.66 441 PRO A CA 1
ATOM 3529 C C . PRO A 1 441 ? -40.360 8.065 -6.945 1.00 51.66 441 PRO A C 1
ATOM 3531 O O . PRO A 1 441 ? -39.881 8.695 -5.999 1.00 51.66 441 PRO A O 1
ATOM 3534 N N . GLU A 1 442 ? -40.638 8.633 -8.118 1.00 47.94 442 GLU A N 1
ATOM 3535 C CA . GLU A 1 442 ? -40.591 10.077 -8.339 1.00 47.94 442 GLU A CA 1
ATOM 3536 C C . GLU A 1 442 ? -41.656 10.738 -7.455 1.00 47.94 442 GLU A C 1
ATOM 3538 O O . GLU A 1 442 ? -42.854 10.624 -7.710 1.00 47.94 442 GLU A O 1
ATOM 3543 N N . VAL A 1 443 ? -41.229 11.394 -6.374 1.00 54.41 443 VAL A N 1
ATOM 3544 C CA . VAL A 1 443 ? -42.125 12.218 -5.558 1.00 54.41 443 VAL A CA 1
ATOM 3545 C C . VAL A 1 443 ? -42.130 13.622 -6.165 1.00 54.41 443 VAL A C 1
ATOM 3547 O O . VAL A 1 443 ? -41.061 14.233 -6.259 1.00 54.41 443 VAL A O 1
ATOM 3550 N N . PRO A 1 444 ? -43.287 14.150 -6.601 1.00 42.50 444 PRO A N 1
ATOM 3551 C CA . PRO A 1 444 ? -43.363 15.496 -7.147 1.00 42.50 444 PRO A CA 1
ATOM 3552 C C . PRO A 1 444 ? -42.971 16.518 -6.073 1.00 42.50 444 PRO A C 1
ATOM 3554 O O . PRO A 1 444 ? -43.526 16.541 -4.976 1.00 42.50 444 PRO A O 1
ATOM 3557 N N . LEU A 1 445 ? -41.998 17.370 -6.399 1.00 47.19 445 LEU A N 1
ATOM 3558 C CA . LEU A 1 445 ? -41.584 18.496 -5.564 1.00 47.19 445 LEU A CA 1
ATOM 3559 C C . LEU A 1 445 ? -42.712 19.536 -5.520 1.00 47.19 445 LEU A C 1
ATOM 3561 O O . LEU A 1 445 ? -42.868 20.324 -6.452 1.00 47.19 445 LEU A O 1
ATOM 3565 N N . SER A 1 446 ? -43.494 19.558 -4.440 1.00 49.09 446 SER A N 1
ATOM 3566 C CA . SER A 1 446 ? -44.418 20.658 -4.146 1.00 49.09 446 SER A CA 1
ATOM 3567 C C . SER A 1 446 ? -43.741 21.668 -3.222 1.00 49.09 446 SER A C 1
ATOM 3569 O O . SER A 1 446 ? -43.619 21.437 -2.019 1.00 49.09 446 SER A O 1
ATOM 3571 N N . ILE A 1 447 ? -43.304 22.796 -3.776 1.00 51.00 447 ILE A N 1
ATOM 3572 C CA . ILE A 1 447 ? -42.835 23.942 -2.991 1.00 51.00 447 ILE A CA 1
ATOM 3573 C C . ILE A 1 447 ? -44.079 24.701 -2.515 1.00 51.00 447 ILE A C 1
ATOM 3575 O O . ILE A 1 447 ? -44.829 25.214 -3.343 1.00 51.00 447 ILE A O 1
ATOM 3579 N N . HIS A 1 448 ? -44.316 24.753 -1.203 1.00 52.81 448 HIS A N 1
ATOM 3580 C CA . HIS A 1 448 ? -45.325 25.644 -0.623 1.00 52.81 448 HIS A CA 1
ATOM 3581 C C . HIS A 1 448 ? -44.680 27.010 -0.388 1.00 52.81 448 HIS A C 1
ATOM 3583 O O . HIS A 1 448 ? -43.723 27.136 0.373 1.00 52.81 448 HIS A O 1
ATOM 3589 N N . VAL A 1 449 ? -45.173 28.021 -1.099 1.00 53.75 449 VAL A N 1
ATOM 3590 C CA . VAL A 1 449 ? -44.684 29.403 -1.039 1.00 53.75 449 VAL A CA 1
ATOM 3591 C C . VAL A 1 449 ? -45.543 30.182 -0.044 1.00 53.75 449 VAL A C 1
ATOM 3593 O O . VAL A 1 449 ? -46.242 31.100 -0.445 1.00 53.75 449 VAL A O 1
ATOM 3596 N N . ASP A 1 450 ? -45.530 29.799 1.234 1.00 51.06 450 ASP A N 1
ATOM 3597 C CA . ASP A 1 450 ? -46.263 30.546 2.275 1.00 51.06 450 ASP A CA 1
ATOM 3598 C C . ASP A 1 450 ? -45.388 31.041 3.443 1.00 51.06 450 ASP A C 1
ATOM 3600 O O . ASP A 1 450 ? -45.863 31.837 4.245 1.00 51.06 450 ASP A O 1
ATOM 3604 N N . ASP A 1 451 ? -44.087 30.725 3.482 1.00 49.12 451 ASP A N 1
ATOM 3605 C CA . ASP A 1 451 ? -43.181 31.192 4.554 1.00 49.12 451 ASP A CA 1
ATOM 3606 C C . ASP A 1 451 ? -42.301 32.399 4.166 1.00 49.12 451 ASP A C 1
ATOM 3608 O O . ASP A 1 451 ? -41.281 32.677 4.794 1.00 49.12 451 ASP A O 1
ATOM 3612 N N . PHE A 1 452 ? -42.699 33.163 3.145 1.00 48.81 452 PHE A N 1
ATOM 3613 C CA . PHE A 1 452 ? -42.103 34.474 2.859 1.00 48.81 452 PHE A CA 1
ATOM 3614 C C . PHE A 1 452 ? -43.099 35.598 3.156 1.00 48.81 452 PHE A C 1
ATOM 3616 O O . PHE A 1 452 ? -43.674 36.189 2.238 1.00 48.81 452 PHE A O 1
ATOM 3623 N N . ARG A 1 453 ? -43.272 35.919 4.442 1.00 42.94 453 ARG A N 1
ATOM 3624 C CA . ARG A 1 453 ? -43.700 37.251 4.888 1.00 42.94 453 ARG A CA 1
ATOM 3625 C C . ARG A 1 453 ? -42.946 37.710 6.120 1.00 42.94 453 ARG A C 1
ATOM 3627 O O . ARG A 1 453 ? -42.872 36.923 7.086 1.00 42.94 453 ARG A O 1
#

Organism: NCBI:txid174260

pLDDT: mean 81.17, std 19.17, range [25.05, 98.38]

Secondary structure (DSSP, 8-state):
----SSHHHHHHHHHHHTT--S-TT--EEEEEEETTTEEPPPPPTTS-TTTSS--TT-EEEEEESPPPPTTEEEEEEEEESTT-----EEEEEETTSBHHHHHHHHHHHHT--SS-EEEEEE-TTS-EEEE---TTSBTTTTT--TT-EEEEEESPPPPTTEEEEEEEEE------TTTTTHHHHHHHHTTS-------------------EEEEEEEEEETTSBHHHHHHHHHT-GGGTTS---SGGGEEEEEEETTEEEEEP--TTSBTTTTT--TT-EEEEEE-SS-----TT-EEEEEEEBPTTSS-BPPPEEEEE--TT---HHHHHHHHHHHHT--TTTEEEEEEEGGGTEEEE-PPPP------SS--------TTSTTT---TT-EEEEEETTT--S-TT----HHHHHHHHHHHHHHHHHHHHHHHHHHTS----------S--

InterPro domains:
  IPR057763 Ubiquitin carboxyl-terminal hydrolase 40, ubiquitin-like domain [PF25822] (75-159)

Mean predicted aligned error: 14.38 Å